Protein AF-A0A412PLT5-F1 (afdb_monomer)

Solvent-accessible surface area (backbone atoms only — not comparable to full-atom values): 23610 Å² total; per-residue (Å²): 135,90,82,89,83,82,90,58,63,73,56,50,49,51,50,51,36,54,72,74,44,64,84,45,81,86,49,89,47,75,46,81,45,80,48,72,53,76,62,91,95,42,91,44,67,75,42,79,45,77,51,45,52,76,85,46,72,95,54,88,72,84,79,76,77,79,82,77,90,78,50,71,68,58,53,54,49,54,51,50,52,51,50,55,50,49,55,52,53,49,53,50,49,56,47,51,54,52,51,50,55,49,50,54,53,52,49,53,52,52,53,52,51,50,54,51,52,49,53,52,51,52,56,56,67,68,54,73,78,62,62,64,61,52,49,53,52,49,54,49,52,54,52,50,51,55,52,52,52,53,51,50,52,53,51,51,52,50,50,53,52,49,54,52,51,52,52,51,52,52,52,52,50,53,50,52,51,52,52,50,54,51,52,53,50,52,50,52,53,50,52,51,51,51,52,51,50,51,52,51,50,53,52,50,54,52,51,48,53,52,52,51,53,50,49,56,51,50,52,52,52,49,54,51,50,52,53,51,49,53,54,49,53,52,51,52,52,53,58,70,48,42,63,60,53,50,51,52,51,53,51,52,51,50,53,51,52,51,53,50,53,54,51,48,57,50,47,54,51,53,52,51,50,50,52,51,51,52,52,52,50,55,49,54,50,51,52,49,53,51,50,52,51,54,51,52,51,50,56,50,50,55,50,51,50,54,37,50,51,43,32,49,55,28,42,74,71,78,32,43,58,42,79,40,60,47,100,86,69,50,74,75,44,46,45,30,72,81,61,83,89,74,84,88,78,83,80,86,83,86,71,77,84,75,78,78,77,81,81,71,75,90,70,78,71,80,74,76,81,75,70,74,70,86,82,77,80,83,85,74,91,86,93,86,87,91,87,85,81,80,78,85,78,90,128

Sequence (395 aa):
ASEDYEINENNEFLHASSMVGLFAPEAKTSYLGVGTSYKDDFWQVVNFLFVHDKALTNSTFNRTALANPFDSQELLNTQKEAQSTYDVVKQDDDRAQADKSKAEADYNKATAHLTEATAQCDAIKAIGLKTPAAQTQLDQAQATLKADEAENKVAQEAVAQLNADVKAKQAALAQAKAELAQQQSELNALKNSLSDEQNKLATKKADLAKAQALVSQRENELVQAKARLIAAQEKVRQLKDAPARLAQAKQNLLTAKQTLAEKKGLLEKEEAKLQVLKATQAEVVAQHAKLVKTYQAQLEAERLAKLAAQKVAIEQAGGEAIPVVDETGKITSYVDGKKQAVTPTLTPINHKQVKVNYNVSTNHLPSTGETTSLLGLFGGVILLVLSFVSRKRVK

Foldseek 3Di:
DDDDDDDDVVVVCVVVCVVVPVVPVVFPDKDWDWDFDDDDPDTGDIDTDIDTPVNQVVHPDDPDDDDDPDDVVVVVVVVVVVVVVVVVVVVVVVVVVVVVVVVVVVVVVVVVVVVVVVVVVVVVVVPDDCVVVVVVVVVVVVVVVVVVVVVVVVVVVVVVVVVVVVVVVVVVVVVVVVVVVVVVVVVVVVVVVVVVVVVVVVVVVVVVVVVVVVVVVVVVVVVVVVVVVVVVVVVVVVVVCVVVVVVVVVVVVVVVVVVVVVVVVVVVVVVVVVVVVVVVVVVVVVVVVVVVVVVVVVVVVVQVVVQVVQCVVQVVVVFDWDFDADPVRHTRHTDGPVDDDDDDDDDDDPDDDPPPDPPPDDDDDPPPPPPDDPPPPPPDDDDDDDDDDDDDDDD

Radius of gyration: 130.77 Å; Cα contacts (8 Å, |Δi|>4): 107; chains: 1; bounding box: 218×67×327 Å

Structure (mmCIF, N/CA/C/O backbone):
data_AF-A0A412PLT5-F1
#
_entry.id   AF-A0A412PLT5-F1
#
loop_
_atom_site.group_PDB
_atom_site.id
_atom_site.type_symbol
_atom_site.label_atom_id
_atom_site.label_alt_id
_atom_site.label_comp_id
_atom_site.label_asym_id
_atom_site.label_entity_id
_atom_site.label_seq_id
_atom_site.pdbx_PDB_ins_code
_atom_site.Cartn_x
_atom_site.Cartn_y
_atom_site.Cartn_z
_atom_site.occupancy
_atom_site.B_iso_or_equiv
_atom_site.auth_seq_id
_atom_site.auth_comp_id
_atom_site.auth_asym_id
_atom_site.auth_atom_id
_atom_site.pdbx_PDB_model_num
ATOM 1 N N . ALA A 1 1 ? -109.231 -41.945 126.512 1.00 41.84 1 ALA A N 1
ATOM 2 C CA . ALA A 1 1 ? -109.652 -43.143 127.252 1.00 41.84 1 ALA A CA 1
ATOM 3 C C . ALA A 1 1 ? -109.355 -42.862 128.711 1.00 41.84 1 ALA A C 1
ATOM 5 O O . ALA A 1 1 ? -108.216 -42.539 129.023 1.00 41.84 1 ALA A O 1
ATOM 6 N N . SER A 1 2 ? -110.421 -42.813 129.501 1.00 41.12 2 SER A N 1
ATOM 7 C CA . SER A 1 2 ? -110.456 -42.740 130.961 1.00 41.12 2 SER A CA 1
ATOM 8 C C . SER A 1 2 ? -109.753 -43.931 131.606 1.00 41.12 2 SER A C 1
ATOM 10 O O . SER A 1 2 ? -109.703 -44.988 130.983 1.00 41.12 2 SER A O 1
ATOM 12 N N . GLU A 1 3 ? -109.276 -43.745 132.836 1.00 41.72 3 GLU A N 1
ATOM 13 C CA . GLU A 1 3 ? -109.593 -44.564 134.028 1.00 41.72 3 GLU A CA 1
ATOM 14 C C . GLU A 1 3 ? -108.692 -44.049 135.168 1.00 41.72 3 GLU A C 1
ATOM 16 O O . GLU A 1 3 ? -107.472 -44.167 135.106 1.00 41.72 3 GLU A O 1
ATOM 21 N N . ASP A 1 4 ? -109.195 -43.169 136.036 1.00 45.00 4 ASP A N 1
ATOM 22 C CA . ASP A 1 4 ? -110.009 -43.465 137.233 1.00 45.00 4 ASP A CA 1
ATOM 23 C C . ASP A 1 4 ? -109.318 -44.418 138.225 1.00 45.00 4 ASP A C 1
ATOM 25 O O . ASP A 1 4 ? -109.514 -45.630 138.215 1.00 45.00 4 ASP A O 1
ATOM 29 N N . TYR A 1 5 ? -108.532 -43.814 139.120 1.00 43.69 5 TYR A N 1
ATOM 30 C CA . TYR A 1 5 ? -108.493 -44.132 140.551 1.00 43.69 5 TYR A CA 1
ATOM 31 C C . TYR A 1 5 ? -108.597 -42.775 141.268 1.00 43.69 5 TYR A C 1
ATOM 33 O O . TYR A 1 5 ? -107.637 -42.014 141.315 1.00 43.69 5 TYR A O 1
ATOM 41 N N . GLU A 1 6 ? -109.813 -42.291 141.506 1.00 39.75 6 GLU A N 1
ATOM 42 C CA . GLU A 1 6 ? -110.519 -42.409 142.788 1.00 39.75 6 GLU A CA 1
ATOM 43 C C . GLU A 1 6 ? -109.717 -41.917 144.013 1.00 39.75 6 GLU A C 1
ATOM 45 O O . GLU A 1 6 ? -108.755 -42.534 144.461 1.00 39.75 6 GLU A O 1
ATOM 50 N N . ILE A 1 7 ? -110.272 -40.861 144.628 1.00 41.19 7 ILE A N 1
ATOM 51 C CA . ILE A 1 7 ? -110.108 -40.455 146.034 1.00 41.19 7 ILE A CA 1
ATOM 52 C C . ILE A 1 7 ? -108.825 -39.663 146.347 1.00 41.19 7 ILE A C 1
ATOM 54 O O . ILE A 1 7 ? -107.951 -40.119 147.073 1.00 41.19 7 ILE A O 1
ATOM 58 N N . ASN A 1 8 ? -108.773 -38.405 145.894 1.00 47.94 8 ASN A N 1
ATOM 59 C CA . ASN A 1 8 ? -108.712 -37.228 146.789 1.00 47.94 8 ASN A CA 1
ATOM 60 C C . ASN A 1 8 ? -108.960 -35.898 146.036 1.00 47.94 8 ASN A C 1
ATOM 62 O O . ASN A 1 8 ? -108.433 -34.849 146.407 1.00 47.94 8 ASN A O 1
ATOM 66 N N . GLU A 1 9 ? -109.752 -35.917 144.960 1.00 47.97 9 GLU A N 1
ATOM 67 C CA . GLU A 1 9 ? -109.964 -34.742 144.098 1.00 47.97 9 GLU A CA 1
ATOM 68 C C . GLU A 1 9 ? -110.630 -33.573 144.835 1.00 47.97 9 GLU A C 1
ATOM 70 O O . GLU A 1 9 ? -110.396 -32.412 144.502 1.00 47.97 9 GLU A O 1
ATOM 75 N N . ASN A 1 10 ? -111.375 -33.850 145.911 1.00 51.44 10 ASN A N 1
ATOM 76 C CA . ASN A 1 10 ? -111.916 -32.783 146.744 1.00 51.44 10 ASN A CA 1
ATOM 77 C C . ASN A 1 10 ? -110.812 -32.037 147.511 1.00 51.44 10 ASN A C 1
ATOM 79 O O . ASN A 1 10 ? -110.907 -30.816 147.608 1.00 51.44 10 ASN A O 1
ATOM 83 N N . ASN A 1 11 ? -109.748 -32.700 147.999 1.00 54.12 11 ASN A N 1
ATOM 84 C CA . ASN A 1 11 ? -108.628 -31.960 148.598 1.00 54.12 11 ASN A CA 1
ATOM 85 C C . ASN A 1 11 ? -107.674 -31.392 147.556 1.00 54.12 11 ASN A C 1
ATOM 87 O O . ASN A 1 11 ? -107.112 -30.339 147.822 1.00 54.12 11 ASN A O 1
ATOM 91 N N . GLU A 1 12 ? -107.474 -32.012 146.391 1.00 58.78 12 GLU A N 1
ATOM 92 C CA . GLU A 1 12 ? -106.642 -31.395 145.348 1.00 58.78 12 GLU A CA 1
ATOM 93 C C . GLU A 1 12 ? -107.287 -30.134 144.789 1.00 58.78 12 GLU A C 1
ATOM 95 O O . GLU A 1 12 ? -106.591 -29.139 144.605 1.00 58.78 12 GLU A O 1
ATOM 100 N N . PHE A 1 13 ? -108.613 -30.112 144.619 1.00 67.94 13 PHE A N 1
ATOM 101 C CA . PHE A 1 13 ? -109.315 -28.875 144.303 1.00 67.94 13 PHE A CA 1
ATOM 102 C C . PHE A 1 13 ? -109.154 -27.855 145.429 1.00 67.94 13 PHE A C 1
ATOM 104 O O . PHE A 1 13 ? -108.925 -26.687 145.136 1.00 67.94 13 PHE A O 1
ATOM 111 N N . LEU A 1 14 ? -109.200 -28.267 146.703 1.00 69.62 14 LEU A N 1
ATOM 112 C CA . LEU A 1 14 ? -108.895 -27.372 147.826 1.00 69.62 14 LEU A CA 1
ATOM 113 C C . LEU A 1 14 ? -107.434 -26.877 147.787 1.00 69.62 14 LEU A C 1
ATOM 115 O O . LEU A 1 14 ? -107.188 -25.696 148.007 1.00 69.62 14 LEU A O 1
ATOM 119 N N . HIS A 1 15 ? -106.454 -27.714 147.451 1.00 73.69 15 HIS A N 1
ATOM 120 C CA . HIS A 1 15 ? -105.051 -27.310 147.347 1.00 73.69 15 HIS A CA 1
ATOM 121 C C . HIS A 1 15 ? -104.814 -26.394 146.142 1.00 73.69 15 HIS A C 1
ATOM 123 O O . HIS A 1 15 ? -104.288 -25.300 146.317 1.00 73.69 15 HIS A O 1
ATOM 129 N N . ALA A 1 16 ? -105.266 -26.765 144.945 1.00 71.69 16 ALA A N 1
ATOM 130 C CA . ALA A 1 16 ? -105.157 -25.961 143.732 1.00 71.69 16 ALA A CA 1
ATOM 131 C C . ALA A 1 16 ? -105.909 -24.634 143.876 1.00 71.69 16 ALA A C 1
ATOM 133 O O . ALA A 1 16 ? -105.336 -23.582 143.608 1.00 71.69 16 ALA A O 1
ATOM 134 N N . SER A 1 17 ? -107.146 -24.662 144.386 1.00 71.88 17 SER A N 1
ATOM 135 C CA . SER A 1 17 ? -107.938 -23.452 144.639 1.00 71.88 17 SER A CA 1
ATOM 136 C C . SER A 1 17 ? -107.302 -22.566 145.705 1.00 71.88 17 SER A C 1
ATOM 138 O O . SER A 1 17 ? -107.326 -21.343 145.571 1.00 71.88 17 SER A O 1
ATOM 140 N N . SER A 1 18 ? -106.672 -23.153 146.730 1.00 73.00 18 SER A N 1
ATOM 141 C CA . SER A 1 18 ? -105.868 -22.398 147.694 1.00 73.00 18 SER A CA 1
ATOM 142 C C . SER A 1 18 ? -104.618 -21.800 147.047 1.00 73.00 18 SER A C 1
ATOM 144 O O . SER A 1 18 ? -104.265 -20.669 147.367 1.00 73.00 18 SER A O 1
ATOM 146 N N . MET A 1 19 ? -103.958 -22.520 146.137 1.00 73.00 19 MET A N 1
ATOM 147 C CA . MET A 1 19 ? -102.729 -22.069 145.479 1.00 73.00 19 MET A CA 1
ATOM 148 C C . MET A 1 19 ? -102.968 -20.943 144.472 1.00 73.00 19 MET A C 1
ATOM 150 O O . MET A 1 19 ? -102.162 -20.019 144.390 1.00 73.00 19 MET A O 1
ATOM 154 N N . VAL A 1 20 ? -104.078 -20.984 143.731 1.00 72.25 20 VAL A N 1
ATOM 155 C CA . VAL A 1 20 ? -104.453 -19.917 142.786 1.00 72.25 20 VAL A CA 1
ATOM 156 C C . VAL A 1 20 ? -105.251 -18.783 143.453 1.00 72.25 20 VAL A C 1
ATOM 158 O O . VAL A 1 20 ? -105.663 -17.843 142.780 1.00 72.25 20 VAL A O 1
ATOM 161 N N . GLY A 1 21 ? -105.446 -18.843 144.780 1.00 69.50 21 GLY A N 1
ATOM 162 C CA . GLY A 1 21 ? -106.007 -17.758 145.595 1.00 69.50 21 GLY A CA 1
ATOM 163 C C . GLY A 1 21 ? -107.536 -17.627 145.586 1.00 69.50 21 GLY A C 1
ATOM 164 O O . GLY A 1 21 ? -108.058 -16.616 146.052 1.00 69.50 21 GLY A O 1
ATOM 165 N N . LEU A 1 22 ? -108.273 -18.631 145.102 1.00 73.25 22 LEU A N 1
ATOM 166 C CA . LEU A 1 22 ? -109.733 -18.569 144.933 1.00 73.25 22 LEU A CA 1
ATOM 167 C C . LEU A 1 22 ? -110.520 -18.487 146.259 1.00 73.25 22 LEU A C 1
ATOM 169 O O . LEU A 1 22 ? -111.639 -17.980 146.262 1.00 73.25 22 LEU A O 1
ATOM 173 N N . PHE A 1 23 ? -109.953 -18.925 147.392 1.00 69.81 23 PHE A N 1
ATOM 174 C CA . PHE A 1 23 ? -110.612 -18.860 148.714 1.00 69.81 23 PHE A CA 1
ATOM 175 C C . PHE A 1 23 ? -110.482 -17.514 149.438 1.00 69.81 23 PHE A C 1
ATOM 177 O O . PHE A 1 23 ? -111.071 -17.331 150.504 1.00 69.81 23 PHE A O 1
ATOM 184 N N . ALA A 1 24 ? -109.756 -16.554 148.864 1.00 67.94 24 ALA A N 1
ATOM 185 C CA . ALA A 1 24 ? -109.641 -15.196 149.385 1.00 67.94 24 ALA A CA 1
ATOM 186 C C . ALA A 1 24 ? -110.013 -14.177 148.290 1.00 67.94 24 ALA A C 1
ATOM 188 O O . ALA A 1 24 ? -109.167 -13.386 147.879 1.00 67.94 24 ALA A O 1
ATOM 189 N N . PRO A 1 25 ? -111.275 -14.164 147.812 1.00 65.19 25 PRO A N 1
ATOM 190 C CA . PRO A 1 25 ? -111.675 -13.439 146.599 1.00 65.19 25 PRO A CA 1
ATOM 191 C C . PRO A 1 25 ? -111.544 -11.912 146.704 1.00 65.19 25 PRO A C 1
ATOM 193 O O . PRO A 1 25 ? -111.495 -11.223 145.691 1.00 65.19 25 PRO A O 1
ATOM 196 N N . GLU A 1 26 ? -111.477 -11.370 147.923 1.00 65.62 26 GLU A N 1
ATOM 197 C CA . GLU A 1 26 ? -111.251 -9.940 148.153 1.00 65.62 26 GLU A CA 1
ATOM 198 C C . GLU A 1 26 ? -109.775 -9.564 148.381 1.00 65.62 26 GLU A C 1
ATOM 200 O O . GLU A 1 26 ? -109.475 -8.381 148.560 1.00 65.62 26 GLU A O 1
ATOM 205 N N . ALA A 1 27 ? -108.860 -10.537 148.438 1.00 71.50 27 ALA A N 1
ATOM 206 C CA . ALA A 1 27 ? -107.432 -10.273 148.584 1.00 71.50 27 ALA A CA 1
ATOM 207 C C . ALA A 1 27 ? -106.844 -9.843 147.237 1.00 71.50 27 ALA A C 1
ATOM 209 O O . ALA A 1 27 ? -107.027 -10.525 146.229 1.00 71.50 27 ALA A O 1
ATOM 210 N N . LYS A 1 28 ? -106.126 -8.715 147.204 1.00 76.69 28 LYS A N 1
ATOM 211 C CA . LYS A 1 28 ? -105.512 -8.225 145.958 1.00 76.69 28 LYS A CA 1
ATOM 212 C C . LYS A 1 28 ? -104.156 -8.864 145.703 1.00 76.69 28 LYS A C 1
ATOM 214 O O . LYS A 1 28 ? -103.784 -9.067 144.551 1.00 76.69 28 LYS A O 1
ATOM 219 N N . THR A 1 29 ? -103.439 -9.188 146.776 1.00 80.12 29 THR A N 1
ATOM 220 C CA . THR A 1 29 ? -102.125 -9.823 146.697 1.00 80.12 29 THR A CA 1
ATOM 221 C C . THR A 1 29 ? -102.042 -11.001 147.658 1.00 80.12 29 THR A C 1
ATOM 223 O O . THR A 1 29 ? -102.352 -10.883 148.847 1.00 80.12 29 THR A O 1
ATOM 226 N N . SER A 1 30 ? -101.570 -12.127 147.130 1.00 80.25 30 SER A N 1
ATOM 227 C CA . SER A 1 30 ? -101.261 -13.344 147.879 1.00 80.25 30 SER A CA 1
ATOM 228 C C . SER A 1 30 ? -99.753 -13.553 147.866 1.00 80.25 30 SER A C 1
ATOM 230 O O . SER A 1 30 ? -99.125 -13.471 146.812 1.00 80.25 30 SER A O 1
ATOM 232 N N . TYR A 1 31 ? -99.172 -13.821 149.028 1.00 84.00 31 TYR A N 1
ATOM 233 C CA . TYR A 1 31 ? -97.751 -14.110 149.173 1.00 84.00 31 TYR A CA 1
ATOM 234 C C . TYR A 1 31 ? -97.582 -15.607 149.392 1.00 84.00 31 TYR A C 1
ATOM 236 O O . TYR A 1 31 ? -98.210 -16.167 150.291 1.00 84.00 31 TYR A O 1
ATOM 244 N N . LEU A 1 32 ? -96.742 -16.237 148.572 1.00 84.50 32 LEU A N 1
ATOM 245 C CA . LEU A 1 32 ? -96.378 -17.641 148.715 1.00 84.50 32 LEU A CA 1
ATOM 246 C C . LEU A 1 32 ? -95.043 -17.747 149.453 1.00 84.50 32 LEU A C 1
ATOM 248 O O . LEU A 1 32 ? -94.017 -17.267 148.973 1.00 84.50 32 LEU A O 1
ATOM 252 N N . GLY A 1 33 ? -95.061 -18.400 150.608 1.00 84.06 33 GLY A N 1
ATOM 253 C CA . GLY A 1 33 ? -93.876 -18.904 151.284 1.00 84.06 33 GLY A CA 1
ATOM 254 C C . GLY A 1 33 ? -93.758 -20.402 151.048 1.00 84.06 33 GLY A C 1
ATOM 255 O O . GLY A 1 33 ? -94.732 -21.133 151.205 1.00 84.06 33 GLY A O 1
ATOM 256 N N . VAL A 1 34 ? -92.568 -20.872 150.692 1.00 83.75 34 VAL A N 1
ATOM 257 C CA . VAL A 1 34 ? -92.297 -22.309 150.600 1.00 83.75 34 VAL A CA 1
ATOM 258 C C . VAL A 1 34 ? -91.386 -22.676 151.755 1.00 83.75 34 VAL A C 1
ATOM 260 O O . VAL A 1 34 ? -90.248 -22.216 151.831 1.00 83.75 34 VAL A O 1
ATOM 263 N N . GLY A 1 35 ? -91.924 -23.448 152.692 1.00 81.31 35 GLY A N 1
ATOM 264 C CA . GLY A 1 35 ? -91.205 -23.933 153.858 1.00 81.31 35 GLY A CA 1
ATOM 265 C C . GLY A 1 35 ? -91.057 -25.438 153.769 1.00 81.31 35 GLY A C 1
ATOM 266 O O . GLY A 1 35 ? -92.023 -26.155 153.513 1.00 81.31 35 GLY A O 1
ATOM 267 N N . THR A 1 36 ? -89.859 -25.933 154.012 1.00 79.44 36 THR A N 1
ATOM 268 C CA . THR A 1 36 ? -89.603 -27.366 154.036 1.00 79.44 36 THR A CA 1
ATOM 269 C C . THR A 1 36 ? -89.139 -27.744 155.445 1.00 79.44 36 THR A C 1
ATOM 271 O O . THR A 1 36 ? -88.362 -27.021 156.071 1.00 79.44 36 THR A O 1
ATOM 274 N N . SER A 1 37 ? -89.683 -28.825 156.014 1.00 75.44 37 SER A N 1
ATOM 275 C CA . SER A 1 37 ? -89.462 -29.204 157.425 1.00 75.44 37 SER A CA 1
ATOM 276 C C . SER A 1 37 ? -88.717 -30.531 157.566 1.00 75.44 37 SER A C 1
ATOM 278 O O . SER A 1 37 ? -89.200 -31.534 157.051 1.00 75.44 37 SER A O 1
ATOM 280 N N . TYR A 1 38 ? -87.573 -30.560 158.267 1.00 71.56 38 TYR A N 1
ATOM 281 C CA . TYR A 1 38 ? -86.687 -31.737 158.365 1.00 71.56 38 TYR A CA 1
ATOM 282 C C . TYR A 1 38 ? -86.693 -32.293 159.774 1.00 71.56 38 TYR A C 1
ATOM 284 O O . TYR A 1 38 ? -86.542 -31.526 160.727 1.00 71.56 38 TYR A O 1
ATOM 292 N N . LYS A 1 39 ? -86.793 -33.616 159.895 1.00 66.31 39 LYS A N 1
ATOM 293 C CA . LYS A 1 39 ? -86.515 -34.320 161.142 1.00 66.31 39 LYS A CA 1
ATOM 294 C C . LYS A 1 39 ? -86.057 -35.755 160.855 1.00 66.31 39 LYS A C 1
ATOM 296 O O . LYS A 1 39 ? -86.698 -36.443 160.070 1.00 66.31 39 LYS A O 1
ATOM 301 N N . ASP A 1 40 ? -84.968 -36.164 161.510 1.00 65.56 40 ASP A N 1
ATOM 302 C CA . ASP A 1 40 ? -84.436 -37.537 161.579 1.00 65.56 40 ASP A CA 1
ATOM 303 C C . ASP A 1 40 ? -84.253 -38.243 160.218 1.00 65.56 40 ASP A C 1
ATOM 305 O O . ASP A 1 40 ? -84.854 -39.280 159.955 1.00 65.56 40 ASP A O 1
ATOM 309 N N . ASP A 1 41 ? -83.423 -37.681 159.335 1.00 59.84 41 ASP A N 1
ATOM 310 C CA . ASP A 1 41 ? -83.055 -38.286 158.039 1.00 59.84 41 ASP A CA 1
ATOM 311 C C . ASP A 1 41 ? -84.184 -38.534 157.026 1.00 59.84 41 ASP A C 1
ATOM 313 O O . ASP A 1 41 ? -83.965 -39.126 155.969 1.00 59.84 41 ASP A O 1
ATOM 317 N N . PHE A 1 42 ? -85.358 -37.942 157.255 1.00 59.81 42 PHE A N 1
ATOM 318 C CA . PHE A 1 42 ? -86.394 -37.779 156.239 1.00 59.81 42 PHE A CA 1
ATOM 319 C C . PHE A 1 42 ? -86.414 -36.349 155.690 1.00 59.81 42 PHE A C 1
ATOM 321 O O . PHE A 1 42 ? -86.765 -35.395 156.395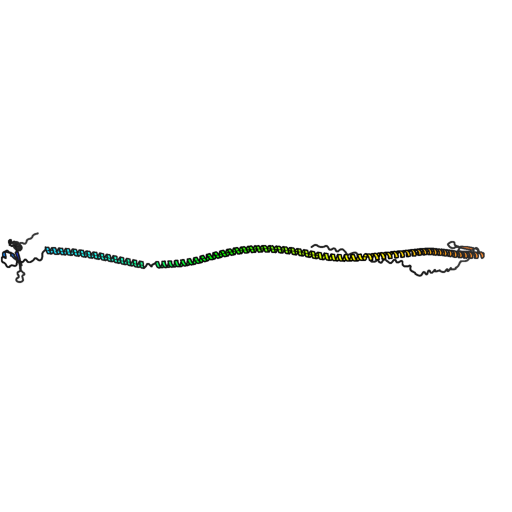 1.00 59.81 42 PHE A O 1
ATOM 328 N N . TRP A 1 43 ? -86.119 -36.189 154.391 1.00 58.72 43 TRP A N 1
ATOM 329 C CA . TRP A 1 43 ? -86.439 -34.946 153.688 1.00 58.72 43 TRP A CA 1
ATOM 330 C C . TRP A 1 43 ? -87.949 -34.842 153.429 1.00 58.72 43 TRP A C 1
ATOM 332 O O . TRP A 1 43 ? -88.481 -35.378 152.467 1.00 58.72 43 TRP A O 1
ATOM 342 N N . GLN A 1 44 ? -88.592 -34.165 154.381 1.00 65.12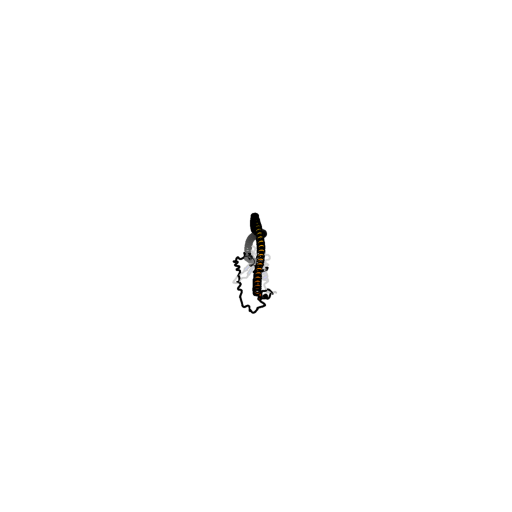 44 GLN A N 1
ATOM 343 C CA . GLN A 1 44 ? -89.489 -33.007 154.266 1.00 65.12 44 GLN A CA 1
ATOM 344 C C . GLN A 1 44 ? -90.729 -33.060 153.353 1.00 65.12 44 GLN A C 1
ATOM 346 O O . GLN A 1 44 ? -90.648 -32.973 152.131 1.00 65.12 44 GLN A O 1
ATOM 351 N N . VAL A 1 45 ? -91.898 -32.964 154.000 1.00 71.56 45 VAL A N 1
ATOM 352 C CA . VAL A 1 45 ? -93.112 -32.348 153.439 1.00 71.56 45 VAL A CA 1
ATOM 353 C C . VAL A 1 45 ? -92.795 -30.907 153.013 1.00 71.56 45 VAL A C 1
ATOM 355 O O . VAL A 1 45 ? -92.203 -30.140 153.782 1.00 71.56 45 VAL A O 1
ATOM 358 N N . VAL A 1 46 ? -93.203 -30.534 151.798 1.00 78.88 46 VAL A N 1
ATOM 359 C CA . VAL A 1 46 ? -93.142 -29.151 151.311 1.00 78.88 46 VAL A CA 1
ATOM 360 C C . VAL A 1 46 ? -94.439 -28.451 151.682 1.00 78.88 46 VAL A C 1
ATOM 362 O O . VAL A 1 46 ? -95.520 -28.842 151.247 1.00 78.88 46 VAL A O 1
ATOM 365 N N . ASN A 1 47 ? -94.327 -27.402 152.486 1.00 79.44 47 ASN A N 1
ATOM 366 C CA . ASN A 1 47 ? -95.456 -26.579 152.875 1.00 79.44 47 ASN A CA 1
ATOM 367 C C . ASN A 1 47 ? -95.485 -25.338 151.988 1.00 79.44 47 ASN A C 1
ATOM 369 O O . ASN A 1 47 ? -94.604 -24.479 152.070 1.00 79.44 47 ASN A O 1
ATOM 373 N N . PHE A 1 48 ? -96.522 -25.243 151.161 1.00 80.50 48 PHE A N 1
ATOM 374 C CA . PHE A 1 48 ? -96.862 -24.026 150.437 1.00 80.50 48 PHE A CA 1
ATOM 375 C C . PHE A 1 48 ? -97.795 -23.202 151.314 1.00 80.50 48 PHE A C 1
ATOM 377 O O . PHE A 1 48 ? -98.969 -23.520 151.494 1.00 80.50 48 PHE A O 1
ATOM 384 N N . LEU A 1 49 ? -97.232 -22.170 151.922 1.00 82.88 49 LEU A N 1
ATOM 385 C CA . LEU A 1 49 ? -97.908 -21.308 152.871 1.00 82.88 49 LEU A CA 1
ATOM 386 C C . LEU A 1 49 ? -98.346 -20.048 152.138 1.00 82.88 49 LEU A C 1
ATOM 388 O O . LEU A 1 49 ? -97.509 -19.270 151.682 1.00 82.88 49 LEU A O 1
ATOM 392 N N . PHE A 1 50 ? -99.654 -19.840 152.046 1.00 81.00 50 PHE A N 1
ATOM 393 C CA . PHE A 1 50 ? -100.214 -18.624 151.477 1.00 81.00 50 PHE A CA 1
ATOM 394 C C . PHE A 1 50 ? -100.673 -17.693 152.585 1.00 81.00 50 PHE A C 1
ATOM 396 O O . PHE A 1 50 ? -101.393 -18.092 153.500 1.00 81.00 50 PHE A O 1
ATOM 403 N N . VAL A 1 51 ? -100.258 -16.435 152.490 1.00 81.31 51 VAL A N 1
ATOM 404 C CA . VAL A 1 51 ? -100.755 -15.366 153.353 1.00 81.31 51 VAL A CA 1
ATOM 405 C C . VAL A 1 51 ? -101.234 -14.221 152.475 1.00 81.31 51 VAL A C 1
ATOM 407 O O . VAL A 1 51 ? -100.551 -13.809 151.538 1.00 81.31 51 VAL A O 1
ATOM 410 N N . HIS A 1 52 ? -102.422 -13.709 152.778 1.00 82.94 52 HIS A N 1
ATOM 411 C CA . HIS A 1 52 ? -103.088 -12.678 151.989 1.00 82.94 52 HIS A CA 1
ATOM 412 C C . HIS A 1 52 ? -102.964 -11.296 152.647 1.00 82.94 52 HIS A C 1
ATOM 414 O O . HIS A 1 52 ? -102.906 -11.177 153.874 1.00 82.94 52 HIS A O 1
ATOM 420 N N . ASP A 1 53 ? -102.938 -10.244 151.831 1.00 78.75 53 ASP A N 1
ATOM 421 C CA . ASP A 1 53 ? -102.721 -8.846 152.234 1.00 78.75 53 ASP A CA 1
ATOM 422 C C . ASP A 1 53 ? -103.568 -8.350 153.427 1.00 78.75 53 ASP A C 1
ATOM 424 O O . ASP A 1 53 ? -103.025 -7.691 154.321 1.00 78.75 53 ASP A O 1
ATOM 428 N N . LYS A 1 54 ? -104.862 -8.694 153.500 1.00 76.75 54 LYS A N 1
ATOM 429 C CA . LYS A 1 54 ? -105.762 -8.303 154.604 1.00 76.75 54 LYS A CA 1
ATOM 430 C C . LYS A 1 54 ? -105.284 -8.806 155.969 1.00 76.75 54 LYS A C 1
ATOM 432 O O . LYS A 1 54 ? -105.359 -8.068 156.954 1.00 76.75 54 LYS A O 1
ATOM 437 N N . ALA A 1 55 ? -104.756 -10.032 156.027 1.00 74.25 55 ALA A N 1
ATOM 438 C CA . ALA A 1 55 ? -104.238 -10.636 157.258 1.00 74.25 55 ALA A CA 1
ATOM 439 C C . ALA A 1 55 ? -102.927 -9.982 157.735 1.00 74.25 55 ALA A C 1
ATOM 441 O O . ALA A 1 55 ? -102.471 -10.237 158.845 1.00 74.25 55 ALA A O 1
ATOM 442 N N . LEU A 1 56 ? -102.330 -9.113 156.913 1.00 80.69 56 LEU A N 1
ATOM 443 C CA . LEU A 1 56 ? -101.067 -8.435 157.187 1.00 80.69 56 LEU A CA 1
ATOM 444 C C . LEU A 1 56 ? -101.252 -6.942 157.525 1.00 80.69 56 LEU A C 1
ATOM 446 O O . LEU A 1 56 ? -100.288 -6.177 157.445 1.00 80.69 56 LEU A O 1
ATOM 450 N N . THR A 1 57 ? -102.460 -6.499 157.888 1.00 74.19 57 THR A N 1
ATOM 451 C CA . THR A 1 57 ? -102.726 -5.110 158.312 1.00 74.19 57 THR A CA 1
ATOM 452 C C . THR A 1 57 ? -101.918 -4.788 159.581 1.00 74.19 57 THR A C 1
ATOM 454 O O . THR A 1 57 ? -102.018 -5.509 160.567 1.00 74.19 57 THR A O 1
ATOM 457 N N . ASN A 1 58 ? -101.092 -3.733 159.552 1.00 78.94 58 ASN A N 1
ATOM 458 C CA . ASN A 1 58 ? -100.079 -3.384 160.573 1.00 78.94 58 ASN A CA 1
ATOM 459 C C . ASN A 1 58 ? -98.907 -4.385 160.744 1.00 78.94 58 ASN A C 1
ATOM 461 O O . ASN A 1 58 ? -98.238 -4.374 161.775 1.00 78.94 58 ASN A O 1
ATOM 465 N N . SER A 1 59 ? -98.626 -5.238 159.752 1.00 81.94 59 SER A N 1
ATOM 466 C CA . SER A 1 59 ? -97.495 -6.181 159.792 1.00 81.94 59 SER A CA 1
ATOM 467 C C . SER A 1 59 ? -96.182 -5.573 159.278 1.00 81.94 59 SER A C 1
ATOM 469 O O . SER A 1 59 ? -96.185 -4.760 158.355 1.00 81.94 59 SER A O 1
ATOM 471 N N . THR A 1 60 ? -95.050 -6.040 159.816 1.00 85.31 60 THR A N 1
ATOM 472 C CA . THR A 1 60 ? -93.694 -5.782 159.295 1.00 85.31 60 THR A CA 1
ATOM 473 C C . THR A 1 60 ? -93.277 -6.754 158.182 1.00 85.31 60 THR A C 1
ATOM 475 O O . THR A 1 60 ? -92.130 -6.720 157.737 1.00 85.31 60 THR A O 1
ATOM 478 N N . PHE A 1 61 ? -94.179 -7.639 157.735 1.00 82.81 61 PHE A N 1
ATOM 479 C CA . PHE A 1 61 ? -93.902 -8.630 156.696 1.00 82.81 61 PHE A CA 1
ATOM 480 C C . PHE A 1 61 ? -93.393 -7.972 155.406 1.00 82.81 61 PHE A C 1
ATOM 482 O O . PHE A 1 61 ? -94.017 -7.045 154.882 1.00 82.81 61 PHE A O 1
ATOM 489 N N . ASN A 1 62 ? -92.270 -8.469 154.881 1.00 80.38 62 ASN A N 1
ATOM 490 C CA . ASN A 1 62 ? -91.674 -7.938 153.663 1.00 80.38 62 ASN A CA 1
ATOM 491 C C . ASN A 1 62 ? -92.499 -8.366 152.444 1.00 80.38 62 ASN A C 1
ATOM 493 O O . ASN A 1 62 ? -92.565 -9.539 152.094 1.00 80.38 62 ASN A O 1
ATOM 497 N N . ARG A 1 63 ? -93.114 -7.383 151.792 1.00 82.94 63 ARG A N 1
ATOM 498 C CA . ARG A 1 63 ? -93.998 -7.572 150.637 1.00 82.94 63 ARG A CA 1
ATOM 499 C C . ARG A 1 63 ? -93.287 -7.409 149.293 1.00 82.94 63 ARG A C 1
ATOM 501 O O . ARG A 1 63 ? -93.957 -7.348 148.265 1.00 82.94 63 ARG A O 1
ATOM 508 N N . THR A 1 64 ? -91.961 -7.296 149.296 1.00 82.50 64 THR A N 1
ATOM 509 C CA . THR A 1 64 ? -91.173 -7.147 148.069 1.00 82.50 64 THR A CA 1
ATOM 510 C C . THR A 1 64 ? -91.304 -8.420 147.244 1.00 82.50 64 THR A C 1
ATOM 512 O O . THR A 1 64 ? -90.914 -9.495 147.696 1.00 82.50 64 THR A O 1
ATOM 515 N N . ALA A 1 65 ? -91.871 -8.306 146.045 1.00 78.19 65 ALA A N 1
ATOM 516 C CA . ALA A 1 65 ? -91.940 -9.427 145.120 1.00 78.19 65 ALA A CA 1
ATOM 517 C C . ALA A 1 65 ? -90.520 -9.863 144.727 1.00 78.19 65 ALA A C 1
ATOM 519 O O . ALA A 1 65 ? -89.675 -9.023 144.411 1.00 78.19 65 ALA A O 1
ATOM 520 N N . LEU A 1 66 ? -90.261 -11.172 144.732 1.00 77.50 66 LEU A N 1
ATOM 521 C CA . LEU A 1 66 ? -89.053 -11.716 144.119 1.00 77.50 66 LEU A CA 1
ATOM 522 C C . LEU A 1 66 ? -89.179 -11.546 142.601 1.00 77.50 66 LEU A C 1
ATOM 524 O O . LEU A 1 66 ? -90.193 -11.939 142.022 1.00 77.50 66 LEU A O 1
ATOM 528 N N . ALA A 1 67 ? -88.179 -10.938 141.963 1.00 76.75 67 ALA A N 1
ATOM 529 C CA . ALA A 1 67 ? -88.171 -10.788 140.512 1.00 76.75 67 ALA A CA 1
ATOM 530 C C . ALA A 1 67 ? -88.162 -12.179 139.857 1.00 76.75 67 ALA A C 1
ATOM 532 O O . ALA A 1 67 ? -87.343 -13.014 140.236 1.00 76.75 67 ALA A O 1
ATOM 533 N N . ASN A 1 68 ? -89.057 -12.432 138.895 1.00 72.00 68 ASN A N 1
ATOM 534 C CA . ASN A 1 68 ? -88.976 -13.624 138.052 1.00 72.00 68 ASN A CA 1
ATOM 535 C C . ASN A 1 68 ? -87.888 -13.384 136.989 1.00 72.00 68 ASN A C 1
ATOM 537 O O . ASN A 1 68 ? -88.105 -12.535 136.126 1.00 72.00 68 ASN A O 1
ATOM 541 N N . PRO A 1 69 ? -86.743 -14.090 137.025 1.00 70.31 69 PRO A N 1
ATOM 542 C CA . PRO A 1 69 ? -85.655 -13.858 136.080 1.00 70.31 69 PRO A CA 1
ATOM 543 C C . PRO A 1 69 ? -85.878 -14.529 134.714 1.00 70.31 69 PRO A C 1
ATOM 545 O O . PRO A 1 69 ? -85.044 -14.373 133.830 1.00 70.31 69 PRO A O 1
ATOM 548 N N . PHE A 1 70 ? -86.961 -15.295 134.535 1.00 71.19 70 PHE A N 1
ATOM 549 C CA . PHE A 1 70 ? -87.262 -16.004 133.293 1.00 71.19 70 PHE A CA 1
ATOM 550 C C . PHE A 1 70 ? -88.596 -15.532 132.721 1.00 71.19 70 PHE A C 1
ATOM 552 O O . PHE A 1 70 ? -89.655 -16.122 132.965 1.00 71.19 70 PHE A O 1
ATOM 559 N N . ASP A 1 71 ? -88.533 -14.453 131.946 1.00 78.81 71 ASP A N 1
ATOM 560 C CA . ASP A 1 71 ? -89.632 -14.039 131.087 1.00 78.81 71 ASP A CA 1
ATOM 561 C C . ASP A 1 71 ? -89.584 -14.842 129.777 1.00 78.81 71 ASP A C 1
ATOM 563 O O . ASP A 1 71 ? -88.652 -14.751 128.976 1.00 78.81 71 ASP A O 1
ATOM 567 N N . SER A 1 72 ? -90.617 -15.656 129.557 1.00 79.75 72 SER A N 1
ATOM 568 C CA . SER A 1 72 ? -90.773 -16.445 128.332 1.00 79.75 72 SER A CA 1
ATOM 569 C C . SER A 1 72 ? -90.757 -15.595 127.055 1.00 79.75 72 SER A C 1
ATOM 571 O O . SER A 1 72 ? -90.271 -16.068 126.028 1.00 79.75 72 SER A O 1
ATOM 573 N N . GLN A 1 73 ? -91.245 -14.349 127.103 1.00 82.50 73 GLN A N 1
ATOM 574 C CA . GLN A 1 73 ? -91.190 -13.445 125.955 1.00 82.50 73 GLN A CA 1
ATOM 575 C C . GLN A 1 73 ? -89.778 -12.919 125.711 1.00 82.50 73 GLN A C 1
ATOM 577 O O . GLN A 1 73 ? -89.352 -12.854 124.559 1.00 82.50 73 GLN A O 1
ATOM 582 N N . GLU A 1 74 ? -89.038 -12.597 126.773 1.00 84.56 74 GLU A N 1
ATOM 583 C CA . GLU A 1 74 ? -87.646 -12.150 126.681 1.00 84.56 74 GLU A CA 1
ATOM 584 C C . GLU A 1 74 ? -86.760 -13.246 126.075 1.00 84.56 74 GLU A C 1
ATOM 586 O O . GLU A 1 74 ? -86.054 -12.994 125.103 1.00 84.56 74 GLU A O 1
ATOM 591 N N . LEU A 1 75 ? -86.893 -14.495 126.534 1.00 85.44 75 LEU A N 1
ATOM 592 C CA . LEU A 1 75 ? -86.137 -15.632 125.994 1.00 85.44 75 LEU A CA 1
ATOM 593 C C . LEU A 1 75 ? -86.459 -15.930 124.521 1.00 85.44 75 LEU A C 1
ATOM 595 O O . LEU A 1 75 ? -85.552 -16.207 123.733 1.00 85.44 75 LEU A O 1
ATOM 599 N N . LEU A 1 76 ? -87.736 -15.856 124.128 1.00 86.94 76 LEU A N 1
ATOM 600 C CA . LEU A 1 76 ? -88.148 -16.003 122.727 1.00 86.94 76 LEU A CA 1
ATOM 601 C C . LEU A 1 76 ? -87.593 -14.873 121.849 1.00 86.94 76 LEU A C 1
ATOM 603 O O . LEU A 1 76 ? -87.227 -15.121 120.699 1.00 86.94 76 LEU A O 1
ATOM 607 N N . ASN A 1 77 ? -87.513 -13.649 122.377 1.00 87.44 77 ASN A N 1
ATOM 608 C CA . ASN A 1 77 ? -86.906 -12.521 121.675 1.00 87.44 77 ASN A CA 1
ATOM 609 C C . ASN A 1 77 ? -85.390 -12.708 121.535 1.00 87.44 77 ASN A C 1
ATOM 611 O O . ASN A 1 77 ? -84.886 -12.626 120.418 1.00 87.44 77 ASN A O 1
ATOM 615 N N . THR A 1 78 ? -84.682 -13.082 122.605 1.00 88.44 78 THR A N 1
ATOM 616 C CA . THR A 1 78 ? -83.240 -13.378 122.558 1.00 88.44 78 THR A CA 1
ATOM 617 C C . THR A 1 78 ? -82.916 -14.508 121.579 1.00 88.44 78 THR A C 1
ATOM 619 O O . THR A 1 78 ? -81.953 -14.414 120.820 1.00 88.44 78 THR A O 1
ATOM 622 N N . GLN A 1 79 ? -83.728 -15.570 121.533 1.00 89.94 79 GLN A N 1
ATOM 623 C CA . GLN A 1 79 ? -83.544 -16.657 120.570 1.00 89.94 79 GLN A CA 1
ATOM 624 C C . GLN A 1 79 ? -83.714 -16.173 119.122 1.00 89.94 79 GLN A C 1
ATOM 626 O O . GLN A 1 79 ? -82.909 -16.527 118.260 1.00 89.94 79 GLN A O 1
ATOM 631 N N . LYS A 1 80 ? -84.744 -15.362 118.845 1.00 92.00 80 LYS A N 1
ATOM 632 C CA . LYS A 1 80 ? -84.975 -14.792 117.507 1.00 92.00 80 LYS A CA 1
ATOM 633 C C . LYS A 1 80 ? -83.845 -13.856 117.084 1.00 92.00 80 LYS A C 1
ATOM 635 O O . LYS A 1 80 ? -83.412 -13.925 115.938 1.00 92.00 80 LYS A O 1
ATOM 640 N N . GLU A 1 81 ? -83.348 -13.022 117.994 1.00 92.06 81 GLU A N 1
ATOM 641 C CA . GLU A 1 81 ? -82.208 -12.133 117.743 1.00 92.06 81 GLU A CA 1
ATOM 642 C C . GLU A 1 81 ? -80.925 -12.922 117.459 1.00 92.06 81 GLU A C 1
ATOM 644 O O . GLU A 1 81 ? -80.214 -12.624 116.496 1.00 92.06 81 GLU A O 1
ATOM 649 N N . ALA A 1 82 ? -80.656 -13.978 118.233 1.00 91.81 82 ALA A N 1
ATOM 650 C CA . ALA A 1 82 ? -79.510 -14.856 118.011 1.00 91.81 82 ALA A CA 1
ATOM 651 C C . ALA A 1 82 ? -79.603 -15.596 116.667 1.00 91.81 82 ALA A C 1
ATOM 653 O O . ALA A 1 82 ? -78.614 -15.657 115.937 1.00 91.81 82 ALA A O 1
ATOM 654 N N . GLN A 1 83 ? -80.787 -16.100 116.303 1.00 94.00 83 GLN A N 1
ATOM 655 C CA . GLN A 1 83 ? -81.011 -16.750 115.010 1.00 94.00 83 GLN A CA 1
ATOM 656 C C . GLN A 1 83 ? -80.831 -15.763 113.850 1.00 94.00 83 GLN A C 1
ATOM 658 O O . GLN A 1 83 ? -80.106 -16.061 112.905 1.00 94.00 83 GLN A O 1
ATOM 663 N N . SER A 1 84 ? -81.409 -14.561 113.952 1.00 94.00 84 SER A N 1
ATOM 664 C CA . SER A 1 84 ? -81.230 -13.511 112.943 1.00 94.00 84 SER A CA 1
ATOM 665 C C . SER A 1 84 ? -79.761 -13.115 112.792 1.00 94.00 84 SER A C 1
ATOM 667 O O . SER A 1 84 ? -79.305 -12.877 111.677 1.00 94.00 84 SER A O 1
ATOM 669 N N . THR A 1 85 ? -79.014 -13.049 113.896 1.00 95.38 85 THR A N 1
ATOM 670 C CA . THR A 1 85 ? -77.577 -12.745 113.872 1.00 95.38 85 THR A CA 1
ATOM 671 C C . THR A 1 85 ? -76.791 -13.868 113.198 1.00 95.38 85 THR A C 1
ATOM 673 O O . THR A 1 85 ? -75.933 -13.596 112.362 1.00 95.38 85 THR A O 1
ATOM 676 N N . TYR A 1 86 ? -77.100 -15.129 113.512 1.00 94.25 86 TYR A N 1
ATOM 677 C CA . TYR A 1 86 ? -76.474 -16.288 112.875 1.00 94.25 86 TYR A CA 1
ATOM 678 C C . TYR A 1 86 ? -76.722 -16.318 111.363 1.00 94.25 86 TYR A C 1
ATOM 680 O O . TYR A 1 86 ? -75.777 -16.514 110.600 1.00 94.25 86 TYR A O 1
ATOM 688 N N . ASP A 1 87 ? -77.961 -16.085 110.925 1.00 95.00 87 ASP A N 1
ATOM 689 C CA . ASP A 1 87 ? -78.321 -16.116 109.504 1.00 95.00 87 ASP A CA 1
ATOM 690 C C . ASP A 1 87 ? -77.576 -15.027 108.710 1.00 95.00 87 ASP A C 1
ATOM 692 O O . ASP A 1 87 ? -77.076 -15.300 107.617 1.00 95.00 87 ASP A O 1
ATOM 696 N N . VAL A 1 88 ? -77.426 -13.824 109.283 1.00 96.06 88 VAL A N 1
ATOM 697 C CA . VAL A 1 88 ? -76.638 -12.730 108.686 1.00 96.06 88 VAL A CA 1
ATOM 698 C C . VAL A 1 88 ? -75.156 -13.095 108.602 1.00 96.06 88 VAL A C 1
ATOM 700 O O . VAL A 1 88 ? -74.564 -12.994 107.531 1.00 96.06 88 VAL A O 1
ATOM 703 N N . VAL A 1 89 ? -74.558 -13.574 109.698 1.00 95.19 89 VAL A N 1
ATOM 704 C CA . VAL A 1 89 ? -73.130 -13.944 109.723 1.00 95.19 89 VAL A CA 1
ATOM 705 C C . VAL A 1 89 ? -72.835 -15.086 108.753 1.00 95.19 89 VAL A C 1
ATOM 707 O O . VAL A 1 89 ? -71.811 -15.069 108.075 1.00 95.19 89 VAL A O 1
ATOM 710 N N . LYS A 1 90 ? -73.738 -16.063 108.640 1.00 95.50 90 LYS A N 1
ATOM 711 C CA . LYS A 1 90 ? -73.611 -17.155 107.675 1.00 95.50 90 LYS A CA 1
ATOM 712 C C . LYS A 1 90 ? -73.680 -16.651 106.235 1.00 95.50 90 LYS A C 1
ATOM 714 O O . LYS A 1 90 ? -72.870 -17.062 105.412 1.00 95.50 90 LYS A O 1
ATOM 719 N N . GLN A 1 91 ? -74.608 -15.742 105.936 1.00 95.31 91 GLN A N 1
ATOM 720 C CA . GLN A 1 91 ? -74.702 -15.134 104.610 1.00 95.31 91 GLN A CA 1
ATOM 721 C C . GLN A 1 91 ? -73.438 -14.334 104.252 1.00 95.31 91 GLN A C 1
ATOM 723 O O . GLN A 1 91 ? -73.009 -14.351 103.096 1.00 95.31 91 GLN A O 1
ATOM 728 N N . ASP A 1 92 ? -72.841 -13.644 105.225 1.00 95.19 92 ASP A N 1
ATOM 729 C CA . ASP A 1 92 ? -71.585 -12.916 105.038 1.00 95.19 92 ASP A CA 1
ATOM 730 C C . ASP A 1 92 ? -70.388 -13.863 104.834 1.00 95.19 92 ASP A C 1
ATOM 732 O O . ASP A 1 92 ? -69.557 -13.593 103.966 1.00 95.19 92 ASP A O 1
ATOM 736 N N . ASP A 1 93 ? -70.319 -14.994 105.549 1.00 95.00 93 ASP A N 1
ATOM 737 C CA . ASP A 1 93 ? -69.297 -16.032 105.326 1.00 95.00 93 ASP A CA 1
ATOM 738 C C . ASP A 1 93 ? -69.433 -16.669 103.933 1.00 95.00 93 ASP A C 1
ATOM 740 O O . ASP A 1 93 ? -68.458 -16.730 103.181 1.00 95.00 93 ASP A O 1
ATOM 744 N N . ASP A 1 94 ? -70.654 -17.037 103.529 1.00 96.12 94 ASP A N 1
ATOM 745 C CA . ASP A 1 94 ? -70.935 -17.568 102.190 1.00 96.12 94 ASP A CA 1
ATOM 746 C C . ASP A 1 94 ? -70.504 -16.569 101.096 1.00 96.12 94 ASP A C 1
ATOM 748 O O . ASP A 1 94 ? -69.907 -16.951 100.081 1.00 96.12 94 ASP A O 1
ATOM 752 N N . ARG A 1 95 ? -70.749 -15.266 101.309 1.00 96.00 95 ARG A N 1
ATOM 753 C CA . ARG A 1 95 ? -70.297 -14.201 100.400 1.00 96.00 95 ARG A CA 1
ATOM 754 C C . ARG A 1 95 ? -68.772 -14.085 100.381 1.00 96.00 95 ARG A C 1
ATOM 756 O O . ARG A 1 95 ? -68.196 -14.008 99.298 1.00 96.00 95 ARG A O 1
ATOM 763 N N . ALA A 1 96 ? -68.114 -14.126 101.537 1.00 94.25 96 ALA A N 1
ATOM 764 C CA . ALA A 1 96 ? -66.658 -14.062 101.629 1.00 94.25 96 ALA A CA 1
ATOM 765 C C . ALA A 1 96 ? -65.976 -15.257 100.935 1.00 94.25 96 ALA A C 1
ATOM 767 O O . ALA A 1 96 ? -64.961 -15.079 100.257 1.00 94.25 96 ALA A O 1
ATOM 768 N N . GLN A 1 97 ? -66.544 -16.464 101.032 1.00 94.75 97 GLN A N 1
ATOM 769 C CA . GLN A 1 97 ? -66.045 -17.646 100.316 1.00 94.75 97 GLN A CA 1
ATOM 770 C C . GLN A 1 97 ? -66.222 -17.525 98.796 1.00 94.75 97 GLN A C 1
ATOM 772 O O . GLN A 1 97 ? -65.325 -17.902 98.028 1.00 94.75 97 GLN A O 1
ATOM 777 N N . ALA A 1 98 ? -67.348 -16.965 98.345 1.00 95.25 98 ALA A N 1
ATOM 778 C CA . ALA A 1 98 ? -67.575 -16.681 96.931 1.00 95.25 98 ALA A CA 1
ATOM 779 C C . ALA A 1 98 ? -66.583 -15.631 96.397 1.00 95.25 98 ALA A C 1
ATOM 781 O O . ALA A 1 98 ? -65.984 -15.831 95.336 1.00 95.25 98 ALA A O 1
ATOM 782 N N . ASP A 1 99 ? -66.348 -14.557 97.155 1.00 95.38 99 ASP A N 1
ATOM 783 C CA . ASP A 1 99 ? -65.391 -13.504 96.804 1.00 95.38 99 ASP A CA 1
ATOM 784 C C . ASP A 1 99 ? -63.951 -14.032 96.769 1.00 95.38 99 ASP A C 1
ATOM 786 O O . ASP A 1 99 ? -63.208 -13.729 95.832 1.00 95.38 99 ASP A O 1
ATOM 790 N N . LYS A 1 100 ? -63.567 -14.895 97.719 1.00 95.00 100 LYS A N 1
ATOM 791 C CA . LYS A 1 100 ? -62.271 -15.587 97.704 1.00 95.00 100 LYS A CA 1
ATOM 792 C C . LYS A 1 100 ? -62.100 -16.436 96.442 1.00 95.00 100 LYS A C 1
ATOM 794 O O . LYS A 1 100 ? -61.087 -16.311 95.758 1.00 95.00 100 LYS A O 1
ATOM 799 N N . SER A 1 101 ? -63.100 -17.251 96.103 1.00 95.31 101 SER A N 1
ATOM 800 C CA . SER A 1 101 ? -63.063 -18.109 94.907 1.00 95.31 101 SER A CA 1
ATOM 801 C C . SER A 1 101 ? -62.939 -17.282 93.621 1.00 95.31 101 SER A C 1
ATOM 803 O O . SER A 1 101 ? -62.210 -17.647 92.696 1.00 95.31 101 SER A O 1
ATOM 805 N N . LYS A 1 102 ? -63.618 -16.129 93.567 1.00 94.88 102 LYS A N 1
ATOM 806 C CA . LYS A 1 102 ? -63.514 -15.184 92.453 1.00 94.88 102 LYS A CA 1
ATOM 807 C C . LYS A 1 102 ? -62.118 -14.560 92.365 1.00 94.88 102 LYS A C 1
ATOM 809 O O . LYS A 1 102 ? -61.545 -14.529 91.278 1.00 94.88 102 LYS A O 1
ATOM 814 N N . ALA A 1 103 ? -61.551 -14.126 93.490 1.00 93.25 103 ALA A N 1
ATOM 815 C CA . ALA A 1 103 ? -60.204 -13.563 93.541 1.00 93.25 103 ALA A CA 1
ATOM 816 C C . ALA A 1 103 ? -59.126 -14.583 93.129 1.00 93.25 103 ALA A C 1
ATOM 818 O O . ALA A 1 103 ? -58.203 -14.234 92.395 1.00 93.25 103 ALA A O 1
ATOM 819 N N . GLU A 1 104 ? -59.260 -15.850 93.530 1.00 95.88 104 GLU A N 1
ATOM 820 C CA . GLU A 1 104 ? -58.371 -16.937 93.094 1.00 95.88 104 GLU A CA 1
ATOM 821 C C . GLU A 1 104 ? -58.476 -17.187 91.580 1.00 95.88 104 GLU A C 1
ATOM 823 O O . GLU A 1 104 ? -57.459 -17.351 90.901 1.00 95.88 104 GLU A O 1
ATOM 828 N N . ALA A 1 105 ? -59.689 -17.160 91.019 1.00 94.50 105 ALA A N 1
ATOM 829 C CA . ALA A 1 105 ? -59.892 -17.293 89.577 1.00 94.50 105 ALA A CA 1
ATOM 830 C C . ALA A 1 105 ? -59.276 -16.122 88.790 1.00 94.50 105 ALA A C 1
ATOM 832 O O . ALA A 1 105 ? -58.634 -16.343 87.759 1.00 94.50 105 ALA A O 1
ATOM 833 N N . ASP A 1 106 ? -59.436 -14.891 89.278 1.00 94.62 106 ASP A N 1
ATOM 834 C CA . ASP A 1 106 ? -58.866 -13.696 88.653 1.00 94.62 106 ASP A CA 1
ATOM 835 C C . ASP A 1 106 ? -57.332 -13.678 88.759 1.00 94.62 106 ASP A C 1
ATOM 837 O O . ASP A 1 106 ? -56.654 -13.364 87.778 1.00 94.62 106 ASP A O 1
ATOM 841 N N . TYR A 1 107 ? -56.768 -14.116 89.890 1.00 95.06 107 TYR A N 1
ATOM 842 C CA . TYR A 1 107 ? -55.324 -14.312 90.049 1.00 95.06 107 TYR A CA 1
ATOM 843 C C . TYR A 1 107 ? -54.774 -15.338 89.051 1.00 95.06 107 TYR A C 1
ATOM 845 O O . TYR A 1 107 ? -53.787 -15.071 88.367 1.00 95.06 107 TYR A O 1
ATOM 853 N N . ASN A 1 108 ? -55.431 -16.493 88.910 1.00 95.56 108 ASN A N 1
ATOM 854 C CA . ASN A 1 108 ? -55.001 -17.530 87.972 1.00 95.56 108 ASN A CA 1
ATOM 855 C C . ASN A 1 108 ? -55.046 -17.043 86.515 1.00 95.56 108 ASN A C 1
ATOM 857 O O . ASN A 1 108 ? -54.119 -17.317 85.751 1.00 95.56 108 ASN A O 1
ATOM 861 N N . LYS A 1 109 ? -56.072 -16.266 86.137 1.00 94.62 109 LYS A N 1
ATOM 862 C CA . LYS A 1 109 ? -56.139 -15.615 84.817 1.00 94.62 109 LYS A CA 1
ATOM 863 C C . LYS A 1 109 ? -55.003 -14.616 84.616 1.00 94.62 109 LYS A C 1
ATOM 865 O O . LYS A 1 109 ? -54.365 -14.631 83.567 1.00 94.62 109 LYS A O 1
ATOM 870 N N . ALA A 1 110 ? -54.732 -13.765 85.604 1.00 92.69 110 ALA A N 1
ATOM 871 C CA . ALA A 1 110 ? -53.655 -12.781 85.525 1.00 92.69 110 ALA A CA 1
ATOM 872 C C . ALA A 1 110 ? -52.279 -13.453 85.395 1.00 92.69 110 ALA A C 1
ATOM 874 O O . ALA A 1 110 ? -51.470 -13.041 84.566 1.00 92.69 110 ALA A O 1
ATOM 875 N N . THR A 1 111 ? -52.041 -14.530 86.146 1.00 95.06 111 THR A N 1
ATOM 876 C CA . THR A 1 111 ? -50.818 -15.334 86.044 1.00 95.06 111 THR A CA 1
ATOM 877 C C . THR A 1 111 ? -50.679 -15.973 84.663 1.00 95.06 111 THR A C 1
ATOM 879 O O . THR A 1 111 ? -49.609 -15.883 84.063 1.00 95.06 111 THR A O 1
ATOM 882 N N . ALA A 1 112 ? -51.754 -16.547 84.113 1.00 94.88 112 ALA A N 1
ATOM 883 C CA . ALA A 1 112 ? -51.737 -17.116 82.766 1.00 94.88 112 ALA A CA 1
ATOM 884 C C . ALA A 1 112 ? -51.416 -16.056 81.697 1.00 94.88 112 ALA A C 1
ATOM 886 O O . ALA A 1 112 ? -50.551 -16.279 80.850 1.00 94.88 112 ALA A O 1
ATOM 887 N N . HIS A 1 113 ? -52.042 -14.877 81.780 1.00 93.44 113 HIS A N 1
ATOM 888 C CA . HIS A 1 113 ? -51.752 -13.762 80.877 1.00 93.44 113 HIS A CA 1
ATOM 889 C C . HIS A 1 113 ? -50.311 -13.266 80.996 1.00 93.44 113 HIS A C 1
ATOM 891 O O . HIS A 1 113 ? -49.688 -12.961 79.981 1.00 93.44 113 HIS A O 1
ATOM 897 N N . LEU A 1 114 ? -49.760 -13.206 82.212 1.00 93.44 114 LEU A N 1
ATOM 898 C CA . LEU A 1 114 ? -48.364 -12.838 82.417 1.00 93.44 114 LEU A CA 1
ATOM 899 C C . LEU A 1 114 ? -47.428 -13.851 81.751 1.00 93.44 114 LEU A C 1
ATOM 901 O O . LEU A 1 114 ? -46.532 -13.447 81.018 1.00 93.44 114 LEU A O 1
ATOM 905 N N . THR A 1 115 ? -47.661 -15.153 81.947 1.00 94.94 115 THR A N 1
ATOM 906 C CA . THR A 1 115 ? -46.872 -16.210 81.296 1.00 94.94 115 THR A CA 1
ATOM 907 C C . THR A 1 115 ? -46.926 -16.101 79.772 1.00 94.94 115 THR A C 1
ATOM 909 O O . THR A 1 115 ? -45.888 -16.172 79.115 1.00 94.94 115 THR A O 1
ATOM 912 N N . GLU A 1 116 ? -48.113 -15.884 79.205 1.00 94.62 116 GLU A N 1
ATOM 913 C CA . GLU A 1 116 ? -48.292 -15.754 77.758 1.00 94.62 116 GLU A CA 1
ATOM 914 C C . GLU A 1 116 ? -47.601 -14.496 77.206 1.00 94.62 116 GLU A C 1
ATOM 916 O O . GLU A 1 116 ? -46.875 -14.570 76.214 1.00 94.62 116 GLU A O 1
ATOM 921 N N . ALA A 1 117 ? -47.736 -13.356 77.889 1.00 91.62 117 ALA A N 1
ATOM 922 C CA . ALA A 1 117 ? -47.072 -12.111 77.513 1.00 91.62 117 ALA A CA 1
ATOM 923 C C . ALA A 1 117 ? -45.540 -12.213 77.610 1.00 91.62 117 ALA A C 1
ATOM 925 O O . ALA A 1 117 ? -44.829 -11.700 76.742 1.00 91.62 117 ALA A O 1
ATOM 926 N N . THR A 1 118 ? -45.012 -12.900 78.628 1.00 92.25 118 THR A N 1
ATOM 927 C CA . THR A 1 118 ? -43.573 -13.169 78.751 1.00 92.25 118 THR A CA 1
ATOM 928 C C . THR A 1 118 ? -43.080 -14.047 77.602 1.00 92.25 118 THR A C 1
ATOM 930 O O . THR A 1 118 ? -42.106 -13.682 76.947 1.00 92.25 118 THR A O 1
ATOM 933 N N . ALA A 1 119 ? -43.789 -15.134 77.282 1.00 90.81 119 ALA A N 1
ATOM 934 C CA . ALA A 1 119 ? -43.432 -16.009 76.166 1.00 90.81 119 ALA A CA 1
ATOM 935 C C . ALA A 1 119 ? -43.453 -15.271 74.816 1.00 90.81 119 ALA A C 1
ATOM 937 O O . ALA A 1 119 ? -42.549 -15.448 73.999 1.00 90.81 119 ALA A O 1
ATOM 938 N N . GLN A 1 120 ? -44.442 -14.399 74.590 1.00 89.94 120 GLN A N 1
ATOM 939 C CA . GLN A 1 120 ? -44.503 -13.559 73.391 1.00 89.94 120 GLN A CA 1
ATOM 940 C C . GLN A 1 120 ? -43.344 -12.556 73.332 1.00 89.94 120 GLN A C 1
ATOM 942 O O . GLN A 1 120 ? -42.737 -12.380 72.278 1.00 89.94 120 GLN A O 1
ATOM 947 N N . CYS A 1 121 ? -42.997 -11.923 74.454 1.00 85.94 121 CYS A N 1
ATOM 948 C CA . CYS A 1 121 ? -41.864 -11.001 74.533 1.00 85.94 121 CYS A CA 1
ATOM 949 C C . CYS A 1 121 ? -40.535 -11.703 74.214 1.00 85.94 121 CYS A C 1
ATOM 951 O O . CYS A 1 121 ? -39.739 -11.188 73.426 1.00 85.94 121 CYS A O 1
ATOM 953 N N . ASP A 1 122 ? -40.312 -12.896 74.766 1.00 85.50 122 ASP A N 1
ATOM 954 C CA . ASP A 1 122 ? -39.104 -13.683 74.509 1.00 85.50 122 ASP A CA 1
ATOM 955 C C . ASP A 1 122 ? -39.054 -14.194 73.064 1.00 85.50 122 ASP A C 1
ATOM 957 O O . ASP A 1 122 ? -38.004 -14.116 72.422 1.00 85.50 122 ASP A O 1
ATOM 961 N N . ALA A 1 123 ? -40.193 -14.614 72.503 1.00 82.88 123 ALA A N 1
ATOM 962 C CA . ALA A 1 123 ? -40.302 -14.963 71.089 1.00 82.88 123 ALA A CA 1
ATOM 963 C C . ALA A 1 123 ? -39.967 -13.770 70.177 1.00 82.88 123 ALA A C 1
ATOM 965 O O . ALA A 1 123 ? -39.237 -13.934 69.203 1.00 82.88 123 ALA A O 1
ATOM 966 N N . ILE A 1 124 ? -40.432 -12.560 70.511 1.00 81.06 124 ILE A N 1
ATOM 967 C CA . ILE A 1 124 ? -40.122 -11.333 69.761 1.00 81.06 124 ILE A CA 1
ATOM 968 C C . ILE A 1 124 ? -38.635 -10.971 69.877 1.00 81.06 124 ILE A C 1
ATOM 970 O O . ILE A 1 124 ? -38.018 -10.625 68.872 1.00 81.06 124 ILE A O 1
ATOM 974 N N . LYS A 1 125 ? -38.027 -11.089 71.064 1.00 77.81 125 LYS A N 1
ATOM 975 C CA . LYS A 1 125 ? -36.585 -10.847 71.260 1.00 77.81 125 LYS A CA 1
ATOM 976 C C . LYS A 1 125 ? -35.704 -11.857 70.522 1.00 77.81 125 LYS A C 1
ATOM 978 O O . LYS A 1 125 ? -34.609 -11.500 70.097 1.00 77.81 125 LYS A O 1
ATOM 983 N N . ALA A 1 126 ? -36.165 -13.100 70.373 1.00 71.62 126 ALA A N 1
ATOM 984 C CA . ALA A 1 126 ? -35.460 -14.143 69.632 1.00 71.62 126 ALA A CA 1
ATOM 985 C C . ALA A 1 126 ? -35.497 -13.930 68.105 1.00 71.62 126 ALA A C 1
ATOM 987 O O . ALA A 1 126 ? -34.678 -14.506 67.384 1.00 71.62 126 ALA A O 1
ATOM 988 N N . ILE A 1 127 ? -36.403 -13.087 67.591 1.00 72.81 127 ILE A N 1
ATOM 989 C CA . ILE A 1 127 ? -36.393 -12.672 66.185 1.00 72.81 127 ILE A CA 1
ATOM 990 C C . ILE A 1 127 ? -35.240 -11.680 65.988 1.00 72.81 127 ILE A C 1
ATOM 992 O O . ILE A 1 127 ? -35.327 -10.506 66.343 1.00 72.81 127 ILE A O 1
ATOM 996 N N . GLY A 1 128 ? -34.145 -12.156 65.393 1.00 66.31 128 GLY A N 1
ATOM 997 C CA . GLY A 1 128 ? -32.999 -11.317 65.049 1.00 66.31 128 GLY A CA 1
ATOM 998 C C . GLY A 1 128 ? -33.397 -10.133 64.159 1.00 66.31 128 GLY A C 1
ATOM 999 O O . GLY A 1 128 ? -34.070 -10.300 63.138 1.00 66.31 128 GLY A O 1
ATOM 1000 N N . LEU A 1 129 ? -32.958 -8.930 64.534 1.00 63.88 129 LEU A N 1
ATOM 1001 C CA . LEU A 1 129 ? -33.147 -7.708 63.751 1.00 63.88 129 LEU A CA 1
ATOM 1002 C C . LEU A 1 129 ? -32.536 -7.900 62.351 1.00 63.88 129 LEU A C 1
ATOM 1004 O O . LEU A 1 129 ? -31.326 -8.056 62.219 1.00 63.88 129 LEU A O 1
ATOM 1008 N N . LYS A 1 130 ? -33.358 -7.883 61.292 1.00 67.75 130 LYS A N 1
ATOM 1009 C CA . LYS A 1 130 ? -32.897 -7.980 59.887 1.00 67.75 130 LYS A CA 1
ATOM 1010 C C . LYS A 1 130 ? -32.321 -6.666 59.338 1.00 67.75 130 LYS A C 1
ATOM 1012 O O . LYS A 1 130 ? -31.717 -6.648 58.269 1.00 67.75 130 LYS A O 1
ATOM 1017 N N . THR A 1 131 ? -32.494 -5.572 60.070 1.00 73.06 131 THR A N 1
ATOM 1018 C CA . THR A 1 131 ? -32.094 -4.208 59.701 1.00 73.06 131 THR A CA 1
ATOM 1019 C C . THR A 1 131 ? -30.587 -4.038 59.458 1.00 73.06 131 THR A C 1
ATOM 1021 O O . THR A 1 131 ? -30.235 -3.424 58.454 1.00 73.06 131 THR A O 1
ATOM 1024 N N . PRO A 1 132 ? -29.677 -4.606 60.279 1.00 81.88 132 PRO A N 1
ATOM 1025 C CA . PRO A 1 132 ? -28.236 -4.513 60.038 1.00 81.88 132 PRO A CA 1
ATOM 1026 C C . PRO A 1 132 ? -27.804 -5.197 58.735 1.00 81.88 132 PRO A C 1
ATOM 1028 O O . PRO A 1 132 ? -27.012 -4.636 57.988 1.00 81.88 132 PRO A O 1
ATOM 1031 N N . ALA A 1 133 ? -28.371 -6.367 58.417 1.00 83.31 133 ALA A N 1
ATOM 1032 C CA . ALA A 1 133 ? -28.064 -7.081 57.176 1.00 83.31 133 ALA A CA 1
ATOM 1033 C C . ALA A 1 133 ? -28.538 -6.306 55.935 1.00 83.31 133 ALA A C 1
ATOM 1035 O O . ALA A 1 133 ? -27.813 -6.225 54.946 1.00 83.31 133 ALA A O 1
ATOM 1036 N N . ALA A 1 134 ? -29.726 -5.695 56.006 1.00 81.06 134 ALA A N 1
ATOM 1037 C CA . ALA A 1 134 ? -30.237 -4.832 54.943 1.00 81.06 134 ALA A CA 1
ATOM 1038 C C . ALA A 1 134 ? -29.373 -3.571 54.753 1.00 81.06 134 ALA A C 1
ATOM 1040 O O . ALA A 1 134 ? -29.095 -3.194 53.617 1.00 81.06 134 ALA A O 1
ATOM 1041 N N . GLN A 1 135 ? -28.891 -2.959 55.841 1.00 85.12 135 GLN A N 1
ATOM 1042 C CA . GLN A 1 135 ? -27.983 -1.811 55.762 1.00 85.12 135 GLN A CA 1
ATOM 1043 C C . GLN A 1 135 ? -26.633 -2.196 55.143 1.00 85.12 135 GLN A C 1
ATOM 1045 O O . GLN A 1 135 ? -26.163 -1.510 54.245 1.00 85.12 135 GLN A O 1
ATOM 1050 N N . THR A 1 136 ? -26.042 -3.330 55.540 1.00 90.62 136 THR A N 1
ATOM 1051 C CA . THR A 1 136 ? -24.793 -3.816 54.929 1.00 90.62 136 THR A CA 1
ATOM 1052 C C . THR A 1 136 ? -24.953 -4.080 53.430 1.00 90.62 136 THR A C 1
ATOM 1054 O O . THR A 1 136 ? -24.067 -3.729 52.655 1.00 90.62 136 THR A O 1
ATOM 1057 N N . GLN A 1 137 ? -26.078 -4.662 53.000 1.00 91.19 137 GLN A N 1
ATOM 1058 C CA . GLN A 1 137 ? -26.358 -4.870 51.574 1.00 91.19 137 GLN A CA 1
ATOM 1059 C C . GLN A 1 137 ? -26.529 -3.547 50.818 1.00 91.19 137 GLN A C 1
ATOM 1061 O O . GLN A 1 137 ? -26.054 -3.429 49.689 1.00 91.19 137 GLN A O 1
ATOM 1066 N N . LEU A 1 138 ? -27.166 -2.546 51.434 1.00 88.69 138 LEU A N 1
ATOM 1067 C CA . LEU A 1 138 ? -27.286 -1.209 50.857 1.00 88.69 138 LEU A CA 1
ATOM 1068 C C . LEU A 1 138 ? -25.913 -0.545 50.692 1.00 88.69 138 LEU A C 1
ATOM 1070 O O . LEU A 1 138 ? -25.612 -0.040 49.612 1.00 88.69 138 LEU A O 1
ATOM 1074 N N . ASP A 1 139 ? -25.070 -0.588 51.725 1.00 94.00 139 ASP A N 1
ATOM 1075 C CA . ASP A 1 139 ? -23.725 -0.004 51.693 1.00 94.00 139 ASP A CA 1
ATOM 1076 C C . ASP A 1 139 ? -22.849 -0.691 50.630 1.00 94.00 139 ASP A C 1
ATOM 1078 O O . ASP A 1 139 ? -22.134 -0.024 49.879 1.00 94.00 139 ASP A O 1
ATOM 1082 N N . GLN A 1 140 ? -22.950 -2.022 50.509 1.00 95.81 140 GLN A N 1
ATOM 1083 C CA . GLN A 1 140 ? -22.276 -2.792 49.458 1.00 95.81 140 GLN A CA 1
ATOM 1084 C C . GLN A 1 140 ? -22.756 -2.389 48.061 1.00 95.81 140 GLN A C 1
ATOM 1086 O O . GLN A 1 140 ? -21.929 -2.109 47.197 1.00 95.81 140 GLN A O 1
ATOM 1091 N N . ALA A 1 141 ? -24.070 -2.296 47.841 1.00 92.44 141 ALA A N 1
ATOM 1092 C CA . ALA A 1 141 ? -24.626 -1.895 46.551 1.00 92.44 141 ALA A CA 1
ATOM 1093 C C . ALA A 1 141 ? -24.216 -0.464 46.163 1.00 92.44 141 ALA A C 1
ATOM 1095 O O . ALA A 1 141 ? -23.897 -0.205 45.005 1.00 92.44 141 ALA A O 1
ATOM 1096 N N . GLN A 1 142 ? -24.170 0.461 47.126 1.00 95.62 142 GLN A N 1
ATOM 1097 C CA . GLN A 1 142 ? -23.693 1.827 46.895 1.00 95.62 142 GLN A CA 1
ATOM 1098 C C . GLN A 1 142 ? -22.196 1.878 46.567 1.00 95.62 142 GLN A C 1
ATOM 1100 O O . GLN A 1 142 ? -21.781 2.677 45.726 1.00 95.62 142 GLN A O 1
ATOM 1105 N N . ALA A 1 143 ? -21.381 1.041 47.216 1.00 96.25 143 ALA A N 1
ATOM 1106 C CA . ALA A 1 143 ? -19.959 0.932 46.907 1.00 96.25 143 ALA A CA 1
ATOM 1107 C C . ALA A 1 143 ? -19.731 0.371 45.494 1.00 96.25 143 ALA A C 1
ATOM 1109 O O . ALA A 1 143 ? -18.929 0.932 44.749 1.00 96.25 143 ALA A O 1
ATOM 1110 N N . THR A 1 144 ? -20.472 -0.674 45.108 1.00 97.00 144 THR A N 1
ATOM 1111 C CA . THR A 1 144 ? -20.445 -1.231 43.747 1.00 97.00 144 THR A CA 1
ATOM 1112 C C . THR A 1 144 ? -20.880 -0.196 42.716 1.00 97.00 144 THR A C 1
ATOM 1114 O O . THR A 1 144 ? -20.147 0.036 41.765 1.00 97.00 144 THR A O 1
ATOM 1117 N N . LEU A 1 145 ? -21.991 0.514 42.942 1.00 95.25 145 LEU A N 1
ATOM 1118 C CA . LEU A 1 145 ? -22.462 1.549 42.018 1.00 95.25 145 LEU A CA 1
ATOM 1119 C C . LEU A 1 145 ? -21.398 2.630 41.770 1.00 95.25 145 LEU A C 1
ATOM 1121 O O . LEU A 1 145 ? -21.148 2.992 40.626 1.00 95.25 145 LEU A O 1
ATOM 1125 N N . LYS A 1 146 ? -20.730 3.117 42.824 1.00 96.75 146 LYS A N 1
ATOM 1126 C CA . LYS A 1 146 ? -19.645 4.104 42.678 1.00 96.75 146 LYS A CA 1
ATOM 1127 C C . LYS A 1 146 ? -18.457 3.563 41.881 1.00 96.75 146 LYS A C 1
ATOM 1129 O O . LYS A 1 146 ? -17.835 4.322 41.138 1.00 96.75 146 LYS A O 1
ATOM 1134 N N . ALA A 1 147 ? -18.115 2.287 42.062 1.00 96.19 147 ALA A N 1
ATOM 1135 C CA . ALA A 1 147 ? -17.048 1.646 41.300 1.00 96.19 147 ALA A CA 1
ATOM 1136 C C . ALA A 1 147 ? -17.426 1.537 39.813 1.00 96.19 147 ALA A C 1
ATOM 1138 O O . ALA A 1 147 ? -16.647 1.962 38.960 1.00 96.19 147 ALA A O 1
ATOM 1139 N N . ASP A 1 148 ? -18.647 1.087 39.521 1.00 96.25 148 ASP A N 1
ATOM 1140 C CA . ASP A 1 148 ? -19.168 0.938 38.159 1.00 96.25 148 ASP A CA 1
ATOM 1141 C C . ASP A 1 148 ? -19.282 2.293 37.437 1.00 96.25 148 ASP A C 1
ATOM 1143 O O . ASP A 1 148 ? -18.957 2.408 36.256 1.00 96.25 148 ASP A O 1
ATOM 1147 N N . GLU A 1 149 ? -19.695 3.357 38.136 1.00 96.62 149 GLU A N 1
ATOM 1148 C CA . GLU A 1 149 ? -19.738 4.720 37.586 1.00 96.62 149 GLU A CA 1
ATOM 1149 C C . GLU A 1 149 ? -18.341 5.234 37.209 1.00 96.62 149 GLU A C 1
ATOM 1151 O O . GLU A 1 149 ? -18.165 5.848 36.149 1.00 96.62 149 GLU A O 1
ATOM 1156 N N . ALA A 1 150 ? -17.335 4.969 38.050 1.00 96.19 150 ALA A N 1
ATOM 1157 C CA . ALA A 1 150 ? -15.952 5.337 37.768 1.00 96.19 150 ALA A CA 1
ATOM 1158 C C . ALA A 1 150 ? -15.390 4.547 36.575 1.00 96.19 150 ALA A C 1
ATOM 1160 O O . ALA A 1 150 ? -14.765 5.137 35.690 1.00 96.19 150 ALA A O 1
ATOM 1161 N N . GLU A 1 151 ? -15.652 3.240 36.514 1.00 96.88 151 GLU A N 1
ATOM 1162 C CA . GLU A 1 151 ? -15.245 2.385 35.396 1.00 96.88 151 GLU A CA 1
ATOM 1163 C C . GLU A 1 151 ? -15.917 2.814 34.084 1.00 96.88 151 GLU A C 1
ATOM 1165 O O . GLU A 1 151 ? -15.242 2.979 33.065 1.00 96.88 151 GLU A O 1
ATOM 1170 N N . ASN A 1 152 ? -17.220 3.104 34.109 1.00 96.62 152 ASN A N 1
ATOM 1171 C CA . ASN A 1 152 ? -17.959 3.602 32.949 1.00 96.62 152 ASN A CA 1
ATOM 1172 C C . ASN A 1 152 ? -17.393 4.938 32.442 1.00 96.62 152 ASN A C 1
ATOM 1174 O O . ASN A 1 152 ? -17.240 5.126 31.235 1.00 96.62 152 ASN A O 1
ATOM 1178 N N . LYS A 1 153 ? -17.016 5.859 33.340 1.00 97.25 153 LYS A N 1
ATOM 1179 C CA . LYS A 1 153 ? -16.373 7.124 32.950 1.00 97.25 153 LYS A CA 1
ATOM 1180 C C . LYS A 1 153 ? -15.045 6.886 32.225 1.00 97.25 153 LYS A C 1
ATOM 1182 O O . LYS A 1 153 ? -14.815 7.482 31.173 1.00 97.25 153 LYS A O 1
ATOM 1187 N N . VAL A 1 154 ? -14.200 5.991 32.740 1.00 97.12 154 VAL A N 1
ATOM 1188 C CA . VAL A 1 154 ? -12.931 5.618 32.088 1.00 97.12 154 VAL A CA 1
ATOM 1189 C C . VAL A 1 154 ? -13.186 4.963 30.727 1.00 97.12 154 VAL A C 1
ATOM 1191 O O . VAL A 1 154 ? -12.516 5.292 29.747 1.00 97.12 154 VAL A O 1
ATOM 1194 N N . ALA A 1 155 ? -14.187 4.086 30.625 1.00 96.88 155 ALA A N 1
ATOM 1195 C CA . ALA A 1 155 ? -14.568 3.459 29.363 1.00 96.88 155 ALA A CA 1
ATOM 1196 C C . ALA A 1 155 ? -15.050 4.491 28.325 1.00 96.88 155 ALA A C 1
ATOM 1198 O O . ALA A 1 155 ? -14.663 4.420 27.158 1.00 96.88 155 ALA A O 1
ATOM 1199 N N . GLN A 1 156 ? -15.838 5.488 28.737 1.00 97.75 156 GLN A N 1
ATOM 1200 C CA . GLN A 1 156 ? -16.286 6.576 27.861 1.00 97.75 156 GLN A CA 1
ATOM 1201 C C . GLN A 1 156 ? -15.121 7.438 27.362 1.00 97.75 156 GLN A C 1
ATOM 1203 O O . GLN A 1 156 ? -15.069 7.769 26.176 1.00 97.75 156 GLN A O 1
ATOM 1208 N N . GLU A 1 157 ? -14.160 7.759 28.231 1.00 97.81 157 GLU A N 1
ATOM 1209 C CA . GLU A 1 157 ? -12.935 8.475 27.852 1.00 97.81 157 GLU A CA 1
ATOM 1210 C C . GLU A 1 157 ? -12.097 7.660 26.851 1.00 97.81 157 GLU A C 1
ATOM 1212 O O . GLU A 1 157 ? -11.644 8.199 25.838 1.00 97.81 157 GLU A O 1
ATOM 1217 N N . ALA A 1 158 ? -11.965 6.347 27.065 1.00 97.19 158 ALA A N 1
ATOM 1218 C CA . ALA A 1 158 ? -11.275 5.451 26.140 1.00 97.19 158 ALA A CA 1
ATOM 1219 C C . ALA A 1 158 ? -11.969 5.380 24.767 1.00 97.19 158 ALA A C 1
ATOM 1221 O O . ALA A 1 158 ? -11.300 5.431 23.733 1.00 97.19 158 ALA A O 1
ATOM 1222 N N . VAL A 1 159 ? -13.306 5.326 24.733 1.00 98.00 159 VAL A N 1
ATOM 1223 C CA . VAL A 1 159 ? -14.089 5.366 23.485 1.00 98.00 159 VAL A CA 1
ATOM 1224 C C . VAL A 1 159 ? -13.911 6.703 22.764 1.00 98.00 159 VAL A C 1
ATOM 1226 O O . VAL A 1 159 ? -13.730 6.723 21.545 1.00 98.00 159 VAL A O 1
ATOM 1229 N N . ALA A 1 160 ? -13.919 7.825 23.487 1.00 97.69 160 ALA A N 1
ATOM 1230 C CA . ALA A 1 160 ? -13.677 9.143 22.903 1.00 97.69 160 ALA A CA 1
ATOM 1231 C C . ALA A 1 160 ? -12.271 9.239 22.285 1.00 97.69 160 ALA A C 1
ATOM 1233 O O . ALA A 1 160 ? -12.128 9.700 21.148 1.00 97.69 160 ALA A O 1
ATOM 1234 N N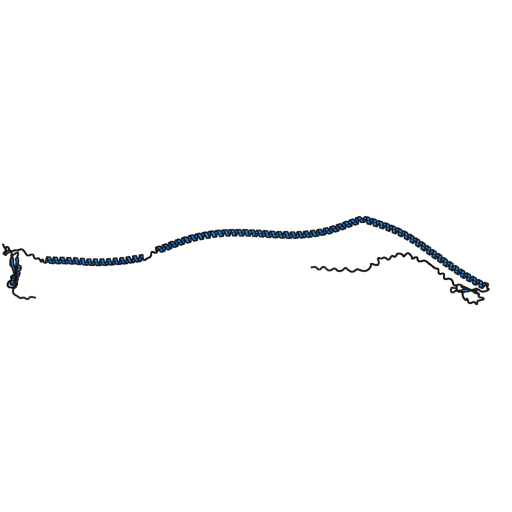 . GLN A 1 161 ? -11.252 8.733 22.987 1.00 97.81 161 GLN A N 1
ATOM 1235 C CA . GLN A 1 161 ? -9.876 8.691 22.493 1.00 97.81 161 GLN A CA 1
ATOM 1236 C C . GLN A 1 161 ? -9.739 7.789 21.258 1.00 97.81 161 GLN A C 1
ATOM 1238 O O . GLN A 1 161 ? -9.093 8.176 20.283 1.00 97.81 161 GLN A O 1
ATOM 1243 N N . LEU A 1 162 ? -10.382 6.617 21.262 1.00 98.00 162 LEU A N 1
ATOM 1244 C CA . LEU A 1 162 ? -10.386 5.704 20.119 1.00 98.00 162 LEU A CA 1
ATOM 1245 C C . LEU A 1 162 ? -11.060 6.339 18.897 1.00 98.00 162 LEU A C 1
ATOM 1247 O O . LEU A 1 162 ? -10.534 6.252 17.790 1.00 98.00 162 LEU A O 1
ATOM 1251 N N . ASN A 1 163 ? -12.185 7.031 19.084 1.00 97.94 163 ASN A N 1
ATOM 1252 C CA . ASN A 1 163 ? -12.866 7.740 18.000 1.00 97.94 163 ASN A CA 1
ATOM 1253 C C . ASN A 1 163 ? -11.998 8.860 17.403 1.00 97.94 163 ASN A C 1
ATOM 1255 O O . ASN A 1 163 ? -11.974 9.039 16.181 1.00 97.94 163 ASN A O 1
ATOM 1259 N N . ALA A 1 164 ? -11.258 9.595 18.240 1.00 97.62 164 ALA A N 1
ATOM 1260 C CA . ALA A 1 164 ? -10.312 10.606 17.776 1.00 97.62 164 ALA A CA 1
ATOM 1261 C C . ALA A 1 164 ? -9.159 9.984 16.966 1.00 97.62 164 ALA A C 1
ATOM 1263 O O . ALA A 1 164 ? -8.839 10.473 15.880 1.00 97.62 164 ALA A O 1
ATOM 1264 N N . ASP A 1 165 ? -8.586 8.878 17.448 1.00 98.06 165 ASP A N 1
ATOM 1265 C CA . ASP A 1 165 ? -7.516 8.143 16.762 1.00 98.06 165 ASP A CA 1
ATOM 1266 C C . ASP A 1 165 ? -7.983 7.555 15.419 1.00 98.06 165 ASP A C 1
ATOM 1268 O O . ASP A 1 165 ? -7.304 7.706 14.402 1.00 98.06 165 ASP A O 1
ATOM 1272 N N . VAL A 1 166 ? -9.185 6.970 15.366 1.00 98.12 166 VAL A N 1
ATOM 1273 C CA . VAL A 1 166 ? -9.791 6.478 14.117 1.00 98.12 166 VAL A CA 1
ATOM 1274 C C . VAL A 1 166 ? -9.936 7.610 13.102 1.00 98.12 166 VAL A C 1
ATOM 1276 O O . VAL A 1 166 ? -9.548 7.444 11.944 1.00 98.12 166 VAL A O 1
ATOM 1279 N N . LYS A 1 167 ? -10.433 8.780 13.521 1.00 97.81 167 LYS A N 1
ATOM 1280 C CA . LYS A 1 167 ? -10.578 9.945 12.637 1.00 97.81 167 LYS A CA 1
ATOM 1281 C C . LYS A 1 167 ? -9.222 10.441 12.122 1.00 97.81 167 LYS A C 1
ATOM 1283 O O . LYS A 1 167 ? -9.094 10.735 10.932 1.00 97.81 167 LYS A O 1
ATOM 1288 N N . ALA A 1 168 ? -8.204 10.491 12.983 1.00 97.94 168 ALA A N 1
ATOM 1289 C CA . ALA A 1 168 ? -6.846 10.866 12.593 1.00 97.94 168 ALA A CA 1
ATOM 1290 C C . ALA A 1 168 ? -6.249 9.874 11.578 1.00 97.94 168 ALA A C 1
ATOM 1292 O O . ALA A 1 168 ? -5.721 10.285 10.544 1.00 97.94 168 ALA A O 1
ATOM 1293 N N . LYS A 1 169 ? -6.406 8.565 11.811 1.00 97.81 169 LYS A N 1
ATOM 1294 C CA . LYS A 1 169 ? -5.937 7.511 10.896 1.00 97.81 169 LYS A CA 1
ATOM 1295 C C . LYS A 1 169 ? -6.676 7.515 9.561 1.00 97.81 169 LYS A C 1
ATOM 1297 O O . LYS A 1 169 ? -6.053 7.291 8.526 1.00 97.81 169 LYS A O 1
ATOM 1302 N N . GLN A 1 170 ? -7.975 7.807 9.549 1.00 98.31 170 GLN A N 1
ATOM 1303 C CA . GLN A 1 170 ? -8.740 7.975 8.310 1.00 98.31 170 GLN A CA 1
ATOM 1304 C C . GLN A 1 170 ? -8.236 9.166 7.485 1.00 98.31 170 GLN A C 1
ATOM 1306 O O . GLN A 1 170 ? -8.072 9.034 6.271 1.00 98.31 170 GLN A O 1
ATOM 1311 N N . ALA A 1 171 ? -7.940 10.299 8.131 1.00 97.56 171 ALA A N 1
ATOM 1312 C CA . ALA A 1 171 ? -7.366 11.466 7.462 1.00 97.56 171 ALA A CA 1
ATOM 1313 C C . ALA A 1 171 ? -5.963 11.170 6.902 1.00 97.56 171 ALA A C 1
ATOM 1315 O O . ALA A 1 171 ? -5.704 11.440 5.729 1.00 97.56 171 ALA A O 1
ATOM 1316 N N . ALA A 1 172 ? -5.096 10.531 7.695 1.00 98.00 172 ALA A N 1
ATOM 1317 C CA . ALA A 1 172 ? -3.765 10.113 7.255 1.00 98.00 172 ALA A CA 1
ATOM 1318 C C . ALA A 1 172 ? -3.829 9.127 6.073 1.00 98.00 172 ALA A C 1
ATOM 1320 O O . ALA A 1 172 ? -3.070 9.252 5.115 1.00 98.00 172 ALA A O 1
ATOM 1321 N N . LEU A 1 173 ? -4.776 8.182 6.090 1.00 98.12 173 LEU A N 1
ATOM 1322 C CA . LEU A 1 173 ? -4.992 7.251 4.981 1.00 98.12 173 LEU A CA 1
ATOM 1323 C C . LEU A 1 173 ? -5.463 7.967 3.707 1.00 98.12 173 LEU A C 1
ATOM 1325 O O . LEU A 1 173 ? -5.025 7.616 2.611 1.00 98.12 173 LEU A O 1
ATOM 1329 N N . ALA A 1 174 ? -6.358 8.950 3.827 1.00 98.19 174 ALA A N 1
ATOM 1330 C CA . ALA A 1 174 ? -6.810 9.745 2.687 1.00 98.19 174 ALA A CA 1
ATOM 1331 C C . ALA A 1 174 ? -5.654 10.549 2.070 1.00 98.19 174 ALA A C 1
ATOM 1333 O O . ALA A 1 174 ? -5.500 10.547 0.848 1.00 98.19 174 ALA A O 1
ATOM 1334 N N . GLN A 1 175 ? -4.804 11.156 2.906 1.00 98.06 175 GLN A N 1
ATOM 1335 C CA . GLN A 1 175 ? -3.603 11.858 2.456 1.00 98.06 175 GLN A CA 1
ATOM 1336 C C . GLN A 1 175 ? -2.620 10.910 1.754 1.00 98.06 175 GLN A C 1
ATOM 1338 O O . GLN A 1 175 ? -2.212 11.184 0.629 1.00 98.06 175 GLN A O 1
ATOM 1343 N N . ALA A 1 176 ? -2.319 9.753 2.350 1.00 97.44 176 ALA A N 1
ATOM 1344 C CA . ALA A 1 176 ? -1.422 8.765 1.751 1.00 97.44 176 ALA A CA 1
ATOM 1345 C C . ALA A 1 176 ? -1.932 8.253 0.390 1.00 97.44 176 ALA A C 1
ATOM 1347 O O . ALA A 1 176 ? -1.149 8.038 -0.533 1.00 97.44 176 ALA A O 1
ATOM 1348 N N . LYS A 1 177 ? -3.254 8.091 0.224 1.00 98.00 177 LYS A N 1
ATOM 1349 C CA . LYS A 1 177 ? -3.855 7.739 -1.075 1.00 98.00 177 LYS A CA 1
ATOM 1350 C C . LYS A 1 177 ? -3.683 8.844 -2.118 1.00 98.00 177 LYS A C 1
ATOM 1352 O O . LYS A 1 177 ? -3.443 8.530 -3.283 1.00 98.00 177 LYS A O 1
ATOM 1357 N N . ALA A 1 178 ? -3.810 10.110 -1.720 1.00 97.75 178 ALA A N 1
ATOM 1358 C CA . ALA A 1 178 ? -3.591 11.244 -2.614 1.00 97.75 178 ALA A CA 1
ATOM 1359 C C . ALA A 1 178 ? -2.118 11.341 -3.048 1.00 97.75 178 ALA A C 1
ATOM 1361 O O . ALA A 1 178 ? -1.842 11.465 -4.240 1.00 97.75 178 ALA A O 1
ATOM 1362 N N . GLU A 1 179 ? -1.181 11.190 -2.107 1.00 98.12 179 GLU A N 1
ATOM 1363 C CA . GLU A 1 179 ? 0.261 11.163 -2.388 1.00 98.12 179 GLU A CA 1
ATOM 1364 C C . GLU A 1 179 ? 0.635 9.999 -3.318 1.00 98.12 179 GLU A C 1
ATOM 1366 O O . GLU A 1 179 ? 1.360 10.193 -4.293 1.00 98.12 179 GLU A O 1
ATOM 1371 N N . LEU A 1 180 ? 0.075 8.805 -3.092 1.00 98.00 180 LEU A N 1
ATOM 1372 C CA . LEU A 1 180 ? 0.281 7.654 -3.973 1.00 98.00 180 LEU A CA 1
ATOM 1373 C C . LEU A 1 180 ? -0.216 7.927 -5.402 1.00 98.00 180 LEU A C 1
ATOM 1375 O O . LEU A 1 180 ? 0.473 7.604 -6.370 1.00 98.00 180 LEU A O 1
ATOM 1379 N N . ALA A 1 181 ? -1.400 8.529 -5.550 1.00 97.81 181 ALA A N 1
ATOM 1380 C CA . ALA A 1 181 ? -1.945 8.881 -6.859 1.00 97.81 181 ALA A CA 1
ATOM 1381 C C . ALA A 1 181 ? -1.065 9.913 -7.586 1.00 97.81 181 ALA A C 1
ATOM 1383 O O . ALA A 1 181 ? -0.817 9.773 -8.788 1.00 97.81 181 ALA A O 1
ATOM 1384 N N . GLN A 1 182 ? -0.542 10.904 -6.857 1.00 97.94 182 GLN A N 1
ATOM 1385 C CA . GLN A 1 182 ? 0.400 11.882 -7.397 1.00 97.94 182 GLN A CA 1
ATOM 1386 C C . GLN A 1 182 ? 1.696 11.208 -7.870 1.00 97.94 182 GLN A C 1
ATOM 1388 O O . GLN A 1 182 ? 2.083 11.381 -9.027 1.00 97.94 182 GLN A O 1
ATOM 1393 N N . GLN A 1 183 ? 2.322 10.377 -7.031 1.00 97.81 183 GLN A N 1
ATOM 1394 C CA . GLN A 1 183 ? 3.549 9.659 -7.394 1.00 97.81 183 GLN A CA 1
ATOM 1395 C C . GLN A 1 183 ? 3.344 8.729 -8.596 1.00 97.81 183 GLN A C 1
ATOM 1397 O O . GLN A 1 183 ? 4.214 8.621 -9.460 1.00 97.81 183 GLN A O 1
ATOM 1402 N N . GLN A 1 184 ? 2.180 8.084 -8.703 1.00 97.94 184 GLN A N 1
ATOM 1403 C CA . GLN A 1 184 ? 1.855 7.241 -9.852 1.00 97.94 184 GLN A CA 1
ATOM 1404 C C . GLN A 1 184 ? 1.739 8.054 -11.152 1.00 97.94 184 GLN A C 1
ATOM 1406 O O . GLN A 1 184 ? 2.167 7.583 -12.212 1.00 97.94 184 GLN A O 1
ATOM 1411 N N . SER A 1 185 ? 1.192 9.271 -11.078 1.00 97.69 185 SER A N 1
ATOM 1412 C CA . SER A 1 185 ? 1.135 10.207 -12.206 1.00 97.69 185 SER A CA 1
ATOM 1413 C C . SER A 1 185 ? 2.532 10.686 -12.613 1.00 97.69 185 SER A C 1
ATOM 1415 O O . SER A 1 185 ? 2.878 10.639 -13.795 1.00 97.69 185 SER A O 1
ATOM 1417 N N . GLU A 1 186 ? 3.365 11.081 -11.646 1.00 98.19 186 GLU A N 1
ATOM 1418 C CA . GLU A 1 186 ? 4.755 11.496 -11.881 1.00 98.19 186 GLU A CA 1
ATOM 1419 C C . GLU A 1 186 ? 5.590 10.365 -12.501 1.00 98.19 186 GLU A C 1
ATOM 1421 O O . GLU A 1 186 ? 6.309 10.582 -13.478 1.00 98.19 186 GLU A O 1
ATOM 1426 N N . LEU A 1 187 ? 5.433 9.131 -12.011 1.00 98.12 187 LEU A N 1
ATOM 1427 C CA . LEU A 1 187 ? 6.093 7.955 -12.575 1.00 98.12 187 LEU A CA 1
ATOM 1428 C C . LEU A 1 187 ? 5.686 7.711 -14.034 1.00 98.12 187 LEU A C 1
ATOM 1430 O O . LEU A 1 187 ? 6.532 7.377 -14.864 1.00 98.12 187 LEU A O 1
ATOM 1434 N N . ASN A 1 188 ? 4.404 7.872 -14.366 1.00 97.94 188 ASN A N 1
ATOM 1435 C CA . ASN A 1 188 ? 3.932 7.723 -15.743 1.00 97.94 188 ASN A CA 1
ATOM 1436 C C . ASN A 1 188 ? 4.492 8.825 -16.654 1.00 97.94 188 ASN A C 1
ATOM 1438 O O . ASN A 1 188 ? 4.932 8.528 -17.765 1.00 97.94 188 ASN A O 1
ATOM 1442 N N . ALA A 1 189 ? 4.555 10.071 -16.176 1.00 97.88 189 ALA A N 1
ATOM 1443 C CA . ALA A 1 189 ? 5.183 11.169 -16.908 1.00 97.88 189 ALA A CA 1
ATOM 1444 C C . ALA A 1 189 ? 6.679 10.905 -17.162 1.00 97.88 189 ALA A C 1
ATOM 1446 O O . ALA A 1 189 ? 7.158 11.076 -18.285 1.00 97.88 189 ALA A O 1
ATOM 1447 N N . LEU A 1 190 ? 7.405 10.408 -16.155 1.00 98.12 190 LEU A N 1
ATOM 1448 C CA . LEU A 1 190 ? 8.813 10.019 -16.281 1.00 98.12 190 LEU A CA 1
ATOM 1449 C C . LEU A 1 190 ? 9.015 8.866 -17.271 1.00 98.12 190 LEU A C 1
ATOM 1451 O O . LEU A 1 190 ? 9.948 8.915 -18.069 1.00 98.12 190 LEU A O 1
ATOM 1455 N N . LYS A 1 191 ? 8.139 7.852 -17.270 1.00 98.06 191 LYS A N 1
ATOM 1456 C CA . LYS A 1 191 ? 8.188 6.751 -18.250 1.00 98.06 191 LYS A CA 1
ATOM 1457 C C . LYS A 1 191 ? 7.998 7.246 -19.682 1.00 98.06 191 LYS A C 1
ATOM 1459 O O . LYS A 1 191 ? 8.738 6.820 -20.566 1.00 98.06 191 LYS A O 1
ATOM 1464 N N . ASN A 1 192 ? 7.052 8.158 -19.902 1.00 97.38 192 ASN A N 1
ATOM 1465 C CA . ASN A 1 192 ? 6.829 8.754 -21.219 1.00 97.38 192 ASN A CA 1
ATOM 1466 C C . ASN A 1 192 ? 8.049 9.573 -21.663 1.00 97.38 192 ASN A C 1
ATOM 1468 O O . ASN A 1 192 ? 8.557 9.361 -22.759 1.00 97.38 192 ASN A O 1
ATOM 1472 N N . SER A 1 193 ? 8.585 10.417 -20.776 1.00 97.88 193 SER A N 1
ATOM 1473 C CA . SER A 1 193 ? 9.802 11.196 -21.039 1.00 97.88 193 SER A CA 1
ATOM 1474 C C . SER A 1 193 ? 11.008 10.303 -21.364 1.00 97.88 193 SER A C 1
ATOM 1476 O O . SER A 1 193 ? 11.738 10.553 -22.322 1.00 97.88 193 SER A O 1
ATOM 1478 N N . LEU A 1 194 ? 11.183 9.197 -20.630 1.00 97.88 194 LEU A N 1
ATOM 1479 C CA . LEU A 1 194 ? 12.227 8.211 -20.912 1.00 97.88 194 LEU A CA 1
ATOM 1480 C C . LEU A 1 194 ? 12.053 7.574 -22.298 1.00 97.88 194 LEU A C 1
ATOM 1482 O O . LEU A 1 194 ? 13.035 7.428 -23.025 1.00 97.88 194 LEU A O 1
ATOM 1486 N N . SER A 1 195 ? 10.824 7.211 -22.673 1.00 98.00 195 SER A N 1
ATOM 1487 C CA . SER A 1 195 ? 10.521 6.674 -24.005 1.00 98.00 195 SER A CA 1
ATOM 1488 C C . SER A 1 195 ? 10.839 7.689 -25.110 1.00 98.00 195 SER A C 1
ATOM 1490 O O . SER A 1 195 ? 11.431 7.331 -26.131 1.00 98.00 195 SER A O 1
ATOM 1492 N N . ASP A 1 196 ? 10.500 8.962 -24.907 1.00 97.62 196 ASP A N 1
ATOM 1493 C CA . ASP A 1 196 ? 10.808 10.036 -25.855 1.00 97.62 196 ASP A CA 1
ATOM 1494 C C . ASP A 1 196 ? 12.319 10.234 -26.015 1.00 97.62 196 ASP A C 1
ATOM 1496 O O . ASP A 1 196 ? 12.820 10.335 -27.139 1.00 97.62 196 ASP A O 1
ATOM 1500 N N . GLU A 1 197 ? 13.074 10.231 -24.915 1.00 97.56 197 GLU A N 1
ATOM 1501 C CA . GLU A 1 197 ? 14.536 10.330 -24.958 1.00 97.56 197 GLU A CA 1
ATOM 1502 C C . GLU A 1 197 ? 15.192 9.108 -25.617 1.00 97.56 197 GLU A C 1
ATOM 1504 O O . GLU A 1 197 ? 16.142 9.255 -26.391 1.00 97.56 197 GLU A O 1
ATOM 1509 N N . GLN A 1 198 ? 14.658 7.901 -25.412 1.00 98.06 198 GLN A N 1
ATOM 1510 C CA . GLN A 1 198 ? 15.117 6.704 -26.124 1.00 98.06 198 GLN A CA 1
ATOM 1511 C C . GLN A 1 198 ? 14.896 6.820 -27.640 1.00 98.06 198 GLN A C 1
ATOM 1513 O O . GLN A 1 198 ? 15.795 6.491 -28.422 1.00 98.06 198 GLN A O 1
ATOM 1518 N N . ASN A 1 199 ? 13.749 7.354 -28.067 1.00 97.81 199 ASN A N 1
ATOM 1519 C CA . ASN A 1 199 ? 13.451 7.601 -29.480 1.00 97.81 199 ASN A CA 1
ATOM 1520 C C . ASN A 1 199 ? 14.367 8.677 -30.088 1.00 97.81 199 ASN A C 1
ATOM 1522 O O . ASN A 1 199 ? 14.888 8.506 -31.199 1.00 97.81 199 ASN A O 1
ATOM 1526 N N . LYS A 1 200 ? 14.630 9.766 -29.352 1.00 97.94 200 LYS A N 1
ATOM 1527 C CA . LYS A 1 200 ? 15.606 10.791 -29.760 1.00 97.94 200 LYS A CA 1
ATOM 1528 C C . LYS A 1 200 ? 17.003 10.193 -29.900 1.00 97.94 200 LYS A C 1
ATOM 1530 O O . LYS A 1 200 ? 17.666 10.438 -30.908 1.00 97.94 200 LYS A O 1
ATOM 1535 N N . LEU A 1 201 ? 17.438 9.368 -28.948 1.00 97.81 201 LEU A N 1
ATOM 1536 C CA . LEU A 1 201 ? 18.733 8.692 -29.004 1.00 97.81 201 LEU A CA 1
ATOM 1537 C C . LEU A 1 201 ? 18.839 7.757 -30.216 1.00 97.81 201 LEU A C 1
ATOM 1539 O O . LEU A 1 201 ? 19.857 7.771 -30.908 1.00 97.81 201 LEU A O 1
ATOM 1543 N N . ALA A 1 202 ? 17.801 6.967 -30.501 1.00 97.81 202 ALA A N 1
ATOM 1544 C CA . ALA A 1 202 ? 17.759 6.100 -31.679 1.00 97.81 202 ALA A CA 1
ATOM 1545 C C . ALA A 1 202 ? 17.887 6.911 -32.980 1.00 97.81 202 ALA A C 1
ATOM 1547 O O . ALA A 1 202 ? 18.693 6.570 -33.849 1.00 97.81 202 ALA A O 1
ATOM 1548 N N . THR A 1 203 ? 17.174 8.036 -33.067 1.00 97.88 203 THR A N 1
ATOM 1549 C CA . THR A 1 203 ? 17.264 8.969 -34.201 1.00 97.88 203 THR A CA 1
ATOM 1550 C C . THR A 1 203 ? 18.679 9.532 -34.343 1.00 97.88 203 THR A C 1
ATOM 1552 O O . THR A 1 203 ? 19.264 9.465 -35.421 1.00 97.88 203 THR A O 1
ATOM 1555 N N . LYS A 1 204 ? 19.292 9.995 -33.245 1.00 97.88 204 LYS A N 1
ATOM 1556 C CA . LYS A 1 204 ? 20.669 10.514 -33.256 1.00 97.88 204 LYS A CA 1
ATOM 1557 C C . LYS A 1 204 ? 21.702 9.461 -33.648 1.00 97.88 204 LYS A C 1
ATOM 1559 O O . LYS A 1 204 ? 22.647 9.789 -34.360 1.00 97.88 204 LYS A O 1
ATOM 1564 N N . LYS A 1 205 ? 21.525 8.199 -33.246 1.00 97.94 205 LYS A N 1
ATOM 1565 C CA . LYS A 1 205 ? 22.380 7.090 -33.704 1.00 97.94 205 LYS A CA 1
ATOM 1566 C C . LYS A 1 205 ? 22.252 6.860 -35.211 1.00 97.94 205 LYS A C 1
ATOM 1568 O O . LYS A 1 205 ? 23.266 6.663 -35.877 1.00 97.94 205 LYS A O 1
ATOM 1573 N N . ALA A 1 206 ? 21.036 6.917 -35.754 1.00 97.62 206 ALA A N 1
ATOM 1574 C CA . ALA A 1 206 ? 20.814 6.795 -37.193 1.00 97.62 206 ALA A CA 1
ATOM 1575 C C . ALA A 1 206 ? 21.434 7.970 -37.971 1.00 97.62 206 ALA A C 1
ATOM 1577 O O . ALA A 1 206 ? 22.085 7.755 -38.993 1.00 97.62 206 ALA A O 1
ATOM 1578 N N . ASP A 1 207 ? 21.287 9.199 -37.471 1.00 97.75 207 ASP A N 1
ATOM 1579 C CA . ASP A 1 207 ? 21.905 10.389 -38.064 1.00 97.75 207 ASP A CA 1
ATOM 1580 C C . ASP A 1 207 ? 23.435 10.312 -38.029 1.00 97.75 207 ASP A C 1
ATOM 1582 O O . ASP A 1 207 ? 24.088 10.617 -39.028 1.00 97.75 207 ASP A O 1
ATOM 1586 N N . LEU A 1 208 ? 24.013 9.841 -36.920 1.00 97.88 208 LEU A N 1
ATOM 1587 C CA . LEU A 1 208 ? 25.453 9.616 -36.801 1.00 97.88 208 LEU A CA 1
ATOM 1588 C C . LEU A 1 208 ? 25.950 8.602 -37.839 1.00 97.88 208 LEU A C 1
ATOM 1590 O O . LEU A 1 208 ? 26.940 8.868 -38.516 1.00 97.88 208 LEU A O 1
ATOM 1594 N N . ALA A 1 209 ? 25.250 7.478 -38.011 1.00 97.69 209 ALA A N 1
ATOM 1595 C CA . ALA A 1 209 ? 25.609 6.471 -39.009 1.00 97.69 209 ALA A CA 1
ATOM 1596 C C . ALA A 1 209 ? 25.556 7.035 -40.442 1.00 97.69 209 ALA A C 1
ATOM 1598 O O . ALA A 1 209 ? 26.461 6.793 -41.242 1.00 97.69 209 ALA A O 1
ATOM 1599 N N . LYS A 1 210 ? 24.535 7.846 -40.763 1.00 97.50 210 LYS A N 1
ATOM 1600 C CA . LYS A 1 210 ? 24.446 8.549 -42.057 1.00 97.50 210 LYS A CA 1
ATOM 1601 C C . LYS A 1 210 ? 25.599 9.533 -42.247 1.00 97.50 210 LYS A C 1
ATOM 1603 O O . LYS A 1 210 ? 26.190 9.576 -43.323 1.00 97.50 210 LYS A O 1
ATOM 1608 N N . ALA A 1 211 ? 25.929 10.308 -41.214 1.00 97.31 211 ALA A N 1
ATOM 1609 C CA . ALA A 1 211 ? 27.037 11.255 -41.258 1.00 97.31 211 ALA A CA 1
ATOM 1610 C C . ALA A 1 211 ? 28.379 10.540 -41.478 1.00 97.31 211 ALA A C 1
ATOM 1612 O O . ALA A 1 211 ? 29.159 10.966 -42.323 1.00 97.31 211 ALA A O 1
ATOM 1613 N N . GLN A 1 212 ? 28.620 9.418 -40.793 1.00 97.56 212 GLN A N 1
ATOM 1614 C CA . GLN A 1 212 ? 29.816 8.592 -40.987 1.00 97.56 212 GLN A CA 1
ATOM 1615 C C . GLN A 1 212 ? 29.913 8.049 -42.419 1.00 97.56 212 GLN A C 1
ATOM 1617 O O . GLN A 1 212 ? 30.963 8.171 -43.045 1.00 97.56 212 GLN A O 1
ATOM 1622 N N . ALA A 1 213 ? 28.813 7.530 -42.974 1.00 97.00 213 ALA A N 1
ATOM 1623 C CA . ALA A 1 213 ? 28.781 7.060 -44.360 1.00 97.00 213 ALA A CA 1
ATOM 1624 C C . ALA A 1 213 ? 29.087 8.187 -45.365 1.00 97.00 213 ALA A C 1
ATOM 1626 O O . ALA A 1 213 ? 29.847 7.982 -46.313 1.00 97.00 213 ALA A O 1
ATOM 1627 N N . LEU A 1 214 ? 28.545 9.389 -45.135 1.00 97.94 214 LEU A N 1
ATOM 1628 C CA . LEU A 1 214 ? 28.839 10.567 -45.955 1.00 97.94 214 LEU A CA 1
ATOM 1629 C C . LEU A 1 214 ? 30.307 10.987 -45.854 1.00 97.94 214 LEU A C 1
ATOM 1631 O O . LEU A 1 214 ? 30.899 11.325 -46.875 1.00 97.94 214 LEU A O 1
ATOM 1635 N N . VAL A 1 215 ? 30.910 10.951 -44.663 1.00 97.94 215 VAL A N 1
ATOM 1636 C CA . VAL A 1 215 ? 32.342 11.242 -44.495 1.00 97.94 215 VAL A CA 1
ATOM 1637 C C . VAL A 1 215 ? 33.179 10.269 -45.323 1.00 97.94 215 VAL A C 1
ATOM 1639 O O . VAL A 1 215 ? 33.959 10.721 -46.159 1.00 97.94 215 VAL A O 1
ATOM 1642 N N . SER A 1 216 ? 32.953 8.958 -45.199 1.00 96.12 216 SER A N 1
ATOM 1643 C CA . SER A 1 216 ? 33.687 7.955 -45.986 1.00 96.12 216 SER A CA 1
ATOM 1644 C C . SER A 1 216 ? 33.483 8.119 -47.496 1.00 96.12 216 SER A C 1
ATOM 1646 O O . SER A 1 216 ? 34.425 7.979 -48.279 1.00 96.12 216 SER A O 1
ATOM 1648 N N . GLN A 1 217 ? 32.266 8.465 -47.931 1.00 97.44 217 GLN A N 1
ATOM 1649 C CA . GLN A 1 217 ? 32.004 8.785 -49.333 1.00 97.44 217 GLN A CA 1
ATOM 1650 C C . GLN A 1 217 ? 32.846 9.985 -49.795 1.00 97.44 217 GLN A C 1
ATOM 1652 O O . GLN A 1 217 ? 33.485 9.920 -50.846 1.00 97.44 217 GLN A O 1
ATOM 1657 N N . ARG A 1 218 ? 32.874 11.067 -49.010 1.00 96.31 218 ARG A N 1
ATOM 1658 C CA . ARG A 1 218 ? 33.607 12.296 -49.345 1.00 96.31 218 ARG A CA 1
ATOM 1659 C C . ARG A 1 218 ? 35.117 12.098 -49.332 1.00 96.31 218 ARG A C 1
ATOM 1661 O O . ARG A 1 218 ? 35.802 12.671 -50.174 1.00 96.31 218 ARG A O 1
ATOM 1668 N N . GLU A 1 219 ? 35.638 11.256 -48.446 1.00 97.12 219 GLU A N 1
ATOM 1669 C CA . GLU A 1 219 ? 37.046 10.848 -48.458 1.00 97.12 219 GLU A CA 1
ATOM 1670 C C . GLU A 1 219 ? 37.410 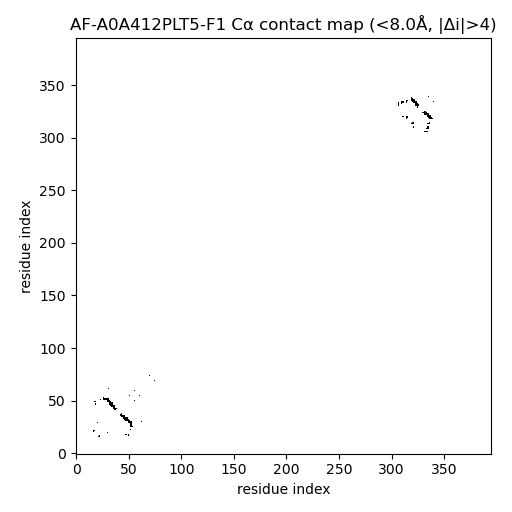10.137 -49.768 1.00 97.12 219 GLU A C 1
ATOM 1672 O O . GLU A 1 219 ? 38.413 10.477 -50.399 1.00 97.12 219 GLU A O 1
ATOM 1677 N N . ASN A 1 220 ? 36.569 9.211 -50.239 1.00 96.50 220 ASN A N 1
ATOM 1678 C CA . ASN A 1 220 ? 36.790 8.530 -51.516 1.00 96.50 220 ASN A CA 1
ATOM 1679 C C . ASN A 1 220 ? 36.689 9.493 -52.715 1.00 96.50 220 ASN A C 1
ATOM 1681 O O . ASN A 1 220 ? 37.524 9.457 -53.622 1.00 96.50 220 ASN A O 1
ATOM 1685 N N . GLU A 1 221 ? 35.700 10.391 -52.716 1.00 96.31 221 GLU A N 1
ATOM 1686 C CA . GLU A 1 221 ? 35.570 11.443 -53.734 1.00 96.31 221 GLU A CA 1
ATOM 1687 C C . GLU A 1 221 ? 36.806 12.356 -53.758 1.00 96.31 221 GLU A C 1
ATOM 1689 O O . GLU A 1 221 ? 37.308 12.686 -54.835 1.00 96.31 221 GLU A O 1
ATOM 1694 N N . LEU A 1 222 ? 37.356 12.704 -52.591 1.00 97.19 222 LEU A N 1
ATOM 1695 C CA . LEU A 1 222 ? 38.582 13.491 -52.472 1.00 97.19 222 LEU A CA 1
ATOM 1696 C C . LEU A 1 222 ? 39.799 12.754 -53.047 1.00 97.19 222 LEU A C 1
ATOM 1698 O O . LEU A 1 222 ? 40.600 13.365 -53.758 1.00 97.19 222 LEU A O 1
ATOM 1702 N N . VAL A 1 223 ? 39.946 11.452 -52.781 1.00 97.38 223 VAL A N 1
ATOM 1703 C CA . VAL A 1 223 ? 41.014 10.625 -53.374 1.00 97.38 223 VAL A CA 1
ATOM 1704 C C . VAL A 1 223 ? 40.909 10.623 -54.901 1.00 97.38 223 VAL A C 1
ATOM 1706 O O . VAL A 1 223 ? 41.901 10.870 -55.591 1.00 97.38 223 VAL A O 1
ATOM 1709 N N . GLN A 1 224 ? 39.705 10.428 -55.445 1.00 96.12 224 GLN A N 1
ATOM 1710 C CA . GLN A 1 224 ? 39.479 10.473 -56.892 1.00 96.12 224 GLN A CA 1
ATOM 1711 C C . GLN A 1 224 ? 39.763 11.858 -57.482 1.00 96.12 224 GLN A C 1
ATOM 1713 O O . GLN A 1 224 ? 40.382 11.959 -58.543 1.00 96.12 224 GLN A O 1
ATOM 1718 N N . ALA A 1 225 ? 39.347 12.931 -56.804 1.00 96.75 225 ALA A N 1
ATOM 1719 C CA . ALA A 1 225 ? 39.620 14.299 -57.230 1.00 96.75 225 ALA A CA 1
ATOM 1720 C C . ALA A 1 225 ? 41.129 14.586 -57.272 1.00 96.75 225 ALA A C 1
ATOM 1722 O O . ALA A 1 225 ? 41.613 15.143 -58.258 1.00 96.75 225 ALA A O 1
ATOM 1723 N N . LYS A 1 226 ? 41.893 14.134 -56.265 1.00 97.19 226 LYS A N 1
ATOM 1724 C CA . LYS A 1 226 ? 43.364 14.226 -56.255 1.00 97.19 226 LYS A CA 1
ATOM 1725 C C . LYS A 1 226 ? 43.998 13.459 -57.421 1.00 97.19 226 LYS A C 1
ATOM 1727 O O . LYS A 1 226 ? 44.876 13.998 -58.090 1.00 97.19 226 LYS A O 1
ATOM 1732 N N . ALA A 1 227 ? 43.530 12.245 -57.717 1.00 96.62 227 ALA A N 1
ATOM 1733 C CA . ALA A 1 227 ? 44.028 11.464 -58.853 1.00 96.62 227 ALA A CA 1
ATOM 1734 C C . ALA A 1 227 ? 43.742 12.151 -60.203 1.00 96.62 227 ALA A C 1
ATOM 1736 O O . ALA A 1 227 ? 44.623 12.243 -61.059 1.00 96.62 227 ALA A O 1
ATOM 1737 N N . ARG A 1 228 ? 42.530 12.698 -60.379 1.00 96.44 228 ARG A N 1
ATOM 1738 C CA . ARG A 1 228 ? 42.165 13.481 -61.572 1.00 96.44 228 ARG A CA 1
ATOM 1739 C C . ARG A 1 228 ? 43.011 14.744 -61.705 1.00 96.44 228 ARG A C 1
ATOM 1741 O O . ARG A 1 228 ? 43.413 15.073 -62.817 1.00 96.44 228 ARG A O 1
ATOM 1748 N N . LEU A 1 229 ? 43.308 15.425 -60.596 1.00 96.75 229 LEU A N 1
ATOM 1749 C CA . LEU A 1 229 ? 44.186 16.594 -60.585 1.00 96.75 229 LEU A CA 1
ATOM 1750 C C . LEU A 1 229 ? 45.599 16.237 -61.066 1.00 96.75 229 LEU A C 1
ATOM 1752 O O . LEU A 1 229 ? 46.114 16.923 -61.944 1.00 96.75 229 LEU A O 1
ATOM 1756 N N . ILE A 1 230 ? 46.190 15.147 -60.564 1.00 96.44 230 ILE A N 1
ATOM 1757 C CA . ILE A 1 230 ? 47.510 14.667 -61.012 1.00 96.44 230 ILE A CA 1
ATOM 1758 C C . ILE A 1 230 ? 47.494 14.356 -62.517 1.00 96.44 230 ILE A C 1
ATOM 1760 O O . ILE A 1 230 ? 48.364 14.814 -63.258 1.00 96.44 230 ILE A O 1
ATOM 1764 N N . ALA A 1 231 ? 46.479 13.633 -63.000 1.00 95.00 231 ALA A N 1
ATOM 1765 C CA . ALA A 1 231 ? 46.347 13.320 -64.424 1.00 95.00 231 ALA A CA 1
ATOM 1766 C C . ALA A 1 231 ? 46.192 14.584 -65.292 1.00 95.00 231 ALA A C 1
ATOM 1768 O O . ALA A 1 231 ? 46.773 14.678 -66.375 1.00 95.00 231 ALA A O 1
ATOM 1769 N N . ALA A 1 232 ? 45.435 15.577 -64.814 1.00 95.19 232 ALA A N 1
ATOM 1770 C CA . ALA A 1 232 ? 45.281 16.859 -65.492 1.00 95.19 232 ALA A CA 1
ATOM 1771 C C . ALA A 1 232 ? 46.598 17.653 -65.523 1.00 95.19 232 ALA A C 1
ATOM 1773 O O . ALA A 1 232 ? 46.947 18.193 -66.572 1.00 95.19 232 ALA A O 1
ATOM 1774 N N . GLN A 1 233 ? 47.354 17.682 -64.420 1.00 96.19 233 GLN A N 1
ATOM 1775 C CA . GLN A 1 233 ? 48.679 18.308 -64.356 1.00 96.19 233 GLN A CA 1
ATOM 1776 C C . GLN A 1 233 ? 49.652 17.676 -65.360 1.00 96.19 233 GLN A C 1
ATOM 1778 O O . GLN A 1 233 ? 50.320 18.399 -66.101 1.00 96.19 233 GLN A O 1
ATOM 1783 N N . GLU A 1 234 ? 49.683 16.344 -65.452 1.00 94.62 234 GLU A N 1
ATOM 1784 C CA . GLU A 1 234 ? 50.529 15.637 -66.420 1.00 94.62 234 GLU A CA 1
ATOM 1785 C C . GLU A 1 234 ? 50.107 15.931 -67.866 1.00 94.62 234 GLU A C 1
ATOM 1787 O O . GLU A 1 234 ? 50.948 16.210 -68.721 1.00 94.62 234 GLU A O 1
ATOM 1792 N N . LYS A 1 235 ? 48.800 15.972 -68.150 1.00 94.62 235 LYS A N 1
ATOM 1793 C CA . LYS A 1 235 ? 48.299 16.349 -69.480 1.00 94.62 235 LYS A CA 1
ATOM 1794 C C . LYS A 1 235 ? 48.686 17.780 -69.857 1.00 94.62 235 LYS A C 1
ATOM 1796 O O . LYS A 1 235 ? 49.083 18.026 -70.995 1.00 94.62 235 LYS A O 1
ATOM 1801 N N . VAL A 1 236 ? 48.620 18.721 -68.913 1.00 95.31 236 VAL A N 1
ATOM 1802 C CA . VAL A 1 236 ? 49.092 20.100 -69.122 1.00 95.31 236 VAL A CA 1
ATOM 1803 C C . VAL A 1 236 ? 50.591 20.123 -69.425 1.00 95.31 236 VAL A C 1
ATOM 1805 O O . VAL A 1 236 ? 51.005 20.824 -70.348 1.00 95.31 236 VAL A O 1
ATOM 1808 N N . ARG A 1 237 ? 51.407 19.339 -68.707 1.00 94.19 237 ARG A N 1
ATOM 1809 C CA . ARG A 1 237 ? 52.849 19.214 -68.972 1.00 94.19 237 ARG A CA 1
ATOM 1810 C C . ARG A 1 237 ? 53.116 18.696 -70.390 1.00 94.19 237 ARG A C 1
ATOM 1812 O O . ARG A 1 237 ? 53.871 19.312 -71.134 1.00 94.19 237 ARG A O 1
ATOM 1819 N N . GLN A 1 238 ? 52.432 17.629 -70.802 1.00 92.81 238 GLN A N 1
ATOM 1820 C CA . GLN A 1 238 ? 52.550 17.069 -72.154 1.00 92.81 238 GLN A CA 1
ATOM 1821 C C . GLN A 1 238 ? 52.156 18.069 -73.247 1.00 92.81 238 GLN A C 1
ATOM 1823 O O . GLN A 1 238 ? 52.817 18.140 -74.281 1.00 92.81 238 GLN A O 1
ATOM 1828 N N . LEU A 1 239 ? 51.103 18.862 -73.022 1.00 93.38 239 LEU A N 1
ATOM 1829 C CA . LEU A 1 239 ? 50.687 19.908 -73.957 1.00 93.38 239 LEU A CA 1
ATOM 1830 C C . LEU A 1 239 ? 51.706 21.051 -74.045 1.00 93.38 239 LEU A C 1
ATOM 1832 O O . LEU A 1 239 ? 51.928 21.560 -75.140 1.00 93.38 239 LEU A O 1
ATOM 1836 N N . LYS A 1 240 ? 52.365 21.424 -72.937 1.00 93.25 240 LYS A N 1
ATOM 1837 C CA . LYS A 1 240 ? 53.474 22.396 -72.957 1.00 93.25 240 LYS A CA 1
ATOM 1838 C C . LYS A 1 240 ? 54.679 21.889 -73.760 1.00 93.25 240 LYS A C 1
ATOM 1840 O O . LYS A 1 240 ? 55.303 22.683 -74.456 1.00 93.25 240 LYS A O 1
ATOM 1845 N N . ASP A 1 241 ? 54.961 20.585 -73.724 1.00 92.81 241 ASP A N 1
ATOM 1846 C CA . ASP A 1 241 ? 56.052 19.961 -74.493 1.00 92.81 241 ASP A CA 1
ATOM 1847 C C . ASP A 1 241 ? 55.698 19.730 -75.979 1.00 92.81 241 ASP A C 1
ATOM 1849 O O . ASP A 1 241 ? 56.581 19.513 -76.817 1.00 92.81 241 ASP A O 1
ATOM 1853 N N . ALA A 1 242 ? 54.408 19.745 -76.335 1.00 92.44 242 ALA A N 1
ATOM 1854 C CA . ALA A 1 242 ? 53.934 19.391 -77.672 1.00 92.44 242 ALA A CA 1
ATOM 1855 C C . ALA A 1 242 ? 54.487 20.289 -78.803 1.00 92.44 242 ALA A C 1
ATOM 1857 O O . ALA A 1 242 ? 54.880 19.730 -79.832 1.00 92.44 242 ALA A O 1
ATOM 1858 N N . PRO A 1 243 ? 54.600 21.629 -78.661 1.00 92.69 243 PRO A N 1
ATOM 1859 C CA . PRO A 1 243 ? 55.202 22.482 -79.688 1.00 92.69 243 PRO A CA 1
ATOM 1860 C C . PRO A 1 243 ? 56.658 22.121 -79.991 1.00 92.69 243 PRO A C 1
ATOM 1862 O O . PRO A 1 243 ? 57.038 22.065 -81.160 1.00 92.69 243 PRO A O 1
ATOM 1865 N N . ALA A 1 244 ? 57.457 21.813 -78.963 1.00 92.50 244 ALA A N 1
ATOM 1866 C CA . ALA A 1 244 ? 58.850 21.406 -79.133 1.00 92.50 244 ALA A CA 1
ATOM 1867 C C . ALA A 1 244 ? 58.954 20.054 -79.859 1.00 92.50 244 ALA A C 1
ATOM 1869 O O . ALA A 1 244 ? 59.725 19.915 -80.808 1.00 92.50 244 ALA A O 1
ATOM 1870 N N . ARG A 1 245 ? 58.114 19.075 -79.490 1.00 91.75 245 ARG A N 1
ATOM 1871 C CA . ARG A 1 245 ? 58.033 17.779 -80.191 1.00 91.75 245 ARG A CA 1
ATOM 1872 C C . ARG A 1 245 ? 57.601 17.935 -81.648 1.00 91.75 245 ARG A C 1
ATOM 1874 O O . ARG A 1 245 ? 58.163 17.283 -82.524 1.00 91.75 245 ARG A O 1
ATOM 1881 N N . LEU A 1 246 ? 56.630 18.807 -81.921 1.00 93.06 246 LEU A N 1
ATOM 1882 C CA . LEU A 1 246 ? 56.187 19.109 -83.281 1.00 93.06 246 LEU A CA 1
ATOM 1883 C C . LEU A 1 246 ? 57.297 19.787 -84.093 1.00 93.06 246 LEU A C 1
ATOM 1885 O O . LEU A 1 246 ? 57.491 19.438 -85.256 1.00 93.06 246 LEU A O 1
ATOM 1889 N N . ALA A 1 247 ? 58.034 20.726 -83.496 1.00 93.12 247 ALA A N 1
ATOM 1890 C CA . ALA A 1 247 ? 59.188 21.357 -84.131 1.00 93.12 247 ALA A CA 1
ATOM 1891 C C . ALA A 1 247 ? 60.264 20.317 -84.479 1.00 93.12 247 ALA A C 1
ATOM 1893 O O . ALA A 1 247 ? 60.712 20.267 -85.624 1.00 93.12 247 ALA A O 1
ATOM 1894 N N . GLN A 1 248 ? 60.590 19.415 -83.546 1.00 93.00 248 GLN A N 1
ATOM 1895 C CA . GLN A 1 248 ? 61.525 18.316 -83.792 1.00 93.00 248 GLN A CA 1
ATOM 1896 C C . GLN A 1 248 ? 61.040 17.384 -84.912 1.00 93.00 248 GLN A C 1
ATOM 1898 O O . GLN A 1 248 ? 61.813 17.023 -85.795 1.00 93.00 248 GLN A O 1
ATOM 1903 N N . ALA A 1 249 ? 59.756 17.013 -84.921 1.00 93.06 249 ALA A N 1
ATOM 1904 C CA . ALA A 1 249 ? 59.184 16.170 -85.968 1.00 93.06 249 ALA A CA 1
ATOM 1905 C C . ALA A 1 249 ? 59.228 16.848 -87.350 1.00 93.06 249 ALA A C 1
ATOM 1907 O O . ALA A 1 249 ? 59.567 16.200 -88.340 1.00 93.06 249 ALA A O 1
ATOM 1908 N N . LYS A 1 250 ? 58.944 18.158 -87.423 1.00 93.88 250 LYS A N 1
ATOM 1909 C CA . LYS A 1 250 ? 59.081 18.950 -88.658 1.00 93.88 250 LYS A CA 1
ATOM 1910 C C . LYS A 1 250 ? 60.528 18.990 -89.145 1.00 93.88 250 LYS A C 1
ATOM 1912 O O . LYS A 1 250 ? 60.756 18.814 -90.340 1.00 93.88 250 LYS A O 1
ATOM 1917 N N . GLN A 1 251 ? 61.488 19.167 -88.238 1.00 93.75 251 GLN A N 1
ATOM 1918 C CA . GLN A 1 251 ? 62.910 19.147 -88.576 1.00 93.75 251 GLN A CA 1
ATOM 1919 C C . GLN A 1 251 ? 63.337 17.775 -89.109 1.00 93.75 251 GLN A C 1
ATOM 1921 O O . GLN A 1 251 ? 63.946 17.695 -90.171 1.00 93.75 251 GLN A O 1
ATOM 1926 N N . ASN A 1 252 ? 62.954 16.692 -88.427 1.00 92.50 252 ASN A N 1
ATOM 1927 C CA . ASN A 1 252 ? 63.247 15.328 -88.869 1.00 92.50 252 ASN A CA 1
ATOM 1928 C C . ASN A 1 252 ? 62.647 15.039 -90.254 1.00 92.50 252 ASN A C 1
ATOM 1930 O O . ASN A 1 252 ? 63.302 14.421 -91.090 1.00 92.50 252 ASN A O 1
ATOM 1934 N N . 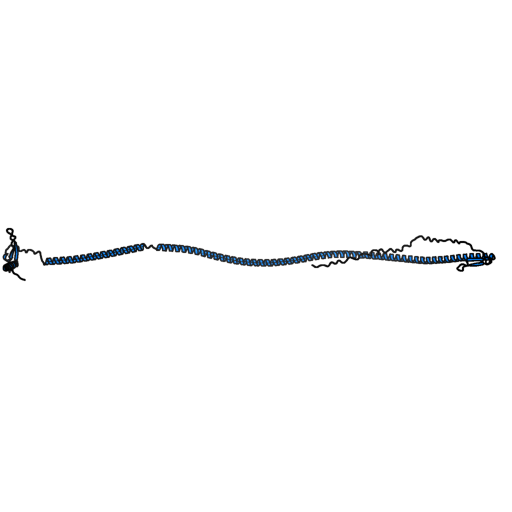LEU A 1 253 ? 61.424 15.512 -90.521 1.00 93.19 253 LEU A N 1
ATOM 1935 C CA . LEU A 1 253 ? 60.790 15.389 -91.834 1.00 93.19 253 LEU A CA 1
ATOM 1936 C C . LEU A 1 253 ? 61.563 16.153 -92.917 1.00 93.19 253 LEU A C 1
ATOM 1938 O O . LEU A 1 253 ? 61.705 15.648 -94.029 1.00 93.19 253 LEU A O 1
ATOM 1942 N N . LEU A 1 254 ? 62.051 17.357 -92.609 1.00 94.69 254 LEU A N 1
ATOM 1943 C CA . LEU A 1 254 ? 62.860 18.151 -93.534 1.00 94.69 254 LEU A CA 1
ATOM 1944 C C . LEU A 1 254 ? 64.166 17.422 -93.868 1.00 94.69 254 LEU A C 1
ATOM 1946 O O . LEU A 1 254 ? 64.463 17.232 -95.046 1.00 94.69 254 LEU A O 1
ATOM 1950 N N . THR A 1 255 ? 64.872 16.920 -92.852 1.00 93.06 255 THR A N 1
ATOM 1951 C CA . THR A 1 255 ? 66.079 16.102 -93.032 1.00 93.06 255 THR A CA 1
ATOM 1952 C C . THR A 1 255 ? 65.789 14.864 -93.882 1.00 93.06 255 THR A C 1
ATOM 1954 O O . THR A 1 255 ? 66.485 14.617 -94.861 1.00 93.06 255 THR A O 1
ATOM 1957 N N . ALA A 1 256 ? 64.719 14.120 -93.583 1.00 92.31 256 ALA A N 1
ATOM 1958 C CA . ALA A 1 256 ? 64.347 12.929 -94.346 1.00 92.31 256 ALA A CA 1
ATOM 1959 C C . ALA A 1 256 ? 64.023 13.244 -95.819 1.00 92.31 256 ALA A C 1
ATOM 1961 O O . ALA A 1 256 ? 64.413 12.488 -96.709 1.00 92.31 256 ALA A O 1
ATOM 1962 N N . LYS A 1 257 ? 63.351 14.371 -96.101 1.00 93.06 257 LYS A N 1
ATOM 1963 C CA . LYS A 1 257 ? 63.092 14.834 -97.475 1.00 93.06 257 LYS A CA 1
ATOM 1964 C C . LYS A 1 257 ? 64.381 15.172 -98.218 1.00 93.06 257 LYS A C 1
ATOM 1966 O O . LYS A 1 257 ? 64.512 14.801 -99.382 1.00 93.06 257 LYS A O 1
ATOM 1971 N N . GLN A 1 258 ? 65.317 15.847 -97.555 1.00 92.75 258 GLN A N 1
ATOM 1972 C CA . GLN A 1 258 ? 66.614 16.169 -98.140 1.00 92.75 258 GLN A CA 1
ATOM 1973 C C . GLN A 1 258 ? 67.405 14.893 -98.450 1.00 92.75 258 GLN A C 1
ATOM 1975 O O . GLN A 1 258 ? 67.837 14.705 -99.584 1.00 92.75 258 GLN A O 1
ATOM 1980 N N . THR A 1 259 ? 67.498 13.967 -97.492 1.00 93.06 259 THR A N 1
ATOM 1981 C CA . THR A 1 259 ? 68.150 12.670 -97.706 1.00 93.06 259 THR A CA 1
ATOM 1982 C C . THR A 1 259 ? 67.499 11.894 -98.850 1.00 93.06 259 THR A C 1
ATOM 1984 O O . THR A 1 259 ? 68.202 11.316 -99.674 1.00 93.06 259 THR A O 1
ATOM 1987 N N . LEU A 1 260 ? 66.167 11.897 -98.958 1.00 92.00 260 LEU A N 1
ATOM 1988 C CA . LEU A 1 260 ? 65.475 11.252 -100.075 1.00 92.00 260 LEU A CA 1
ATOM 1989 C C . LEU A 1 260 ? 65.851 11.881 -101.426 1.00 92.00 260 LEU A C 1
ATOM 1991 O O . LEU A 1 260 ? 66.092 11.148 -102.383 1.00 92.00 260 LEU A O 1
ATOM 1995 N N . ALA A 1 261 ? 65.911 13.213 -101.513 1.00 93.25 261 ALA A N 1
ATOM 1996 C CA . ALA A 1 261 ? 66.314 13.913 -102.732 1.00 93.25 261 ALA A CA 1
ATOM 1997 C C . ALA A 1 261 ? 67.764 13.581 -103.127 1.00 93.25 261 ALA A C 1
ATOM 1999 O O . ALA A 1 261 ? 68.028 13.256 -104.283 1.00 93.25 261 ALA A O 1
ATOM 2000 N N . GLU A 1 262 ? 68.686 13.572 -102.161 1.00 92.06 262 GLU A N 1
ATOM 2001 C CA . GLU A 1 262 ? 70.083 13.175 -102.372 1.00 92.06 262 GLU A CA 1
ATOM 2002 C C . GLU A 1 262 ? 70.194 11.722 -102.859 1.00 92.06 262 GLU A C 1
ATOM 2004 O O . GLU A 1 262 ? 70.911 11.437 -103.820 1.00 92.06 262 GLU A O 1
ATOM 2009 N N . LYS A 1 263 ? 69.452 10.794 -102.239 1.00 91.50 263 LYS A N 1
ATOM 2010 C CA . LYS A 1 263 ? 69.436 9.380 -102.643 1.00 91.50 263 LYS A CA 1
ATOM 2011 C C . LYS A 1 263 ? 68.818 9.171 -104.026 1.00 91.50 263 LYS A C 1
ATOM 2013 O O . LYS A 1 263 ? 69.331 8.338 -104.767 1.00 91.50 263 LYS A O 1
ATOM 2018 N N . LYS A 1 264 ? 67.793 9.941 -104.409 1.00 91.94 264 LYS A N 1
ATOM 2019 C CA . LYS A 1 264 ? 67.258 9.940 -105.783 1.00 91.94 264 LYS A CA 1
ATOM 2020 C C . LYS A 1 264 ? 68.291 10.421 -106.799 1.00 91.94 264 LYS A C 1
ATOM 2022 O O . LYS A 1 264 ? 68.513 9.736 -107.787 1.00 91.94 264 LYS A O 1
ATOM 2027 N N . GLY A 1 265 ? 68.977 11.531 -106.527 1.00 91.12 265 GLY A N 1
ATOM 2028 C CA . GLY A 1 265 ? 70.027 12.027 -107.422 1.00 91.12 265 GLY A CA 1
ATOM 2029 C C . GLY A 1 265 ? 71.206 11.054 -107.559 1.00 91.12 265 GLY A C 1
ATOM 2030 O O . GLY A 1 265 ? 71.806 10.948 -108.627 1.00 91.12 265 GLY A O 1
ATOM 2031 N N . LEU A 1 266 ? 71.543 10.311 -106.497 1.00 92.25 266 LEU A N 1
ATOM 2032 C CA . LEU A 1 266 ? 72.521 9.221 -106.577 1.00 92.25 266 LEU A CA 1
ATOM 2033 C C . LEU A 1 266 ? 72.010 8.054 -107.428 1.00 92.25 266 LEU A C 1
ATOM 2035 O O . LEU A 1 266 ? 72.771 7.542 -108.244 1.00 92.25 266 LEU A O 1
ATOM 2039 N N . LEU A 1 267 ? 70.744 7.664 -107.270 1.00 90.44 267 LEU A N 1
ATOM 2040 C CA . LEU A 1 267 ? 70.130 6.614 -108.081 1.00 90.44 267 LEU A CA 1
ATOM 2041 C C . LEU A 1 267 ? 70.156 6.973 -109.574 1.00 90.44 267 LEU A C 1
ATOM 2043 O O . LEU A 1 267 ? 70.656 6.180 -110.360 1.00 90.44 267 LEU A O 1
ATOM 2047 N N . GLU A 1 268 ? 69.728 8.181 -109.952 1.00 91.69 268 GLU A N 1
ATOM 2048 C CA . GLU A 1 268 ? 69.749 8.655 -111.348 1.00 91.69 268 GLU A CA 1
ATOM 2049 C C . GLU A 1 268 ? 71.166 8.617 -111.949 1.00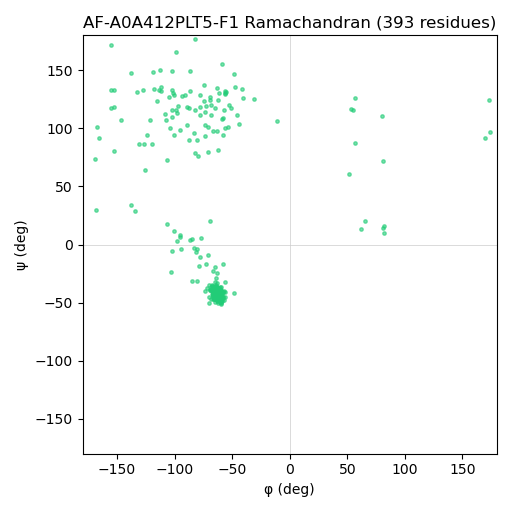 91.69 268 GLU A C 1
ATOM 2051 O O . GLU A 1 268 ? 71.363 8.210 -113.096 1.00 91.69 268 GLU A O 1
ATOM 2056 N N . LYS A 1 269 ? 72.185 8.998 -111.164 1.00 89.69 269 LYS A N 1
ATOM 2057 C CA . LYS A 1 269 ? 73.592 8.911 -111.588 1.00 89.69 269 LYS A CA 1
ATOM 2058 C C . LYS A 1 269 ? 74.044 7.469 -111.806 1.00 89.69 269 LYS A C 1
ATOM 2060 O O . LYS A 1 269 ? 74.740 7.200 -112.785 1.00 89.69 269 LYS A O 1
ATOM 2065 N N . GLU A 1 270 ? 73.697 6.556 -110.903 1.00 88.81 270 GLU A N 1
ATOM 2066 C CA . GLU A 1 270 ? 74.058 5.140 -111.038 1.00 88.81 270 GLU A CA 1
ATOM 2067 C C . GLU A 1 270 ? 73.289 4.457 -112.182 1.00 88.81 270 GLU A C 1
ATOM 2069 O O . GLU A 1 270 ? 73.871 3.660 -112.917 1.00 88.81 270 GLU A O 1
ATOM 2074 N N . GLU A 1 271 ? 72.033 4.833 -112.429 1.00 88.56 271 GLU A N 1
ATOM 2075 C CA . GLU A 1 271 ? 71.262 4.384 -113.595 1.00 88.56 271 GLU A CA 1
ATOM 2076 C C . GLU A 1 271 ? 71.882 4.866 -114.916 1.00 88.56 271 GLU A C 1
ATOM 2078 O O . GLU A 1 271 ? 72.018 4.080 -115.858 1.00 88.56 271 GLU A O 1
ATOM 2083 N N . ALA A 1 272 ? 72.332 6.125 -114.987 1.00 90.88 272 ALA A N 1
ATOM 2084 C CA . ALA A 1 272 ? 73.031 6.652 -116.159 1.00 90.88 272 ALA A CA 1
ATOM 2085 C C . ALA A 1 272 ? 74.357 5.914 -116.419 1.00 90.88 272 ALA A C 1
ATOM 2087 O O . ALA A 1 272 ? 74.638 5.524 -117.555 1.00 90.88 272 ALA A O 1
ATOM 2088 N N . LYS A 1 273 ? 75.153 5.655 -115.371 1.00 90.81 273 LYS A N 1
ATOM 2089 C CA . LYS A 1 273 ? 76.370 4.831 -115.484 1.00 90.81 273 LYS A CA 1
ATOM 2090 C C . LYS A 1 273 ? 76.053 3.423 -115.975 1.00 90.81 273 LYS A C 1
ATOM 2092 O O . LYS A 1 273 ? 76.767 2.910 -116.834 1.00 90.81 273 LYS A O 1
ATOM 2097 N N . LEU A 1 274 ? 74.987 2.805 -115.466 1.00 90.31 274 LEU A N 1
ATOM 2098 C CA . LEU A 1 274 ? 74.560 1.476 -115.894 1.00 90.31 274 LEU A CA 1
ATOM 2099 C C . LEU A 1 274 ? 74.189 1.452 -117.384 1.00 90.31 274 LEU A C 1
ATOM 2101 O O . LEU A 1 274 ? 74.560 0.510 -118.082 1.00 90.31 274 LEU A O 1
ATOM 2105 N N . GLN A 1 275 ? 73.500 2.480 -117.889 1.00 89.62 275 GLN A N 1
ATOM 2106 C CA . GLN A 1 275 ? 73.188 2.604 -119.318 1.00 89.62 275 GLN A CA 1
ATOM 2107 C C . GLN A 1 275 ? 74.452 2.718 -120.177 1.00 89.62 275 GLN A C 1
ATOM 2109 O O . GLN A 1 275 ? 74.582 2.001 -121.169 1.00 89.62 275 GLN A O 1
ATOM 2114 N N . VAL A 1 276 ? 75.414 3.552 -119.767 1.00 89.69 276 VAL A N 1
ATOM 2115 C CA . VAL A 1 276 ? 76.712 3.664 -120.454 1.00 89.69 276 VAL A CA 1
ATOM 2116 C C . VAL A 1 276 ? 77.436 2.319 -120.459 1.00 89.69 276 VAL A C 1
ATOM 2118 O O . VAL A 1 276 ? 77.872 1.868 -121.511 1.00 89.69 276 VAL A O 1
ATOM 2121 N N . LEU A 1 277 ? 77.509 1.629 -119.317 1.00 89.50 277 LEU A N 1
ATOM 2122 C CA . LEU A 1 277 ? 78.154 0.317 -119.222 1.00 89.50 277 LEU A CA 1
ATOM 2123 C C . LEU A 1 277 ? 77.480 -0.736 -120.111 1.00 89.50 277 LEU A C 1
ATOM 2125 O O . LEU A 1 277 ? 78.183 -1.532 -120.730 1.00 89.50 277 LEU A O 1
ATOM 2129 N N . LYS A 1 278 ? 76.145 -0.726 -120.228 1.00 88.94 278 LYS A N 1
ATOM 2130 C CA . LYS A 1 278 ? 75.413 -1.597 -121.165 1.00 88.94 278 LYS A CA 1
ATOM 2131 C C . LYS A 1 278 ? 75.751 -1.287 -122.624 1.00 88.94 278 LYS A C 1
ATOM 2133 O O . LYS A 1 278 ? 75.958 -2.218 -123.400 1.00 88.94 278 LYS A O 1
ATOM 2138 N N . ALA A 1 279 ? 75.836 -0.009 -122.997 1.00 87.62 279 ALA A N 1
ATOM 2139 C CA . ALA A 1 279 ? 76.226 0.399 -124.347 1.00 87.62 279 ALA A CA 1
ATOM 2140 C C . ALA A 1 279 ? 77.671 -0.023 -124.666 1.00 87.62 279 ALA A C 1
ATOM 2142 O O . ALA A 1 279 ? 77.910 -0.664 -125.688 1.00 87.62 279 ALA A O 1
ATOM 2143 N N . THR A 1 280 ? 78.611 0.231 -123.750 1.00 87.88 280 THR A N 1
ATOM 2144 C CA . THR A 1 280 ? 80.008 -0.210 -123.873 1.00 87.88 280 THR A CA 1
ATOM 2145 C C . THR A 1 280 ? 80.107 -1.730 -123.974 1.00 87.88 280 THR A C 1
ATOM 2147 O O . THR A 1 280 ? 80.852 -2.244 -124.803 1.00 87.88 280 THR A O 1
ATOM 2150 N N . GLN A 1 281 ? 79.340 -2.476 -123.173 1.00 85.12 281 GLN A N 1
ATOM 2151 C CA . GLN A 1 281 ? 79.293 -3.935 -123.261 1.00 85.12 281 GLN A CA 1
ATOM 2152 C C . GLN A 1 281 ? 78.823 -4.394 -124.647 1.00 85.12 281 GLN A C 1
ATOM 2154 O O . GLN A 1 281 ? 79.461 -5.259 -125.243 1.00 85.12 281 GLN A O 1
ATOM 2159 N N . ALA A 1 282 ? 77.737 -3.816 -125.172 1.00 87.81 282 ALA A N 1
ATOM 2160 C CA . ALA A 1 282 ? 77.222 -4.151 -126.498 1.00 87.81 282 ALA A CA 1
ATOM 2161 C C . ALA A 1 282 ? 78.251 -3.859 -127.605 1.00 87.81 282 ALA A C 1
ATOM 2163 O O . ALA A 1 282 ? 78.440 -4.682 -128.503 1.00 87.81 282 ALA A O 1
ATOM 2164 N N . GLU A 1 283 ? 78.964 -2.734 -127.513 1.00 86.50 283 GLU A N 1
ATOM 2165 C CA . GLU A 1 283 ? 80.024 -2.378 -128.456 1.00 86.50 283 GLU A CA 1
ATOM 2166 C C . GLU A 1 283 ? 81.218 -3.338 -128.379 1.00 86.50 283 GLU A C 1
ATOM 2168 O O . GLU A 1 283 ? 81.663 -3.845 -129.409 1.00 86.50 283 GLU A O 1
ATOM 2173 N N . VAL A 1 284 ? 81.701 -3.661 -127.176 1.00 85.50 284 VAL A N 1
ATOM 2174 C CA . VAL A 1 284 ? 82.798 -4.623 -126.977 1.00 85.50 284 VAL A CA 1
ATOM 2175 C C . VAL A 1 284 ? 82.416 -6.005 -127.511 1.00 85.50 284 VAL A C 1
ATOM 2177 O O . VAL A 1 284 ? 83.224 -6.653 -128.177 1.00 85.50 284 VAL A O 1
ATOM 2180 N N . VAL A 1 285 ? 81.174 -6.448 -127.294 1.00 84.31 285 VAL A N 1
ATOM 2181 C CA . VAL A 1 285 ? 80.661 -7.709 -127.853 1.00 84.31 285 VAL A CA 1
ATOM 2182 C C . VAL A 1 285 ? 80.634 -7.665 -129.385 1.00 84.31 285 VAL A C 1
ATOM 2184 O O . VAL A 1 285 ? 81.050 -8.631 -130.026 1.00 84.31 285 VAL A O 1
ATOM 2187 N N . ALA A 1 286 ? 80.212 -6.551 -129.991 1.00 85.75 286 ALA A N 1
ATOM 2188 C CA . ALA A 1 286 ? 80.200 -6.387 -131.445 1.00 85.75 286 ALA A CA 1
ATOM 2189 C C . ALA A 1 286 ? 81.616 -6.354 -132.048 1.00 85.75 286 ALA A C 1
ATOM 2191 O O . ALA A 1 286 ? 81.874 -7.011 -133.061 1.00 85.75 286 ALA A O 1
ATOM 2192 N N . GLN A 1 287 ? 82.553 -5.639 -131.417 1.00 84.69 287 GLN A N 1
ATOM 2193 C CA . GLN A 1 287 ? 83.962 -5.616 -131.820 1.00 84.69 287 GLN A CA 1
ATOM 2194 C C . GLN A 1 287 ? 84.593 -7.008 -131.704 1.00 84.69 287 GLN A C 1
ATOM 2196 O O . GLN A 1 287 ? 85.263 -7.455 -132.635 1.00 84.69 287 GLN A O 1
ATOM 2201 N N . HIS A 1 288 ? 84.318 -7.728 -130.613 1.00 85.56 288 HIS A N 1
ATOM 2202 C CA . HIS A 1 288 ? 84.763 -9.107 -130.431 1.00 85.56 288 HIS A CA 1
ATOM 2203 C C . HIS A 1 288 ? 84.186 -10.039 -131.509 1.00 85.56 288 HIS A C 1
ATOM 2205 O O . HIS A 1 288 ? 84.931 -10.793 -132.131 1.00 85.56 288 HIS A O 1
ATOM 2211 N N . ALA A 1 289 ? 82.887 -9.948 -131.814 1.00 85.25 289 ALA A N 1
ATOM 2212 C CA . ALA A 1 289 ? 82.259 -10.735 -132.880 1.00 85.25 289 ALA A CA 1
ATOM 2213 C C . ALA A 1 289 ? 82.876 -10.446 -134.262 1.00 85.25 289 ALA A C 1
ATOM 2215 O O . ALA A 1 289 ? 83.132 -11.368 -135.042 1.00 85.25 289 ALA A O 1
ATOM 2216 N N . LYS A 1 290 ? 83.169 -9.172 -134.556 1.00 86.38 290 LYS A N 1
ATOM 2217 C CA . LYS A 1 290 ? 83.863 -8.765 -135.784 1.00 86.38 290 LYS A CA 1
ATOM 2218 C C . LYS A 1 290 ? 85.271 -9.353 -135.848 1.00 86.38 290 LYS A C 1
ATOM 2220 O O . LYS A 1 290 ? 85.623 -9.919 -136.881 1.00 86.38 290 LYS A O 1
ATOM 2225 N N . LEU A 1 291 ? 86.032 -9.267 -134.755 1.00 86.38 291 LEU A N 1
ATOM 2226 C CA . LEU A 1 291 ? 87.385 -9.812 -134.650 1.00 86.38 291 LEU A CA 1
ATOM 2227 C C . LEU A 1 291 ? 87.402 -11.324 -134.907 1.00 86.38 291 LEU A C 1
ATOM 2229 O O . LEU A 1 291 ? 88.194 -11.796 -135.724 1.00 86.38 291 LEU A O 1
ATOM 2233 N N . VAL A 1 292 ? 86.482 -12.064 -134.279 1.00 83.19 292 VAL A N 1
ATOM 2234 C CA . VAL A 1 292 ? 86.314 -13.510 -134.493 1.00 83.19 292 VAL A CA 1
ATOM 2235 C C . VAL A 1 292 ? 86.036 -13.811 -135.967 1.00 83.19 292 VAL A C 1
ATOM 2237 O O . VAL A 1 292 ? 86.679 -14.687 -136.543 1.00 83.19 292 VAL A O 1
ATOM 2240 N N . LYS A 1 293 ? 85.141 -13.054 -136.615 1.00 85.25 293 LYS A N 1
ATOM 2241 C CA . LYS A 1 293 ? 84.818 -13.240 -138.038 1.00 85.25 293 LYS A CA 1
ATOM 2242 C C . LYS A 1 293 ? 86.014 -12.962 -138.956 1.00 85.25 293 LYS A C 1
ATOM 2244 O O . LYS A 1 293 ? 86.267 -13.742 -139.871 1.00 85.25 293 LYS A O 1
ATOM 2249 N N . THR A 1 294 ? 86.768 -11.883 -138.724 1.00 80.00 294 THR A N 1
ATOM 2250 C CA . THR A 1 294 ? 87.993 -11.592 -139.494 1.00 80.00 294 THR A CA 1
ATOM 2251 C C . THR A 1 294 ? 89.064 -12.659 -139.295 1.00 80.00 294 THR A C 1
ATOM 2253 O O . THR A 1 294 ? 89.697 -13.069 -140.263 1.00 80.00 294 THR A O 1
ATOM 2256 N N . TYR A 1 295 ? 89.220 -13.163 -138.071 1.00 79.44 295 TYR A N 1
ATOM 2257 C CA . TYR A 1 295 ? 90.165 -14.233 -137.772 1.00 79.44 295 TYR A CA 1
ATOM 2258 C C . TYR A 1 295 ? 89.786 -15.547 -138.476 1.00 79.44 295 TYR A C 1
ATOM 2260 O O . TYR A 1 295 ? 90.643 -16.198 -139.072 1.00 79.44 295 TYR A O 1
ATOM 2268 N N . GLN A 1 296 ? 88.496 -15.902 -138.505 1.00 81.00 296 GLN A N 1
ATOM 2269 C CA . GLN A 1 296 ? 88.007 -17.066 -139.257 1.00 81.00 296 GLN A CA 1
ATOM 2270 C C . GLN A 1 296 ? 88.238 -16.931 -140.770 1.00 81.00 296 GLN A C 1
ATOM 2272 O O . GLN A 1 296 ? 88.657 -17.891 -141.413 1.00 81.00 296 GLN A O 1
ATOM 2277 N N . ALA A 1 297 ? 88.011 -15.743 -141.341 1.00 80.38 297 ALA A N 1
ATOM 2278 C CA . ALA A 1 297 ? 88.272 -15.489 -142.758 1.00 80.38 297 ALA A CA 1
ATOM 2279 C C . ALA A 1 297 ? 89.768 -15.590 -143.104 1.00 80.38 297 ALA A C 1
ATOM 2281 O O . ALA A 1 297 ? 90.117 -16.109 -144.162 1.00 80.38 297 ALA A O 1
ATOM 2282 N N . GLN A 1 298 ? 90.651 -15.137 -142.208 1.00 77.69 298 GLN A N 1
ATOM 2283 C CA . GLN A 1 298 ? 92.098 -15.253 -142.382 1.00 77.69 298 GLN A CA 1
ATOM 2284 C C . GLN A 1 298 ? 92.561 -16.716 -142.359 1.00 77.69 298 GLN A C 1
ATOM 2286 O O . GLN A 1 298 ? 93.304 -17.128 -143.248 1.00 77.69 298 GLN A O 1
ATOM 2291 N N . LEU A 1 299 ? 92.078 -17.511 -141.398 1.00 80.50 299 LEU A N 1
ATOM 2292 C CA . LEU A 1 299 ? 92.335 -18.956 -141.348 1.00 80.50 299 LEU A CA 1
ATOM 2293 C C . LEU A 1 299 ? 91.885 -19.657 -142.637 1.00 80.50 299 LEU A C 1
ATOM 2295 O O . LEU A 1 299 ? 92.595 -20.512 -143.168 1.00 80.50 299 LEU A O 1
ATOM 2299 N N . GLU A 1 300 ? 90.728 -19.270 -143.174 1.00 78.38 300 GLU A N 1
ATOM 2300 C CA . GLU A 1 300 ? 90.214 -19.839 -144.418 1.00 78.38 300 GLU A CA 1
ATOM 2301 C C . GLU A 1 300 ? 91.038 -19.421 -145.646 1.00 78.38 300 GLU A C 1
ATOM 2303 O O . GLU A 1 300 ? 91.306 -20.249 -146.518 1.00 78.38 300 GLU A O 1
ATOM 2308 N N . ALA A 1 301 ? 91.491 -18.167 -145.712 1.00 78.56 301 ALA A N 1
ATOM 2309 C CA . ALA A 1 301 ? 92.362 -17.691 -146.784 1.00 78.56 301 ALA A CA 1
ATOM 2310 C C . ALA A 1 301 ? 93.719 -18.415 -146.783 1.00 78.56 301 ALA A C 1
ATOM 2312 O O . ALA A 1 301 ? 94.206 -18.822 -147.838 1.00 78.56 301 ALA A O 1
ATOM 2313 N N . GLU A 1 302 ? 94.308 -18.641 -145.607 1.00 76.69 302 GLU A N 1
ATOM 2314 C CA . GLU A 1 302 ? 95.566 -19.381 -145.467 1.00 76.69 302 GLU A CA 1
ATOM 2315 C C . GLU A 1 302 ? 95.409 -20.855 -145.884 1.00 76.69 302 GLU A C 1
ATOM 2317 O O . GLU A 1 302 ? 96.280 -21.422 -146.552 1.00 76.69 302 GLU A O 1
ATOM 2322 N N . ARG A 1 303 ? 94.256 -21.463 -145.571 1.00 81.06 303 ARG A N 1
ATOM 2323 C CA . ARG A 1 303 ? 93.884 -22.810 -146.026 1.00 81.06 303 ARG A CA 1
ATOM 2324 C C . ARG A 1 303 ? 93.808 -22.885 -147.554 1.00 81.06 303 ARG A C 1
ATOM 2326 O O . ARG A 1 303 ? 94.417 -23.772 -148.152 1.00 81.06 303 ARG A O 1
ATOM 2333 N N . LEU A 1 304 ? 93.110 -21.940 -148.188 1.00 77.38 304 LEU A N 1
ATOM 2334 C CA . LEU A 1 304 ? 92.983 -21.863 -149.648 1.00 77.38 304 LEU A CA 1
ATOM 2335 C C . LEU A 1 304 ? 94.328 -21.596 -150.341 1.00 77.38 304 LEU A C 1
ATOM 2337 O O . LEU A 1 304 ? 94.593 -22.183 -151.387 1.00 77.38 304 LEU A O 1
ATOM 2341 N N . ALA A 1 305 ? 95.204 -20.778 -149.752 1.00 78.62 305 ALA A N 1
ATOM 2342 C CA . ALA A 1 305 ? 96.544 -20.531 -150.283 1.00 78.62 305 ALA A CA 1
ATOM 2343 C C . ALA A 1 305 ? 97.427 -21.792 -150.245 1.00 78.62 305 ALA A C 1
ATOM 2345 O O . ALA A 1 305 ? 98.091 -22.102 -151.234 1.00 78.62 305 ALA A O 1
ATOM 2346 N N . LYS A 1 306 ? 97.395 -22.565 -149.147 1.00 78.38 306 LYS A N 1
ATOM 2347 C CA . LYS A 1 306 ? 98.096 -23.863 -149.060 1.00 78.38 306 LYS A CA 1
ATOM 2348 C C . LYS A 1 306 ? 97.585 -24.865 -150.098 1.00 78.38 306 LYS A C 1
ATOM 2350 O O . LYS A 1 306 ? 98.383 -25.566 -150.716 1.00 78.38 306 LYS A O 1
ATOM 2355 N N . LEU A 1 307 ? 96.274 -24.894 -150.323 1.00 78.12 307 LEU A N 1
ATOM 2356 C CA . LEU A 1 307 ? 95.635 -25.707 -151.360 1.00 78.12 307 LEU A CA 1
ATOM 2357 C C . LEU A 1 307 ? 96.061 -25.299 -152.773 1.00 78.12 307 LEU A C 1
ATOM 2359 O O . LEU A 1 307 ? 96.407 -26.156 -153.582 1.00 78.12 307 LEU A O 1
ATOM 2363 N N . ALA A 1 308 ? 96.072 -23.998 -153.065 1.00 76.38 308 ALA A N 1
ATOM 2364 C CA . ALA A 1 308 ? 96.517 -23.475 -154.352 1.00 76.38 308 ALA A CA 1
ATOM 2365 C C . ALA A 1 308 ? 97.999 -23.790 -154.608 1.00 76.38 308 ALA A C 1
ATOM 2367 O O . ALA A 1 308 ? 98.350 -24.219 -155.704 1.00 76.38 308 ALA A O 1
ATOM 2368 N N . ALA A 1 309 ? 98.857 -23.653 -153.592 1.00 77.56 309 ALA A N 1
ATOM 2369 C CA . ALA A 1 309 ? 100.266 -24.024 -153.687 1.00 77.56 309 ALA A CA 1
ATOM 2370 C C . ALA A 1 309 ? 100.458 -25.529 -153.948 1.00 77.56 309 ALA A C 1
ATOM 2372 O O . ALA A 1 309 ? 101.267 -25.893 -154.798 1.00 77.56 309 ALA A O 1
ATOM 2373 N N . GLN A 1 310 ? 99.689 -26.401 -153.279 1.00 72.75 310 GLN A N 1
ATOM 2374 C CA . GLN A 1 310 ? 99.691 -27.844 -153.564 1.00 72.75 310 GLN A CA 1
ATOM 2375 C C . GLN A 1 310 ? 99.268 -28.146 -155.003 1.00 72.75 310 GLN A C 1
ATOM 2377 O O . GLN A 1 310 ? 99.928 -28.930 -155.680 1.00 72.75 310 GLN A O 1
ATOM 2382 N N . LYS A 1 311 ? 98.203 -27.496 -155.483 1.00 75.00 311 LYS A N 1
ATOM 2383 C CA . LYS A 1 311 ? 97.719 -27.650 -156.857 1.00 75.00 311 LYS A CA 1
ATOM 2384 C C . LYS A 1 311 ? 98.790 -27.253 -157.881 1.00 75.00 311 LYS A C 1
ATOM 2386 O O . LYS A 1 311 ? 99.115 -28.044 -158.759 1.00 75.00 311 LYS A O 1
ATOM 2391 N N . VAL A 1 312 ? 99.386 -26.069 -157.722 1.00 77.62 312 VAL A N 1
ATOM 2392 C CA . VAL A 1 312 ? 100.441 -25.562 -158.617 1.00 77.62 312 VAL A CA 1
ATOM 2393 C C . VAL A 1 312 ? 101.682 -26.454 -158.583 1.00 77.62 312 VAL A C 1
ATOM 2395 O O . VAL A 1 312 ? 102.264 -26.711 -159.631 1.00 77.62 312 VAL A O 1
ATOM 2398 N N . ALA A 1 313 ? 102.084 -26.955 -157.410 1.00 74.50 313 ALA A N 1
ATOM 2399 C CA . ALA A 1 313 ? 103.221 -27.868 -157.292 1.00 74.50 313 ALA A CA 1
ATOM 2400 C C . ALA A 1 313 ? 103.002 -29.179 -158.070 1.00 74.50 313 ALA A C 1
ATOM 2402 O O . ALA A 1 313 ? 103.937 -29.690 -158.683 1.00 74.50 313 ALA A O 1
ATOM 2403 N N . ILE A 1 314 ? 101.769 -29.695 -158.084 1.00 66.62 314 ILE A N 1
ATOM 2404 C CA . ILE A 1 314 ? 101.387 -30.882 -158.859 1.00 66.62 314 ILE A CA 1
ATOM 2405 C C . ILE A 1 314 ? 101.377 -30.590 -160.366 1.00 66.62 314 ILE A C 1
ATOM 2407 O O . ILE A 1 314 ? 101.933 -31.361 -161.145 1.00 66.62 314 ILE A O 1
ATOM 2411 N N . GLU A 1 315 ? 100.804 -29.459 -160.779 1.00 71.62 315 GLU A N 1
ATOM 2412 C CA . GLU A 1 315 ? 100.722 -29.068 -162.193 1.00 71.62 315 GLU A CA 1
ATOM 2413 C C . GLU A 1 315 ? 102.111 -28.743 -162.788 1.00 71.62 315 GLU A C 1
ATOM 2415 O O . GLU A 1 315 ? 102.427 -29.175 -163.896 1.00 71.62 315 GLU A O 1
ATOM 2420 N N . GLN A 1 316 ? 102.991 -28.062 -162.039 1.00 71.56 316 GLN A N 1
ATOM 2421 C CA . GLN A 1 316 ? 104.385 -27.782 -162.436 1.00 71.56 316 GLN A CA 1
ATOM 2422 C C . GLN A 1 316 ? 105.235 -29.056 -162.572 1.00 71.56 316 GLN A C 1
ATOM 2424 O O . GLN A 1 316 ? 106.164 -29.094 -163.377 1.00 71.56 316 GLN A O 1
ATOM 2429 N N . ALA A 1 317 ? 104.911 -30.115 -161.824 1.00 63.78 317 ALA A N 1
ATOM 2430 C CA . ALA A 1 317 ? 105.577 -31.414 -161.918 1.00 63.78 317 ALA A CA 1
ATOM 2431 C C . ALA A 1 317 ? 105.132 -32.254 -163.140 1.00 63.78 317 ALA A C 1
ATOM 2433 O O . ALA A 1 317 ? 105.549 -33.409 -163.274 1.00 63.78 317 ALA A O 1
ATOM 2434 N N . GLY A 1 318 ? 104.305 -31.687 -164.031 1.00 60.66 318 GLY A N 1
ATOM 2435 C CA . GLY A 1 318 ? 103.762 -32.357 -165.217 1.00 60.66 318 GLY A CA 1
ATOM 2436 C C . GLY A 1 318 ? 102.540 -33.241 -164.934 1.00 60.66 318 GLY A C 1
ATOM 2437 O O . GLY A 1 318 ? 102.198 -34.082 -165.768 1.00 60.66 318 GLY A O 1
ATOM 2438 N N . GLY A 1 319 ? 101.918 -33.066 -163.763 1.00 67.25 319 GLY A N 1
ATOM 2439 C CA . GLY A 1 319 ? 100.795 -33.843 -163.244 1.00 67.25 319 GLY A CA 1
ATOM 2440 C C . GLY A 1 319 ? 99.410 -33.213 -163.427 1.00 67.25 319 GLY A C 1
ATOM 2441 O O . GLY A 1 319 ? 99.290 -32.023 -163.704 1.00 67.25 319 GLY A O 1
ATOM 2442 N N . GLU A 1 320 ? 98.341 -33.992 -163.247 1.00 68.38 320 GLU A N 1
ATOM 2443 C CA . GLU A 1 320 ? 96.940 -33.540 -163.355 1.00 68.38 320 GLU A CA 1
ATOM 2444 C C . GLU A 1 320 ? 96.293 -33.383 -161.968 1.00 68.38 320 GLU A C 1
ATOM 2446 O O . GLU A 1 320 ? 95.887 -34.358 -161.359 1.00 68.38 320 GLU A O 1
ATOM 2451 N N . ALA A 1 321 ? 96.186 -32.181 -161.406 1.00 68.31 321 ALA A N 1
ATOM 2452 C CA . ALA A 1 321 ? 95.706 -32.032 -160.025 1.00 68.31 321 ALA A CA 1
ATOM 2453 C C . ALA A 1 321 ? 94.203 -32.380 -159.833 1.00 68.31 321 ALA A C 1
ATOM 2455 O O . ALA A 1 321 ? 93.324 -31.621 -160.238 1.00 68.31 321 ALA A O 1
ATOM 2456 N N . ILE A 1 322 ? 93.908 -33.475 -159.125 1.00 67.94 322 ILE A N 1
ATOM 2457 C CA . ILE A 1 322 ? 92.582 -33.923 -158.668 1.00 67.94 322 ILE A CA 1
ATOM 2458 C C . ILE A 1 322 ? 92.323 -33.404 -157.234 1.00 67.94 322 ILE A C 1
ATOM 2460 O O . ILE A 1 322 ? 93.165 -33.611 -156.354 1.00 67.94 322 ILE A O 1
ATOM 2464 N N . PRO A 1 323 ? 91.189 -32.728 -156.959 1.00 71.94 323 PRO A N 1
ATOM 2465 C CA . PRO A 1 323 ? 90.842 -32.259 -155.615 1.00 71.94 323 PRO A CA 1
ATOM 2466 C C . PRO A 1 323 ? 90.373 -33.395 -154.690 1.00 71.94 323 PRO A C 1
ATOM 2468 O O . PRO A 1 323 ? 89.536 -34.211 -155.072 1.00 71.94 323 PRO A O 1
ATOM 2471 N N . VAL A 1 324 ? 90.843 -33.388 -153.439 1.00 74.44 324 VAL A N 1
ATOM 2472 C CA . VAL A 1 324 ? 90.328 -34.208 -152.327 1.00 74.44 324 VAL A CA 1
ATOM 2473 C C . VAL A 1 324 ? 89.425 -33.333 -151.466 1.00 74.44 324 VAL A C 1
ATOM 2475 O O . VAL A 1 324 ? 89.836 -32.246 -151.066 1.00 74.44 324 VAL A O 1
ATOM 2478 N N . VAL A 1 325 ? 88.201 -33.776 -151.180 1.00 75.69 325 VAL A N 1
ATOM 2479 C CA . VAL A 1 325 ? 87.204 -33.022 -150.396 1.00 75.69 325 VAL A CA 1
ATOM 2480 C C . VAL A 1 325 ? 86.915 -33.689 -149.051 1.00 75.69 325 VAL A C 1
ATOM 2482 O O . VAL A 1 325 ? 87.027 -34.906 -148.927 1.00 75.69 325 VAL A O 1
ATOM 2485 N N . ASP A 1 326 ? 86.560 -32.889 -148.042 1.00 74.75 326 ASP A N 1
ATOM 2486 C CA . ASP A 1 326 ? 86.018 -33.369 -146.764 1.00 74.75 326 ASP A CA 1
ATOM 2487 C C . ASP A 1 326 ? 84.508 -33.673 -146.826 1.00 74.75 326 ASP A C 1
ATOM 2489 O O . ASP A 1 326 ? 83.841 -33.428 -147.833 1.00 74.75 326 ASP A O 1
ATOM 2493 N N . GLU A 1 327 ? 83.961 -34.182 -145.715 1.00 71.56 327 GLU A N 1
ATOM 2494 C CA . GLU A 1 327 ? 82.548 -34.560 -145.535 1.00 71.56 327 GLU A CA 1
ATOM 2495 C C . GLU A 1 327 ? 81.552 -33.403 -145.766 1.00 71.56 327 GLU A C 1
ATOM 2497 O O . GLU A 1 327 ? 80.367 -33.647 -145.984 1.00 71.56 327 GLU A O 1
ATOM 2502 N N . THR A 1 328 ? 82.012 -32.144 -145.763 1.00 72.88 328 THR A N 1
ATOM 2503 C CA . THR A 1 328 ? 81.194 -30.948 -146.040 1.00 72.88 328 THR A CA 1
ATOM 2504 C C . THR A 1 328 ? 81.324 -30.445 -147.483 1.00 72.88 328 THR A C 1
ATOM 2506 O O . THR A 1 328 ? 80.737 -29.423 -147.842 1.00 72.88 328 THR A O 1
ATOM 2509 N N . GLY A 1 329 ? 82.081 -31.156 -148.325 1.00 66.31 329 GLY A N 1
ATOM 2510 C CA . GLY A 1 329 ? 82.342 -30.803 -149.721 1.00 66.31 329 GLY A CA 1
ATOM 2511 C C . GLY A 1 329 ? 83.455 -29.765 -149.911 1.00 66.31 329 GLY A C 1
ATOM 2512 O O . GLY A 1 329 ? 83.639 -29.267 -151.023 1.00 66.31 329 GLY A O 1
ATOM 2513 N N . LYS A 1 330 ? 84.214 -29.418 -148.859 1.00 76.44 330 LYS A N 1
ATOM 2514 C CA . LYS A 1 330 ? 85.325 -28.455 -148.929 1.00 76.44 330 LYS A CA 1
ATOM 2515 C C . LYS A 1 330 ? 86.620 -29.163 -149.328 1.00 76.44 330 LYS A C 1
ATOM 2517 O O . LYS A 1 330 ? 86.985 -30.175 -148.746 1.00 76.44 330 LYS A O 1
ATOM 2522 N N . ILE A 1 331 ? 87.358 -28.616 -150.293 1.00 73.00 331 ILE A N 1
ATOM 2523 C CA . ILE A 1 331 ? 88.614 -29.215 -150.789 1.00 73.00 331 ILE A CA 1
ATOM 2524 C C . ILE A 1 331 ? 89.688 -29.142 -149.702 1.00 73.00 331 ILE A C 1
ATOM 2526 O O . ILE A 1 331 ? 90.013 -28.034 -149.299 1.00 73.00 331 ILE A O 1
ATOM 2530 N N . THR A 1 332 ? 90.252 -30.253 -149.235 1.00 75.00 332 THR A N 1
ATOM 2531 C CA . THR A 1 332 ? 91.271 -30.316 -148.169 1.00 75.00 332 THR A CA 1
ATOM 2532 C C . THR A 1 332 ? 92.694 -30.562 -148.671 1.00 75.00 332 THR A C 1
ATOM 2534 O O . THR A 1 332 ? 93.633 -30.114 -148.013 1.00 75.00 332 THR A O 1
ATOM 2537 N N . SER A 1 333 ? 92.875 -31.159 -149.853 1.00 75.38 333 SER A N 1
ATOM 2538 C CA . SER A 1 333 ? 94.170 -31.247 -150.551 1.00 75.38 333 SER A CA 1
ATOM 2539 C C . SER A 1 333 ? 93.995 -31.424 -152.070 1.00 75.38 333 SER A C 1
ATOM 2541 O O . SER A 1 333 ? 92.880 -31.623 -152.551 1.00 75.38 333 SER A O 1
ATOM 2543 N N . TYR A 1 334 ? 95.088 -31.341 -152.836 1.00 74.75 334 TYR A N 1
ATOM 2544 C CA . TYR A 1 334 ? 95.145 -31.740 -154.254 1.00 74.75 334 TYR A CA 1
ATOM 2545 C C . TYR A 1 334 ? 96.169 -32.864 -154.449 1.00 74.75 334 TYR A C 1
ATOM 2547 O O . TYR A 1 334 ? 97.174 -32.902 -153.738 1.00 74.75 334 TYR A O 1
ATOM 2555 N N . VAL A 1 335 ? 95.930 -33.757 -155.415 1.00 71.19 335 VAL A N 1
ATOM 2556 C CA . VAL A 1 335 ? 96.779 -34.925 -155.740 1.00 71.19 335 VAL A CA 1
ATOM 2557 C C . VAL A 1 335 ? 96.927 -35.090 -157.281 1.00 71.19 335 VAL A C 1
ATOM 2559 O O . VAL A 1 335 ? 95.992 -34.779 -157.996 1.00 71.19 335 VAL A O 1
ATOM 2562 N N . ASP A 1 336 ? 98.051 -35.580 -157.847 1.00 60.25 336 ASP A N 1
ATOM 2563 C CA . ASP A 1 336 ? 98.307 -35.759 -159.319 1.00 60.25 336 ASP A CA 1
ATOM 2564 C C . ASP A 1 336 ? 97.658 -36.991 -160.029 1.00 60.25 336 ASP A C 1
ATOM 2566 O O . ASP A 1 336 ? 97.989 -38.126 -159.723 1.00 60.25 336 ASP A O 1
ATOM 2570 N N . GLY A 1 337 ? 96.788 -36.818 -161.019 1.00 59.53 337 GLY A N 1
ATOM 2571 C CA . GLY A 1 337 ? 95.990 -37.840 -161.704 1.00 59.53 337 GLY A CA 1
ATOM 2572 C C . GLY A 1 337 ? 96.684 -38.648 -162.807 1.00 59.53 337 GLY A C 1
ATOM 2573 O O . GLY A 1 337 ? 96.100 -39.621 -163.277 1.00 59.53 337 GLY A O 1
ATOM 2574 N N . LYS A 1 338 ? 97.924 -38.322 -163.207 1.00 56.06 338 LYS A N 1
ATOM 2575 C CA . LYS A 1 338 ? 98.717 -39.149 -164.154 1.00 56.06 338 LYS A CA 1
ATOM 2576 C C . LYS A 1 338 ? 99.793 -39.997 -163.453 1.00 56.06 338 LYS A C 1
ATOM 2578 O O . LYS A 1 338 ? 100.422 -40.847 -164.083 1.00 56.06 338 LYS A O 1
ATOM 2583 N N . LYS A 1 339 ? 99.951 -39.803 -162.136 1.00 46.81 339 LYS A N 1
ATOM 2584 C CA . LYS A 1 339 ? 100.807 -40.530 -161.183 1.00 46.81 339 LYS A CA 1
ATOM 2585 C C . LYS A 1 339 ? 100.116 -40.580 -159.821 1.00 46.81 339 LYS A C 1
ATOM 2587 O O . LYS A 1 339 ? 100.159 -39.586 -159.110 1.00 46.81 339 LYS A O 1
ATOM 2592 N N . GLN A 1 340 ? 99.576 -41.709 -159.364 1.00 37.12 340 GLN A N 1
ATOM 2593 C CA . GLN A 1 340 ? 99.007 -41.697 -158.010 1.00 37.12 340 GLN A CA 1
ATOM 2594 C C . GLN A 1 340 ? 99.017 -43.047 -157.305 1.00 37.12 340 GLN A C 1
ATOM 2596 O O . GLN A 1 340 ? 98.022 -43.752 -157.194 1.00 37.12 340 GLN A O 1
ATOM 2601 N N . ALA A 1 341 ? 100.182 -43.376 -156.765 1.00 34.78 341 ALA A N 1
ATOM 2602 C CA . ALA A 1 341 ? 100.295 -44.287 -155.643 1.00 34.78 341 ALA A CA 1
ATOM 2603 C C . ALA A 1 341 ? 101.042 -43.548 -154.541 1.00 34.78 341 ALA A C 1
ATOM 2605 O O . ALA A 1 341 ? 102.265 -43.547 -154.555 1.00 34.78 341 ALA A O 1
ATOM 2606 N N . VAL A 1 342 ? 100.324 -42.920 -153.605 1.00 34.31 342 VAL A N 1
ATOM 2607 C CA . VAL A 1 342 ? 100.819 -42.805 -152.229 1.00 34.31 342 VAL A CA 1
ATOM 2608 C C . VAL A 1 342 ? 99.648 -42.696 -151.255 1.00 34.31 342 VAL A C 1
ATOM 2610 O O . VAL A 1 342 ? 98.870 -41.745 -151.264 1.00 34.31 342 VAL A O 1
ATOM 2613 N N . THR A 1 343 ? 99.577 -43.687 -150.380 1.00 42.84 343 THR A N 1
ATOM 2614 C CA . THR A 1 343 ? 99.026 -43.634 -149.028 1.00 42.84 343 THR A CA 1
ATOM 2615 C C . THR A 1 343 ? 99.422 -42.329 -148.316 1.00 42.84 343 THR A C 1
ATOM 2617 O O . THR A 1 343 ? 100.618 -42.069 -148.183 1.00 42.84 343 THR A O 1
ATOM 2620 N N . PRO A 1 344 ? 98.501 -41.516 -147.772 1.00 35.09 344 PRO A N 1
ATOM 2621 C CA . PRO A 1 344 ? 98.889 -40.449 -146.861 1.00 35.09 344 PRO A CA 1
ATOM 2622 C C . PRO A 1 344 ? 99.040 -41.025 -145.451 1.00 35.09 344 PRO A C 1
ATOM 2624 O O . PRO A 1 344 ? 98.079 -41.168 -144.697 1.00 35.09 344 PRO A O 1
ATOM 2627 N N . THR A 1 345 ? 100.278 -41.352 -145.096 1.00 26.08 345 THR A N 1
ATOM 2628 C CA . THR A 1 345 ? 100.692 -41.555 -143.709 1.00 26.08 345 THR A CA 1
ATOM 2629 C C . THR A 1 345 ? 101.104 -40.208 -143.114 1.00 26.08 345 THR A C 1
ATOM 2631 O O . THR A 1 345 ? 102.081 -39.611 -143.547 1.00 26.08 345 THR A O 1
ATOM 2634 N N . LEU A 1 346 ? 100.348 -39.804 -142.087 1.00 36.72 346 LEU A N 1
ATOM 2635 C CA . LEU A 1 346 ? 100.686 -38.964 -140.929 1.00 36.72 346 LEU A CA 1
ATOM 2636 C C . LEU A 1 346 ? 101.252 -37.548 -141.149 1.00 36.72 346 LEU A C 1
ATOM 2638 O O . LEU A 1 346 ? 102.371 -37.343 -141.604 1.00 36.72 346 LEU A O 1
ATOM 2642 N N . THR A 1 347 ? 100.585 -36.576 -140.524 1.00 28.33 347 THR A N 1
ATOM 2643 C CA . THR A 1 347 ? 101.231 -35.812 -139.439 1.00 28.33 347 THR A CA 1
ATOM 2644 C C . THR A 1 347 ? 100.178 -35.214 -138.493 1.00 28.33 347 THR A C 1
ATOM 2646 O O . THR A 1 347 ? 99.185 -34.646 -138.948 1.00 28.33 347 THR A O 1
ATOM 2649 N N . PRO A 1 348 ? 100.360 -35.348 -137.167 1.00 37.25 348 PRO A N 1
ATOM 2650 C CA . PRO A 1 348 ? 99.453 -34.808 -136.167 1.00 37.25 348 PRO A CA 1
ATOM 2651 C C . PRO A 1 348 ? 99.638 -33.295 -136.089 1.00 37.25 348 PRO A C 1
ATOM 2653 O O . PRO A 1 348 ? 100.737 -32.813 -135.810 1.00 37.25 348 PRO A O 1
ATOM 2656 N N . ILE A 1 349 ? 98.566 -32.531 -136.289 1.00 34.22 349 ILE A N 1
ATOM 2657 C CA . ILE A 1 349 ? 98.627 -31.088 -136.074 1.00 34.22 349 ILE A CA 1
ATOM 2658 C C . ILE A 1 349 ? 98.313 -30.803 -134.611 1.00 34.22 349 ILE A C 1
ATOM 2660 O O . ILE A 1 349 ? 97.172 -30.613 -134.198 1.00 34.22 349 ILE A O 1
ATOM 2664 N N . ASN A 1 350 ? 99.388 -30.801 -133.825 1.00 39.62 350 ASN A N 1
ATOM 2665 C CA . ASN A 1 350 ? 99.467 -30.108 -132.551 1.00 39.62 350 ASN A CA 1
ATOM 2666 C C . ASN A 1 350 ? 99.186 -28.615 -132.799 1.00 39.62 350 ASN A C 1
ATOM 2668 O O . ASN A 1 350 ? 100.091 -27.844 -133.114 1.00 39.62 350 ASN A O 1
ATOM 2672 N N . HIS A 1 351 ? 97.932 -28.198 -132.644 1.00 33.34 351 HIS A N 1
ATOM 2673 C CA . HIS A 1 351 ? 97.617 -26.804 -132.370 1.00 33.34 351 HIS A CA 1
ATOM 2674 C C . HIS A 1 351 ? 97.294 -26.680 -130.891 1.00 33.34 351 HIS A C 1
ATOM 2676 O O . HIS A 1 351 ? 96.298 -27.197 -130.390 1.00 33.34 351 HIS A O 1
ATOM 2682 N N . LYS A 1 352 ? 98.232 -26.019 -130.213 1.00 32.38 352 LYS A N 1
ATOM 2683 C CA . LYS A 1 352 ? 98.197 -25.599 -128.820 1.00 32.38 352 LYS A CA 1
ATOM 2684 C C . LYS A 1 352 ? 96.777 -25.292 -128.358 1.00 32.38 352 LYS A C 1
ATOM 2686 O O . LYS A 1 352 ? 96.114 -24.401 -128.884 1.00 32.38 352 LYS A O 1
ATOM 2691 N N . GLN A 1 353 ? 96.390 -25.961 -127.283 1.00 36.81 353 GLN A N 1
ATOM 2692 C CA . GLN A 1 353 ? 95.379 -25.472 -126.368 1.00 36.81 353 GLN A CA 1
ATOM 2693 C C . GLN A 1 353 ? 95.802 -24.060 -125.926 1.00 36.81 353 GLN A C 1
ATOM 2695 O O . GLN A 1 353 ? 96.689 -23.899 -125.087 1.00 36.81 353 G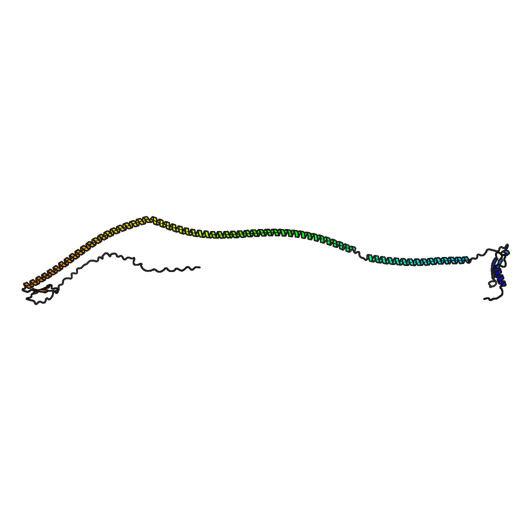LN A O 1
ATOM 2700 N N . VAL A 1 354 ? 95.204 -23.017 -126.499 1.00 31.55 354 VAL A N 1
ATOM 2701 C CA . VAL A 1 354 ? 95.227 -21.703 -125.859 1.00 31.55 354 VAL A CA 1
ATOM 2702 C C . VAL A 1 354 ? 94.131 -21.751 -124.810 1.00 31.55 354 VAL A C 1
ATOM 2704 O O . VAL A 1 354 ? 92.969 -21.446 -125.062 1.00 31.55 354 VAL A O 1
ATOM 2707 N N . LYS A 1 355 ? 94.524 -22.175 -123.607 1.00 33.94 355 LYS A N 1
ATOM 2708 C CA . LYS A 1 355 ? 93.867 -21.709 -122.391 1.00 33.94 355 LYS A CA 1
ATOM 2709 C C . LYS A 1 355 ? 93.966 -20.187 -122.412 1.00 33.94 355 LYS A C 1
ATOM 2711 O O . LYS A 1 355 ? 95.006 -19.626 -122.072 1.00 33.94 355 LYS A O 1
ATOM 2716 N N . VAL A 1 356 ? 92.889 -19.519 -122.805 1.00 33.44 356 VAL A N 1
ATOM 2717 C CA . VAL A 1 356 ? 92.678 -18.141 -122.372 1.00 33.44 356 VAL A CA 1
ATOM 2718 C C . VAL A 1 356 ? 92.332 -18.215 -120.894 1.00 33.44 356 VAL A C 1
ATOM 2720 O O . VAL A 1 356 ? 91.247 -18.620 -120.485 1.00 33.44 356 VAL A O 1
ATOM 2723 N N . ASN A 1 357 ? 93.347 -17.916 -120.096 1.00 31.72 357 ASN A N 1
ATOM 2724 C CA . ASN A 1 357 ? 93.237 -17.655 -118.681 1.00 31.72 357 ASN A CA 1
ATOM 2725 C C . ASN A 1 357 ? 92.442 -16.356 -118.500 1.00 31.72 357 ASN A C 1
ATOM 2727 O O . ASN A 1 357 ? 93.008 -15.268 -118.596 1.00 31.72 357 ASN A O 1
ATOM 2731 N N . TYR A 1 358 ? 91.142 -16.458 -118.232 1.00 32.09 358 TYR A N 1
ATOM 2732 C CA . TYR A 1 358 ? 90.427 -15.368 -117.579 1.00 32.09 358 TYR A CA 1
ATOM 2733 C C . TYR A 1 358 ? 90.684 -15.484 -116.084 1.00 32.09 358 TYR A C 1
ATOM 2735 O O . TYR A 1 358 ? 89.859 -15.975 -115.316 1.00 32.09 358 TYR A O 1
ATOM 2743 N N . ASN A 1 359 ? 91.863 -15.020 -115.683 1.00 33.19 359 ASN A N 1
ATOM 2744 C CA . ASN A 1 359 ? 92.127 -14.668 -114.304 1.00 33.19 359 ASN A CA 1
ATOM 2745 C C . ASN A 1 359 ? 91.343 -13.380 -114.021 1.00 33.19 359 ASN A C 1
ATOM 2747 O O . ASN A 1 359 ? 91.894 -12.283 -114.077 1.00 33.19 359 ASN A O 1
ATOM 2751 N N . VAL A 1 360 ? 90.037 -13.500 -113.776 1.00 37.03 360 VAL A N 1
ATOM 2752 C CA . VAL A 1 360 ? 89.297 -12.439 -113.093 1.00 37.03 360 VAL A CA 1
ATOM 2753 C C . VAL A 1 360 ? 89.273 -12.826 -111.630 1.00 37.03 360 VAL A C 1
ATOM 2755 O O . VAL A 1 360 ? 88.510 -13.682 -111.189 1.00 37.03 360 VAL A O 1
ATOM 2758 N N . SER A 1 361 ? 90.204 -12.206 -110.914 1.00 36.56 361 SER A N 1
ATOM 2759 C CA . SER A 1 361 ? 90.230 -12.133 -109.467 1.00 36.56 361 SER A CA 1
ATOM 2760 C C . SER A 1 361 ? 88.827 -11.878 -108.923 1.00 36.56 361 SER A C 1
ATOM 2762 O O . SER A 1 361 ? 88.101 -10.998 -109.384 1.00 36.56 361 SER A O 1
ATOM 2764 N N . THR A 1 362 ? 88.493 -12.656 -107.908 1.00 39.22 362 THR A N 1
ATOM 2765 C CA . THR A 1 362 ? 87.385 -12.478 -106.981 1.00 39.22 362 THR A CA 1
ATOM 2766 C C . THR A 1 362 ? 87.274 -11.026 -106.518 1.00 39.22 362 THR A C 1
ATOM 2768 O O . THR A 1 362 ? 88.016 -10.600 -105.640 1.00 39.22 362 THR A O 1
ATOM 2771 N N . ASN A 1 363 ? 86.316 -10.281 -107.056 1.00 38.25 363 ASN A N 1
ATOM 2772 C CA . ASN A 1 363 ? 85.618 -9.264 -106.287 1.00 38.25 363 ASN A CA 1
ATOM 2773 C C . ASN A 1 363 ? 84.150 -9.655 -106.336 1.00 38.25 363 ASN A C 1
ATOM 2775 O O . ASN A 1 363 ? 83.503 -9.580 -107.380 1.00 38.25 363 ASN A O 1
ATOM 2779 N N . HIS A 1 364 ? 83.654 -10.144 -105.202 1.00 39.09 364 HIS A N 1
ATOM 2780 C CA . HIS A 1 364 ? 82.229 -10.284 -104.973 1.00 39.09 364 HIS A CA 1
ATOM 2781 C C . HIS A 1 364 ? 81.539 -8.979 -105.383 1.00 39.09 364 HIS A C 1
ATOM 2783 O O . HIS A 1 364 ? 82.008 -7.888 -105.044 1.00 39.09 364 HIS A O 1
ATOM 2789 N N . LEU A 1 365 ? 80.423 -9.099 -106.107 1.00 42.06 365 LEU A N 1
ATOM 2790 C CA . LEU A 1 365 ? 79.465 -8.005 -106.220 1.00 42.06 365 LEU A CA 1
ATOM 2791 C C . LEU A 1 365 ? 79.184 -7.470 -104.806 1.00 42.06 365 LEU A C 1
ATOM 2793 O O . LEU A 1 365 ? 79.182 -8.274 -103.864 1.00 42.06 365 LEU A O 1
ATOM 2797 N N . PRO A 1 366 ? 78.922 -6.163 -104.613 1.00 43.94 366 PRO A N 1
ATOM 2798 C CA . PRO A 1 366 ? 78.269 -5.752 -103.384 1.00 43.94 366 PRO A CA 1
ATOM 2799 C C . PRO A 1 366 ? 77.031 -6.633 -103.241 1.00 43.94 366 PRO A C 1
ATOM 2801 O O . PRO A 1 366 ? 76.166 -6.649 -104.117 1.00 43.94 366 PRO A O 1
ATOM 2804 N N . SER A 1 367 ? 77.017 -7.426 -102.169 1.00 40.56 367 SER A N 1
ATOM 2805 C CA . SER A 1 367 ? 75.826 -8.100 -101.686 1.00 40.56 367 SER A CA 1
ATOM 2806 C C . SER A 1 367 ? 74.726 -7.050 -101.706 1.00 40.56 367 SER A C 1
ATOM 2808 O O . SER A 1 367 ? 74.815 -6.043 -100.996 1.00 40.56 367 SER A O 1
ATOM 2810 N N . THR A 1 368 ? 73.750 -7.210 -102.596 1.00 41.50 368 THR A N 1
ATOM 2811 C CA . THR A 1 368 ? 72.518 -6.447 -102.500 1.00 41.50 368 THR A CA 1
ATOM 2812 C C . THR A 1 368 ? 71.975 -6.798 -101.133 1.00 41.50 368 THR A C 1
ATOM 2814 O O . THR A 1 368 ? 71.627 -7.952 -100.890 1.00 41.50 368 THR A O 1
ATOM 2817 N N . GLY A 1 369 ? 72.030 -5.834 -100.219 1.00 40.28 369 GLY A N 1
ATOM 2818 C CA . GLY A 1 369 ? 71.533 -5.981 -98.868 1.00 40.28 369 GLY A CA 1
ATOM 2819 C C . GLY A 1 369 ? 70.034 -6.238 -98.893 1.00 40.28 369 GLY A C 1
ATOM 2820 O O . GLY A 1 369 ? 69.249 -5.334 -98.646 1.00 40.28 369 GLY A O 1
ATOM 2821 N N . GLU A 1 370 ? 69.639 -7.480 -99.141 1.00 39.25 370 GLU A N 1
ATOM 2822 C CA . GLU A 1 370 ? 68.485 -8.075 -98.498 1.00 39.25 370 GLU A CA 1
ATOM 2823 C C . GLU A 1 370 ? 68.965 -8.504 -97.117 1.00 39.25 370 GLU A C 1
ATOM 2825 O O . GLU A 1 370 ? 69.267 -9.664 -96.838 1.00 39.25 370 GLU A O 1
ATOM 2830 N N . THR A 1 371 ? 69.099 -7.518 -96.230 1.00 41.41 371 THR A N 1
ATOM 2831 C CA . THR A 1 371 ? 69.090 -7.804 -94.804 1.00 41.41 371 THR A CA 1
ATOM 2832 C C . THR A 1 371 ? 67.719 -8.379 -94.502 1.00 41.41 371 THR A C 1
ATOM 2834 O O . THR A 1 371 ? 66.733 -7.651 -94.383 1.00 41.41 371 THR A O 1
ATOM 2837 N N . THR A 1 372 ? 67.683 -9.706 -94.451 1.00 38.12 372 THR A N 1
ATOM 2838 C CA . THR A 1 372 ? 66.793 -10.527 -93.640 1.00 38.12 372 THR A CA 1
ATOM 2839 C C . THR A 1 372 ? 66.054 -9.686 -92.607 1.00 38.12 372 THR A C 1
ATOM 2841 O O . THR A 1 372 ? 66.627 -9.231 -91.613 1.00 38.12 372 THR A O 1
ATOM 2844 N N . SER A 1 373 ? 64.771 -9.470 -92.874 1.00 37.94 373 SER A N 1
ATOM 2845 C CA . SER A 1 373 ? 63.840 -8.911 -91.912 1.00 37.94 373 SER A CA 1
ATOM 2846 C C . SER A 1 373 ? 63.802 -9.826 -90.686 1.00 37.94 373 SER A C 1
ATOM 2848 O O . SER A 1 373 ? 63.235 -10.916 -90.713 1.00 37.94 373 SER A O 1
ATOM 2850 N N . LEU A 1 374 ? 64.392 -9.357 -89.588 1.00 42.12 374 LEU A N 1
ATOM 2851 C CA . LEU A 1 374 ? 64.286 -9.919 -88.237 1.00 42.12 374 LEU A CA 1
ATOM 2852 C C . LEU A 1 374 ? 62.876 -9.730 -87.626 1.00 42.12 374 LEU A C 1
ATOM 2854 O O . LEU A 1 374 ? 62.712 -9.809 -86.414 1.00 42.12 374 LEU A O 1
ATOM 2858 N N . LEU A 1 375 ? 61.841 -9.502 -88.448 1.00 42.66 375 LEU A N 1
ATOM 2859 C CA . LEU A 1 375 ? 60.427 -9.536 -88.047 1.00 42.66 375 LEU A CA 1
ATOM 2860 C C . LEU A 1 375 ? 59.750 -10.896 -88.319 1.00 42.66 375 LEU A C 1
ATOM 2862 O O . LEU A 1 375 ? 58.547 -11.031 -88.119 1.00 42.66 375 LEU A O 1
ATOM 2866 N N . GLY A 1 376 ? 60.501 -11.915 -88.748 1.00 46.72 376 GLY A N 1
ATOM 2867 C CA . GLY A 1 376 ? 59.979 -13.257 -89.045 1.00 46.72 376 GLY A CA 1
ATOM 2868 C C . GLY A 1 376 ? 60.189 -14.323 -87.961 1.00 46.72 376 GLY A C 1
ATOM 2869 O O . GLY A 1 376 ? 60.013 -15.498 -88.260 1.00 46.72 376 GLY A O 1
ATOM 2870 N N . LEU A 1 377 ? 60.602 -13.963 -86.737 1.00 38.81 377 LEU A N 1
ATOM 2871 C CA . LEU A 1 377 ? 60.993 -14.934 -85.693 1.00 38.81 377 LEU A CA 1
ATOM 2872 C C . LEU A 1 377 ? 60.411 -14.655 -84.291 1.00 38.81 377 LEU A C 1
ATOM 2874 O O . LEU A 1 377 ? 60.985 -15.063 -83.290 1.00 38.81 377 LEU A O 1
ATOM 2878 N N . PHE A 1 378 ? 59.233 -14.022 -84.217 1.00 41.94 378 PHE A N 1
ATOM 2879 C CA . PHE A 1 378 ? 58.374 -14.024 -83.015 1.00 41.94 378 PHE A CA 1
ATOM 2880 C C . PHE A 1 378 ? 56.886 -14.215 -83.365 1.00 41.94 378 PHE A C 1
ATOM 2882 O O . PHE A 1 378 ? 55.995 -13.649 -82.738 1.00 41.94 378 PHE A O 1
ATOM 2889 N N . GLY A 1 379 ? 56.607 -15.005 -84.404 1.00 43.03 379 GLY A N 1
ATOM 2890 C CA . GLY A 1 379 ? 55.257 -15.400 -84.802 1.00 43.03 379 GLY A CA 1
ATOM 2891 C C . GLY A 1 379 ? 54.985 -16.854 -84.440 1.00 43.03 379 GLY A C 1
ATOM 2892 O O . GLY A 1 379 ? 54.957 -17.705 -85.321 1.00 43.03 379 GLY A O 1
ATOM 2893 N N . GLY A 1 380 ? 54.811 -17.156 -83.155 1.00 34.53 380 GLY A N 1
ATOM 2894 C CA . GLY A 1 380 ? 54.375 -18.483 -82.736 1.00 34.53 380 GLY A CA 1
ATOM 2895 C C . GLY A 1 380 ? 54.390 -18.671 -81.226 1.00 34.53 380 GLY A C 1
ATOM 2896 O O . GLY A 1 380 ? 55.451 -18.579 -80.620 1.00 34.53 380 GLY A O 1
ATOM 2897 N N . VAL A 1 381 ? 53.225 -19.057 -80.683 1.00 35.22 381 VAL A N 1
ATOM 2898 C CA . VAL A 1 381 ? 52.979 -19.531 -79.300 1.00 35.22 381 VAL A CA 1
ATOM 2899 C C . VAL A 1 381 ? 52.888 -18.337 -78.316 1.00 35.22 381 VAL A C 1
ATOM 2901 O O . VAL A 1 381 ? 53.862 -17.635 -78.107 1.00 35.22 381 VAL A O 1
ATOM 2904 N N . ILE A 1 382 ? 51.760 -17.938 -77.705 1.00 38.91 382 ILE A N 1
ATOM 2905 C CA . ILE A 1 382 ? 50.689 -18.672 -77.006 1.00 38.91 382 ILE A CA 1
ATOM 2906 C C . ILE A 1 382 ? 49.392 -17.828 -77.050 1.00 38.91 382 ILE A C 1
ATOM 2908 O O . ILE A 1 382 ? 49.322 -16.758 -76.449 1.00 38.91 382 ILE A O 1
ATOM 2912 N N . LEU A 1 383 ? 48.336 -18.331 -77.693 1.00 38.62 383 LEU A N 1
ATOM 2913 C CA . LEU A 1 383 ? 46.947 -17.993 -77.362 1.00 38.62 383 LEU A CA 1
ATOM 2914 C C . LEU A 1 383 ? 46.369 -19.224 -76.676 1.00 38.62 383 LEU A C 1
ATOM 2916 O O . LEU A 1 383 ? 46.162 -20.218 -77.359 1.00 38.62 383 LEU A O 1
ATOM 2920 N N . LEU A 1 384 ? 46.169 -19.163 -75.357 1.00 42.06 384 LEU A N 1
ATOM 2921 C CA . LEU A 1 384 ? 45.218 -19.964 -74.567 1.00 42.06 384 LEU A CA 1
ATOM 2922 C C . LEU A 1 384 ? 45.513 -19.736 -73.076 1.00 42.06 384 LEU A C 1
ATOM 2924 O O . LEU A 1 384 ? 46.335 -20.454 -72.534 1.00 42.06 384 LEU A O 1
ATOM 2928 N N . VAL A 1 385 ? 44.859 -18.762 -72.431 1.00 41.38 385 VAL A N 1
ATOM 2929 C CA . VAL A 1 385 ? 44.254 -18.883 -71.081 1.00 41.38 385 VAL A CA 1
ATOM 2930 C C . VAL A 1 385 ? 43.347 -17.662 -70.877 1.00 41.38 385 VAL A C 1
ATOM 2932 O O . VAL A 1 385 ? 43.828 -16.583 -70.557 1.00 41.38 385 VAL A O 1
ATOM 2935 N N . LEU A 1 386 ? 42.032 -17.828 -71.044 1.00 35.34 386 LEU A N 1
ATOM 2936 C CA . LEU A 1 386 ? 41.002 -16.988 -70.414 1.00 35.34 386 LEU A CA 1
ATOM 2937 C C . LEU A 1 386 ? 39.650 -17.695 -70.551 1.00 35.34 386 LEU A C 1
ATOM 2939 O O . LEU A 1 386 ? 38.967 -17.552 -71.559 1.00 35.34 386 LEU A O 1
ATOM 2943 N N . SER A 1 387 ? 39.294 -18.492 -69.541 1.00 33.91 387 SER A N 1
ATOM 2944 C CA . SER A 1 387 ? 37.915 -18.890 -69.211 1.00 33.91 387 SER A CA 1
ATOM 2945 C C . SER A 1 387 ? 37.886 -19.581 -67.841 1.00 33.91 387 SER A C 1
ATOM 2947 O O . SER A 1 387 ? 37.721 -20.791 -67.744 1.00 33.91 387 SER A O 1
ATOM 2949 N N . PHE A 1 388 ? 38.043 -18.811 -66.763 1.00 38.50 388 PHE A N 1
ATOM 2950 C CA . PHE A 1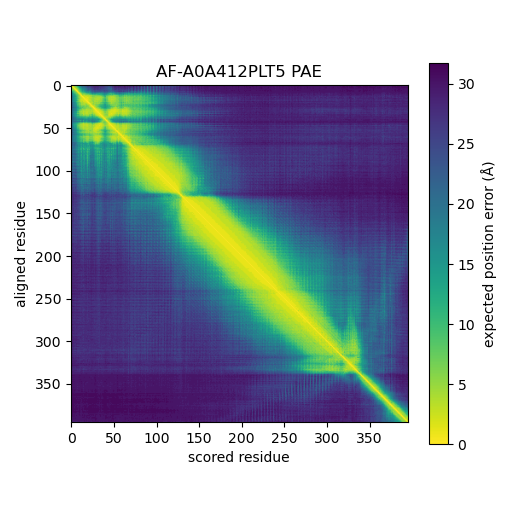 388 ? 37.537 -19.195 -65.441 1.00 38.50 388 PHE A CA 1
ATOM 2951 C C . PHE A 1 388 ? 36.669 -18.042 -64.931 1.00 38.50 388 PHE A C 1
ATOM 2953 O O . PHE A 1 388 ? 37.134 -17.121 -64.267 1.00 38.50 388 PHE A O 1
ATOM 2960 N N . VAL A 1 389 ? 35.390 -18.068 -65.308 1.00 41.09 389 VAL A N 1
ATOM 2961 C CA . VAL A 1 389 ? 34.340 -17.280 -64.657 1.00 41.09 389 VAL A CA 1
ATOM 2962 C C . VAL A 1 389 ? 33.609 -18.237 -63.728 1.00 41.09 389 VAL A C 1
ATOM 2964 O O . VAL A 1 389 ? 32.698 -18.957 -64.135 1.00 41.09 389 VAL A O 1
ATOM 2967 N N . SER A 1 390 ? 34.030 -18.268 -62.465 1.00 41.16 390 SER A N 1
ATOM 2968 C CA . SER A 1 390 ? 33.245 -18.894 -61.407 1.00 41.16 390 SER A CA 1
ATOM 2969 C C . SER A 1 390 ? 32.046 -18.006 -61.094 1.00 41.16 390 SER A C 1
ATOM 2971 O O . SER A 1 390 ? 32.174 -16.846 -60.700 1.00 41.16 390 SER A O 1
ATOM 2973 N N . ARG A 1 391 ? 30.861 -18.583 -61.295 1.00 40.12 391 ARG A N 1
ATOM 2974 C CA . ARG A 1 391 ? 29.565 -18.033 -60.908 1.00 40.12 391 ARG A CA 1
ATOM 2975 C C . ARG A 1 391 ? 29.531 -17.716 -59.412 1.00 40.12 391 ARG A C 1
ATOM 2977 O O . ARG A 1 391 ? 29.808 -18.564 -58.569 1.00 40.12 391 ARG A O 1
ATOM 2984 N N . LYS A 1 392 ? 29.074 -16.502 -59.122 1.00 35.38 392 LYS A N 1
ATOM 2985 C CA . LYS A 1 392 ? 28.551 -16.033 -57.838 1.00 35.38 392 LYS A CA 1
ATOM 2986 C C . LYS A 1 392 ? 27.443 -16.993 -57.361 1.00 35.38 392 LYS A C 1
ATOM 2988 O O . LYS A 1 392 ? 26.440 -17.148 -58.057 1.00 35.38 392 LYS A O 1
ATOM 2993 N N 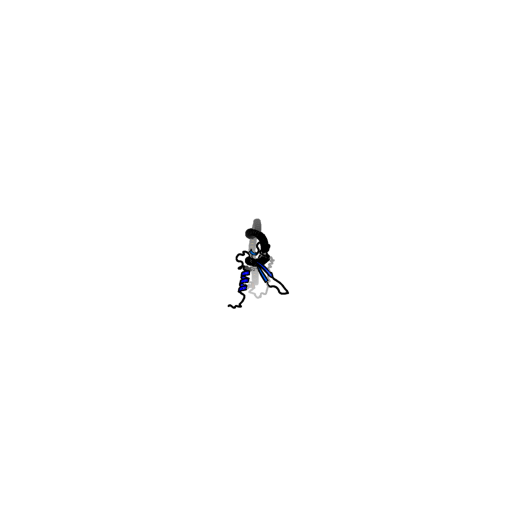. ARG A 1 393 ? 27.602 -17.627 -56.193 1.00 39.25 393 ARG A N 1
ATOM 2994 C CA . ARG A 1 393 ? 26.474 -18.200 -55.438 1.00 39.25 393 ARG A CA 1
ATOM 2995 C C . ARG A 1 393 ? 25.965 -17.145 -54.466 1.00 39.25 393 ARG A C 1
ATOM 2997 O O . ARG A 1 393 ? 26.738 -16.563 -53.714 1.00 39.25 393 ARG A O 1
ATOM 3004 N N . VAL A 1 394 ? 24.660 -16.927 -54.526 1.00 40.19 394 VAL A N 1
ATOM 3005 C CA . VAL A 1 394 ? 23.858 -16.213 -53.538 1.00 40.19 394 VAL A CA 1
ATOM 3006 C C . VAL A 1 394 ? 23.783 -17.065 -52.271 1.00 40.19 394 VAL A C 1
ATOM 3008 O O . VAL A 1 394 ? 23.359 -18.221 -52.348 1.00 40.19 394 VAL A O 1
ATOM 3011 N N . LYS A 1 395 ? 24.184 -16.494 -51.137 1.00 39.88 395 LYS A N 1
ATOM 3012 C CA . LYS A 1 395 ? 23.471 -16.542 -49.856 1.00 39.88 395 LYS A CA 1
ATOM 3013 C C . LYS A 1 395 ? 23.997 -15.427 -48.967 1.00 39.88 395 LYS A C 1
ATOM 3015 O O . LYS A 1 395 ? 25.237 -15.301 -48.892 1.00 39.88 395 LYS A O 1
#

Secondary structure (DSSP, 8-state):
------S-HHHHHHHHHHHTTTT-TT-S-EEEEEEEEEETTEEEEEEEEEEEGGGGTT-----PPPP-S--HHHHHHHHHHHHHHHHHHHHHHHHHHHHHHHHHHHHHHHHHHHHHHHHHHHHHHHS--SHHHHHHHHHHHHHHHHHHHHHHHHHHHHHHHHHHHHHHHHHHHHHHHHHHHHHHHHHHHHHHHHHHHHHHHHHHHHHHHHHHHHHHHHHHHHHHHHHHHHHHHHHHHHHHHHHHHHHHHHHHHHHHHHHHHHHHHHHHHHHHHHHHHHHHHHHHHHHHHHHHHHHHHHHHHHHHHHHHHHHHHHHHTT--EEEEE-TTS-EEEEEETTS------------------------PPP-------TTSSS-----------PPPPP-

InterPro domains:
  IPR019931 LPXTG cell wall anchor motif [PF00746] (361-392)
  IPR027607 SEC10/PgrA surface exclusion domain [TIGR04320] (9-174)

pLDDT: mean 78.73, std 20.7, range [26.08, 98.31]

Mean predicted aligned error: 21.62 Å

Organism: Streptococcus anginosus (NCBI:txid1328)